Protein AF-0000000072410218 (afdb_homodimer)

Nearest PDB structures (foldseek):
  3kew-assembly1_A  TM=9.290E-01  e=1.669E-27  Clostridium perfringens ATCC 13124
  3kew-assembly2_B  TM=9.226E-01  e=3.684E-27  Clostridium perfringens ATCC 13124
  2zze-assembly2_B  TM=9.227E-01  e=1.250E-24  Pyrococcus horikoshii
  2zzg-assembly1_A  TM=9.077E-01  e=4.590E-24  Pyrococcus horikoshii
  2zzg-assembly2_B  TM=9.071E-01  e=1.715E-22  Pyrococcus horikoshii

Radius of gyration: 38.47 Å; Cα contacts (8 Å, |Δi|>4): 1651; chains: 2; bounding box: 76×103×77 Å

Secondary structure (DSSP, 8-state):
-PPEEHHHH-TT--EEEEEEEEEEEETTEEEEEESEE-PPPPBTTBPPP-EEETTEEEEEEEEETTEEEEEESS---TT-EEEEEE-HHHHHHHHHHHHHHHHHHHHHHHHHT--EEEEEE-SS-EEEEESS---HHHHHHHHHHHHHHHHTTPBPEEE---HHHHHT---EESS---S---EEEETTTEEEE--S---SBGGGG--EEEEEEEEETTEEEEEEEEHHHHHHHHHHHHHHHHHHHHHHT--GGGHHHHHHHHHHHHHHHHHHHHHHHHHHHHHHHHHTTT-EEEEEEESS--TTHHHHHHHHHHHHHEEEEEEEEEETTEEEEEEE-TTS--HHHHHHHHHHHTEEEEEETTEEEEEE---HHHHHHHHHH-/-PPEEHHHH-TT--EEEEEEEEEEEETTEEEEEESEE-PPPPBTTBPPP-EEETTEEEEEEEEETTEEEEEESS---TT-EEEEEE-HHHHHHHHHHHHHHHHHHHHHHHHHT--EEEEEE-SS-EEEEESS---HHHHHHHHHHHHHHHHTTPBPEEE---HHHHHT---B-SS---SS--EEEETTTEEEE--S---SBGGGG--EEEEEEEEETTEEEEEEEEHHHHHHHHHHHHHHHHHHHHHHT--GGGHHHHHHHHHHHHHHHHHHHHHHHHHHHHHHHHHTTT-EEEEEEESS--TTHHHHHHHHHHHHHEEEEEEEEEETTEEEEEEE-TTS--HHHHHHHHHHHTEEEEEETTEEEEEE-S-HHHHHHHHHH-

Structure (mmCIF, N/CA/C/O backbone):
data_AF-0000000072410218-model_v1
#
loop_
_entity.id
_entity.type
_entity.pdbx_description
1 polymer 'Alanyl-tRNA editing protein'
#
loop_
_atom_site.group_PDB
_atom_site.id
_atom_site.type_symbol
_atom_site.label_atom_id
_atom_site.label_alt_id
_atom_site.label_comp_id
_atom_site.label_asym_id
_atom_site.label_entity_id
_atom_site.label_seq_id
_atom_site.pdbx_PDB_ins_code
_atom_site.Cartn_x
_atom_site.Cartn_y
_atom_site.Cartn_z
_atom_site.occupancy
_atom_site.B_iso_or_equiv
_atom_site.auth_seq_id
_atom_site.auth_comp_id
_atom_site.auth_asym_id
_atom_site.auth_atom_id
_atom_site.pdbx_PDB_model_num
ATOM 1 N N . MET A 1 1 ? -36 29.062 23.375 1 70.88 1 MET A N 1
ATOM 2 C CA . MET A 1 1 ? -34.688 29.672 23.547 1 70.88 1 MET A CA 1
ATOM 3 C C . MET A 1 1 ? -33.625 28.953 22.703 1 70.88 1 MET A C 1
ATOM 5 O O . MET A 1 1 ? -33.625 27.734 22.641 1 70.88 1 MET A O 1
ATOM 9 N N . GLU A 1 2 ? -32.906 29.688 21.906 1 89.19 2 GLU A N 1
ATOM 10 C CA . GLU A 1 2 ? -31.891 29.141 21 1 89.19 2 GLU A CA 1
ATOM 11 C C . GLU A 1 2 ? -30.672 28.641 21.781 1 89.19 2 GLU A C 1
ATOM 13 O O . GLU A 1 2 ? -30.281 29.234 22.781 1 89.19 2 GLU A O 1
ATOM 18 N N . THR A 1 3 ? -30.281 27.375 21.547 1 94.69 3 THR A N 1
ATOM 19 C CA . THR A 1 3 ? -29.094 26.812 22.172 1 94.69 3 THR A CA 1
ATOM 20 C C . THR A 1 3 ? -27.828 27.562 21.734 1 94.69 3 THR A C 1
ATOM 22 O O . THR A 1 3 ? -27.656 27.859 20.547 1 94.69 3 THR A O 1
ATOM 25 N N . THR A 1 4 ? -27 28.047 22.719 1 96.88 4 THR A N 1
ATOM 26 C CA . THR A 1 4 ? -25.703 28.641 22.375 1 96.88 4 THR A CA 1
ATOM 27 C C . THR A 1 4 ? -24.781 27.609 21.766 1 96.88 4 THR A C 1
ATOM 29 O O . THR A 1 4 ? -24.5 26.578 22.375 1 96.88 4 THR A O 1
ATOM 32 N N . LYS A 1 5 ? -24.328 27.875 20.594 1 96 5 LYS A N 1
ATOM 33 C CA . LYS A 1 5 ? -23.531 26.938 19.828 1 96 5 LYS A CA 1
ATOM 34 C C . LYS A 1 5 ? -22.031 27.172 20.078 1 96 5 LYS A C 1
ATOM 36 O O . LYS A 1 5 ? -21.391 27.922 19.344 1 96 5 LYS A O 1
ATOM 41 N N . LEU A 1 6 ? -21.422 26.453 21.016 1 97.5 6 LEU A N 1
ATOM 42 C CA . LEU A 1 6 ? -20.031 26.625 21.438 1 97.5 6 LEU A CA 1
ATOM 43 C C . LEU A 1 6 ? -19.078 26.156 20.344 1 97.5 6 LEU A C 1
ATOM 45 O O . LEU A 1 6 ? -17.953 26.641 20.234 1 97.5 6 LEU A O 1
ATOM 49 N N . TYR A 1 7 ? -19.562 25.156 19.484 1 95.62 7 TYR A N 1
ATOM 50 C CA . TYR A 1 7 ? -18.719 24.594 18.438 1 95.62 7 TYR A CA 1
ATOM 51 C C . TYR A 1 7 ? -18.453 25.609 17.344 1 95.62 7 TYR A C 1
ATOM 53 O O . TYR A 1 7 ? -17.547 25.422 16.531 1 95.62 7 TYR A O 1
ATOM 61 N N . TYR A 1 8 ? -19.172 26.688 17.234 1 93.06 8 TYR A N 1
ATOM 62 C CA . TYR A 1 8 ? -18.906 27.75 16.266 1 93.06 8 TYR A CA 1
ATOM 63 C C . TYR A 1 8 ? -17.938 28.766 16.859 1 93.06 8 TYR A C 1
ATOM 65 O O . TYR A 1 8 ? -17.25 29.484 16.109 1 93.06 8 TYR A O 1
ATOM 73 N N . GLU A 1 9 ? -17.906 28.812 18.188 1 93.81 9 GLU A N 1
ATOM 74 C CA . GLU A 1 9 ? -16.938 29.672 18.859 1 93.81 9 GLU A CA 1
ATOM 75 C C . GLU A 1 9 ? -15.547 29.031 18.875 1 93.81 9 GLU A C 1
ATOM 77 O O . GLU A 1 9 ? -14.547 29.719 18.688 1 93.81 9 GLU A O 1
ATOM 82 N N . ASP A 1 10 ? -15.578 27.797 19.141 1 96.38 10 ASP A N 1
ATOM 83 C CA . ASP A 1 10 ? -14.336 27.031 19.188 1 96.38 10 ASP A CA 1
ATOM 84 C C . ASP A 1 10 ? -14.578 25.578 18.781 1 96.38 10 ASP A C 1
ATOM 86 O O . ASP A 1 10 ? -15.055 24.766 19.578 1 96.38 10 ASP A O 1
ATOM 90 N N . ALA A 1 11 ? -14.18 25.25 17.594 1 96.06 11 ALA A N 1
ATOM 91 C CA . ALA A 1 11 ? -14.367 23.891 17.094 1 96.06 11 ALA A CA 1
ATOM 92 C C . ALA A 1 11 ? -13.492 22.906 17.859 1 96.06 11 ALA A C 1
ATOM 94 O O . ALA A 1 11 ? -13.688 21.688 17.75 1 96.06 11 ALA A O 1
ATOM 95 N N . TYR A 1 12 ? -12.523 23.359 18.656 1 97.75 12 TYR A N 1
ATOM 96 C CA . TYR A 1 12 ? -11.578 22.5 19.359 1 97.75 12 TYR A CA 1
ATOM 97 C C . TYR A 1 12 ? -11.992 22.297 20.812 1 97.75 12 TYR A C 1
ATOM 99 O O . TYR A 1 12 ? -11.273 21.672 21.578 1 97.75 12 TYR A O 1
ATOM 107 N N . LEU A 1 13 ? -13.102 22.891 21.203 1 98.06 13 LEU A N 1
ATOM 108 C CA . LEU A 1 13 ? -13.602 22.703 22.562 1 98.06 13 LEU A CA 1
ATOM 109 C C . LEU A 1 13 ? -14.008 21.25 22.781 1 98.06 13 LEU A C 1
ATOM 111 O O . LEU A 1 13 ? -14.969 20.766 22.172 1 98.06 13 LEU A O 1
ATOM 115 N N . ARG A 1 14 ? -13.344 20.578 23.734 1 98 14 ARG A N 1
ATOM 116 C CA . ARG A 1 14 ? -13.547 19.141 23.906 1 98 14 ARG A CA 1
ATOM 117 C C . ARG A 1 14 ? -14.477 18.859 25.078 1 98 14 ARG A C 1
ATOM 119 O O . ARG A 1 14 ? -15.125 17.812 25.141 1 98 14 ARG A O 1
ATOM 126 N N . GLU A 1 15 ? -14.453 19.75 26.047 1 98.62 15 GLU A N 1
ATOM 127 C CA . GLU A 1 15 ? -15.281 19.625 27.25 1 98.62 15 GLU A CA 1
ATOM 128 C C . GLU A 1 15 ? -15.969 20.938 27.594 1 98.62 15 GLU A C 1
ATOM 130 O O . GLU A 1 15 ? -15.469 22.016 27.25 1 98.62 15 GLU A O 1
ATOM 135 N N . PHE A 1 16 ? -17.094 20.844 28.203 1 98.62 16 PHE A N 1
ATOM 136 C CA . PHE A 1 16 ? -17.859 22.031 28.578 1 98.62 16 PHE A CA 1
ATOM 137 C C . PHE A 1 16 ? -18.906 21.703 29.641 1 98.62 16 PHE A C 1
ATOM 139 O O . PHE A 1 16 ? -19.219 20.531 29.859 1 98.62 16 PHE A O 1
ATOM 146 N N . ASP A 1 17 ? -19.359 22.672 30.266 1 98.69 17 ASP A N 1
ATOM 147 C CA . ASP A 1 17 ? -20.484 22.547 31.188 1 98.69 17 ASP A CA 1
ATOM 148 C C . ASP A 1 17 ? -21.719 23.266 30.625 1 98.69 17 ASP A C 1
ATOM 150 O O . ASP A 1 17 ? -21.594 24.266 29.938 1 98.69 17 ASP A O 1
ATOM 154 N N . ALA A 1 18 ? -22.844 22.719 30.906 1 98.56 18 ALA A N 1
ATOM 155 C CA . ALA A 1 18 ? -24.078 23.312 30.406 1 98.56 18 ALA A CA 1
ATOM 156 C C . ALA A 1 18 ? -25.25 22.969 31.328 1 98.56 18 ALA A C 1
ATOM 158 O O . ALA A 1 18 ? -25.203 22.016 32.094 1 98.56 18 ALA A O 1
ATOM 159 N N . ALA A 1 19 ? -26.297 23.75 31.219 1 98.38 19 ALA A N 1
ATOM 160 C CA . ALA A 1 19 ? -27.531 23.5 31.953 1 98.38 19 ALA A CA 1
ATOM 161 C C . ALA A 1 19 ? -28.516 22.703 31.125 1 98.38 19 ALA A C 1
ATOM 163 O O . ALA A 1 19 ? -28.703 22.984 29.938 1 98.38 19 ALA A O 1
ATOM 164 N N . VAL A 1 20 ? -29.156 21.719 31.766 1 98.38 20 VAL A N 1
ATOM 165 C CA . VAL A 1 20 ? -30.188 20.938 31.094 1 98.38 20 VAL A CA 1
ATOM 166 C C . VAL A 1 20 ? -31.5 21.703 31.109 1 98.38 20 VAL A C 1
ATOM 168 O O . VAL A 1 20 ? -32.062 21.984 32.156 1 98.38 20 VAL A O 1
ATOM 171 N N . LEU A 1 21 ? -32 21.953 29.969 1 98.06 21 LEU A N 1
ATOM 172 C CA . LEU A 1 21 ? -33.219 22.719 29.859 1 98.06 21 LEU A CA 1
ATOM 173 C C . LEU A 1 21 ? -34.438 21.797 29.734 1 98.06 21 LEU A C 1
ATOM 175 O O . LEU A 1 21 ? -35.531 22.125 30.203 1 98.06 21 LEU A O 1
ATOM 179 N N . SER A 1 22 ? -34.281 20.688 29.031 1 97.44 22 SER A N 1
ATOM 180 C CA . SER A 1 22 ? -35.344 19.688 28.875 1 97.44 22 SER A CA 1
ATOM 181 C C . SER A 1 22 ? -34.781 18.297 28.641 1 97.44 22 SER A C 1
ATOM 183 O O . SER A 1 22 ? -33.625 18.156 28.219 1 97.44 22 SER A O 1
ATOM 185 N N . CYS A 1 23 ? -35.469 17.344 29.016 1 97.62 23 CYS A N 1
ATOM 186 C CA . CYS A 1 23 ? -35.156 15.938 28.844 1 97.62 23 CYS A CA 1
ATOM 187 C C . CYS A 1 23 ? -36.438 15.125 28.578 1 97.62 23 CYS A C 1
ATOM 189 O O . CYS A 1 23 ? -37.281 14.992 29.469 1 97.62 23 CYS A O 1
ATOM 191 N N . GLN A 1 24 ? -36.562 14.648 27.375 1 97.06 24 GLN A N 1
ATOM 192 C CA . GLN A 1 24 ? -37.75 13.906 27.016 1 97.06 24 GLN A CA 1
ATOM 193 C C . GLN A 1 24 ? -37.406 12.5 26.531 1 97.06 24 GLN A C 1
ATOM 195 O O . GLN A 1 24 ? -36.5 12.32 25.734 1 97.06 24 GLN A O 1
ATOM 200 N N . GLU A 1 25 ? -38.094 11.555 27.031 1 95.69 25 GLU A N 1
ATOM 201 C CA . GLU A 1 25 ? -37.875 10.188 26.562 1 95.69 25 GLU A CA 1
ATOM 202 C C . GLU A 1 25 ? -38.562 9.953 25.219 1 95.69 25 GLU A C 1
ATOM 204 O O . GLU A 1 25 ? -39.688 10.375 25 1 95.69 25 GLU A O 1
ATOM 209 N N . GLU A 1 26 ? -37.844 9.438 24.297 1 92.19 26 GLU A N 1
ATOM 210 C CA . GLU A 1 26 ? -38.344 9.078 22.969 1 92.19 26 GLU A CA 1
ATOM 211 C C . GLU A 1 26 ? -37.781 7.75 22.5 1 92.19 26 GLU A C 1
ATOM 213 O O . GLU A 1 26 ? -36.562 7.652 22.203 1 92.19 26 GLU A O 1
ATOM 218 N N . GLN A 1 27 ? -38.656 6.711 22.281 1 91.12 27 GLN A N 1
ATOM 219 C CA . GLN A 1 27 ? -38.281 5.406 21.734 1 91.12 27 GLN A CA 1
ATOM 220 C C . GLN A 1 27 ? -37.125 4.801 22.5 1 91.12 27 GLN A C 1
ATOM 222 O O . GLN A 1 27 ? -36.125 4.391 21.906 1 91.12 27 GLN A O 1
ATOM 227 N N . GLY A 1 28 ? -37.125 4.863 23.766 1 91.81 28 GLY A N 1
ATOM 228 C CA . GLY A 1 28 ? -36.125 4.223 24.609 1 91.81 28 GLY A CA 1
ATOM 229 C C . GLY A 1 28 ? -34.875 5.055 24.781 1 91.81 28 GLY A C 1
ATOM 230 O O . GLY A 1 28 ? -33.906 4.602 25.406 1 91.81 28 GLY A O 1
ATOM 231 N N . ARG A 1 29 ? -34.75 6.172 24.109 1 95.69 29 ARG A N 1
ATOM 232 C CA . ARG A 1 29 ? -33.688 7.125 24.312 1 95.69 29 ARG A CA 1
ATOM 233 C C . ARG A 1 29 ? -34.188 8.43 24.891 1 95.69 29 ARG A C 1
ATOM 235 O O . ARG A 1 29 ? -35.375 8.547 25.219 1 95.69 29 ARG A O 1
ATOM 242 N N . TYR A 1 30 ? -33.281 9.328 25.219 1 97.81 30 TYR A N 1
ATOM 243 C CA . TYR A 1 30 ? -33.656 10.602 25.812 1 97.81 30 TYR A CA 1
ATOM 244 C C . TYR A 1 30 ? -33.156 11.773 24.984 1 97.81 30 TYR A C 1
ATOM 246 O O . TYR A 1 30 ? -31.969 11.852 24.656 1 97.81 30 TYR A O 1
ATOM 254 N N . LEU A 1 31 ? -34.062 12.555 24.562 1 97.62 31 LEU A N 1
ATOM 255 C CA . LEU A 1 31 ? -33.719 13.797 23.875 1 97.62 31 LEU A CA 1
ATOM 256 C C . LEU A 1 31 ? -33.469 14.922 24.875 1 97.62 31 LEU A C 1
ATOM 258 O O . LEU A 1 31 ? -34.406 15.344 25.578 1 97.62 31 LEU A O 1
ATOM 262 N N . VAL A 1 32 ? -32.25 15.383 24.906 1 97.88 32 VAL A N 1
ATOM 263 C CA . VAL A 1 32 ? -31.844 16.375 25.906 1 97.88 32 VAL A CA 1
ATOM 264 C C . VAL A 1 32 ? -31.531 17.688 25.219 1 97.88 32 VAL A C 1
ATOM 266 O O . VAL A 1 32 ? -30.812 17.719 24.203 1 97.88 32 VAL A O 1
ATOM 269 N N . VAL A 1 33 ? -32.031 18.781 25.703 1 98.12 33 VAL A N 1
ATOM 270 C CA . VAL A 1 33 ? -31.734 20.125 25.234 1 98.12 33 VAL A CA 1
ATOM 271 C C . VAL A 1 33 ? -30.922 20.875 26.281 1 98.12 33 VAL A C 1
ATOM 273 O O . VAL A 1 33 ? -31.281 20.859 27.469 1 98.12 33 VAL A O 1
ATOM 276 N N . LEU A 1 34 ? -29.859 21.438 25.859 1 98.31 34 LEU A N 1
ATOM 277 C CA . LEU A 1 34 ? -28.984 22.219 26.734 1 98.31 34 LEU A CA 1
ATOM 278 C C . LEU A 1 34 ? -29.047 23.703 26.406 1 98.31 34 LEU A C 1
ATOM 280 O O . LEU A 1 34 ? -29.469 24.078 25.312 1 98.31 34 LEU A O 1
ATOM 284 N N . ASP A 1 35 ? -28.609 24.531 27.359 1 98.12 35 ASP A N 1
ATOM 285 C CA . ASP A 1 35 ? -28.547 25.969 27.094 1 98.12 35 ASP A CA 1
ATOM 286 C C . ASP A 1 35 ? -27.406 26.297 26.125 1 98.12 35 ASP A C 1
ATOM 288 O O . ASP A 1 35 ? -27.469 27.281 25.406 1 98.12 35 ASP A O 1
ATOM 292 N N . ARG A 1 36 ? -26.328 25.562 26.156 1 98.25 36 ARG A N 1
ATOM 293 C CA . ARG A 1 36 ? -25.156 25.672 25.297 1 98.25 36 ARG A CA 1
ATOM 294 C C . ARG A 1 36 ? -24.547 24.297 25.031 1 98.25 36 ARG A C 1
ATOM 296 O O . ARG A 1 36 ? -24.703 23.375 25.844 1 98.25 36 ARG A O 1
ATOM 303 N N . THR A 1 37 ? -23.938 24.125 23.984 1 98.38 37 THR A N 1
ATOM 304 C CA . THR A 1 37 ? -23.375 22.797 23.719 1 98.38 37 THR A CA 1
ATOM 305 C C . THR A 1 37 ? -22.188 22.906 22.781 1 98.38 37 THR A C 1
ATOM 307 O O . THR A 1 37 ? -22.156 23.766 21.891 1 98.38 37 THR A O 1
ATOM 310 N N . ALA A 1 38 ? -21.172 22.031 22.969 1 98.5 38 ALA A N 1
ATOM 311 C CA . ALA A 1 38 ? -20.047 21.906 22.047 1 98.5 38 ALA A CA 1
ATOM 312 C C . ALA A 1 38 ? -20.266 20.766 21.062 1 98.5 38 ALA A C 1
ATOM 314 O O . ALA A 1 38 ? -19.484 20.578 20.125 1 98.5 38 ALA A O 1
ATOM 315 N N . PHE A 1 39 ? -21.375 20 21.266 1 98.5 39 PHE A N 1
ATOM 316 C CA . PHE A 1 39 ? -21.703 18.938 20.328 1 98.5 39 PHE A CA 1
ATOM 317 C C . PHE A 1 39 ? -22.203 19.516 19 1 98.5 39 PHE A C 1
ATOM 319 O O . PHE A 1 39 ? -23.156 20.297 18.969 1 98.5 39 PHE A O 1
ATOM 326 N N . TYR A 1 40 ? -21.531 19.25 17.922 1 97.5 40 TYR A N 1
ATOM 327 C CA . TYR A 1 40 ? -21.969 19.672 16.594 1 97.5 40 TYR A CA 1
ATOM 328 C C . TYR A 1 40 ? -23.125 18.797 16.094 1 97.5 40 TYR A C 1
ATOM 330 O O . TYR A 1 40 ? -23.016 17.578 16.078 1 97.5 40 TYR A O 1
ATOM 338 N N . PRO A 1 41 ? -24.094 19.547 15.742 1 95.38 41 PRO A N 1
ATOM 339 C CA . PRO A 1 41 ? -25.156 18.766 15.086 1 95.38 41 PRO A CA 1
ATOM 340 C C . PRO A 1 41 ? -24.812 18.438 13.633 1 95.38 41 PRO A C 1
ATOM 342 O O . PRO A 1 41 ? -23.828 18.922 13.086 1 95.38 41 PRO A O 1
ATOM 345 N N . GLU A 1 42 ? -25.391 17.547 12.969 1 89.44 42 GLU A N 1
ATOM 346 C CA . GLU A 1 42 ? -25.125 17.266 11.562 1 89.44 42 GLU A CA 1
ATOM 347 C C . GLU A 1 42 ? -25.375 18.484 10.688 1 89.44 42 GLU A C 1
ATOM 349 O O . GLU A 1 42 ? -26.062 19.422 11.102 1 89.44 42 GLU A O 1
ATOM 354 N N . GLY A 1 43 ? -24.688 18.609 9.578 1 85.12 43 GLY A N 1
ATOM 355 C CA . GLY A 1 43 ? -24.812 19.734 8.656 1 85.12 43 GLY A CA 1
ATOM 356 C C . GLY A 1 43 ? -23.672 19.797 7.656 1 85.12 43 GLY A C 1
ATOM 357 O O . GLY A 1 43 ? -22.547 19.406 7.965 1 85.12 43 GLY A O 1
ATOM 358 N N . GLY A 1 44 ? -23.984 20.344 6.477 1 78.25 44 GLY A N 1
ATOM 359 C CA . GLY A 1 44 ? -22.969 20.438 5.438 1 78.25 44 GLY A CA 1
ATOM 360 C C . GLY A 1 44 ? -22.422 19.094 5.004 1 78.25 44 GLY A C 1
ATOM 361 O O . GLY A 1 44 ? -21.281 19.016 4.535 1 78.25 44 GLY A O 1
ATOM 362 N N . GLY A 1 45 ? -23.094 18.078 5.316 1 86.12 45 GLY A N 1
ATOM 363 C CA . GLY A 1 45 ? -22.641 16.75 4.965 1 86.12 45 GLY A CA 1
ATOM 364 C C . GLY A 1 45 ? -21.859 16.062 6.078 1 86.12 45 GLY A C 1
ATOM 365 O O . GLY A 1 45 ? -21.578 14.875 6 1 86.12 45 GLY A O 1
ATOM 366 N N . GLN A 1 46 ? -21.547 16.797 7.145 1 93.06 46 GLN A N 1
ATOM 367 C CA . GLN A 1 46 ? -20.781 16.266 8.266 1 93.06 46 GLN A CA 1
ATOM 368 C C . GLN A 1 46 ? -21.703 15.617 9.305 1 93.06 46 GLN A C 1
ATOM 370 O O . GLN A 1 46 ? -22.672 16.219 9.742 1 93.06 46 GLN A O 1
ATOM 375 N N . PRO A 1 47 ? -21.391 14.391 9.664 1 96.25 47 PRO A N 1
ATOM 376 C CA . PRO A 1 47 ? -22.188 13.703 10.68 1 96.25 47 PRO A CA 1
ATOM 377 C C . PRO A 1 47 ? -22.062 14.344 12.062 1 96.25 47 PRO A C 1
ATOM 379 O O . PRO A 1 47 ? -21.125 15.102 12.312 1 96.25 47 PRO A O 1
ATOM 382 N N . ALA A 1 48 ? -22.969 13.977 12.883 1 97.56 48 ALA A N 1
ATOM 383 C CA . ALA A 1 48 ? -23.047 14.547 14.227 1 97.56 48 ALA A CA 1
ATOM 384 C C . ALA A 1 48 ? -21.922 14.031 15.109 1 97.56 48 ALA A C 1
ATOM 386 O O . ALA A 1 48 ? -21.359 12.961 14.852 1 97.56 48 ALA A O 1
ATOM 387 N N . ASP A 1 49 ? -21.656 14.82 16.141 1 98.12 49 ASP A N 1
ATOM 388 C CA . ASP A 1 49 ? -20.719 14.398 17.156 1 98.12 49 ASP A CA 1
ATOM 389 C C . ASP A 1 49 ? -21.328 13.344 18.078 1 98.12 49 ASP A C 1
ATOM 391 O O . ASP A 1 49 ? -22.562 13.242 18.172 1 98.12 49 ASP A O 1
ATOM 395 N N . HIS A 1 50 ? -20.531 12.547 18.609 1 98.62 50 HIS A N 1
ATOM 396 C CA . HIS A 1 50 ? -20.859 11.656 19.719 1 98.62 50 HIS A CA 1
ATOM 397 C C . HIS A 1 50 ? -20.047 12.023 20.969 1 98.62 50 HIS A C 1
ATOM 399 O O . HIS A 1 50 ? -19.172 12.883 20.906 1 98.62 50 HIS A O 1
ATOM 405 N N . GLY A 1 51 ? -20.344 11.43 22.094 1 98.69 51 GLY A N 1
ATOM 406 C CA . GLY A 1 51 ? -19.594 11.672 23.312 1 98.69 51 GLY A CA 1
ATOM 407 C C . GLY A 1 51 ? -20.375 11.289 24.562 1 98.69 51 GLY A C 1
ATOM 408 O O . GLY A 1 51 ? -21.094 10.289 24.578 1 98.69 51 GLY A O 1
ATOM 409 N N . VAL A 1 52 ? -20.062 12.062 25.625 1 98.75 52 VAL A N 1
ATOM 410 C CA . VAL A 1 52 ? -20.688 11.797 26.922 1 98.75 52 VAL A CA 1
ATOM 411 C C . VAL A 1 52 ? -21.219 13.094 27.516 1 98.75 52 VAL A C 1
ATOM 413 O O . VAL A 1 52 ? -20.594 14.148 27.375 1 98.75 52 VAL A O 1
ATOM 416 N N . LEU A 1 53 ? -22.344 13.039 28.109 1 98.19 53 LEU A N 1
ATOM 417 C CA . LEU A 1 53 ? -22.969 14.148 28.797 1 98.19 53 LEU A CA 1
ATOM 418 C C . LEU A 1 53 ? -23.453 13.719 30.188 1 98.19 53 LEU A C 1
ATOM 420 O O . LEU A 1 53 ? -24.359 12.875 30.297 1 98.19 53 LEU A O 1
ATOM 424 N N . GLY A 1 54 ? -22.906 14.281 31.266 1 97 54 GLY A N 1
ATOM 425 C CA . GLY A 1 54 ? -23.266 13.867 32.625 1 97 54 GLY A CA 1
ATOM 426 C C . GLY A 1 54 ? -23.109 12.375 32.844 1 97 54 GLY A C 1
ATOM 427 O O . GLY A 1 54 ? -23.969 11.742 33.469 1 97 54 GLY A O 1
ATOM 428 N N . GLY A 1 55 ? -22.188 11.844 32.188 1 97 55 GLY A N 1
ATOM 429 C CA . GLY A 1 55 ? -21.906 10.43 32.344 1 97 55 GLY A CA 1
ATOM 430 C C . GLY A 1 55 ? -22.719 9.547 31.422 1 97 55 GLY A C 1
ATOM 431 O O . GLY A 1 55 ? -22.531 8.328 31.391 1 97 55 GLY A O 1
ATOM 432 N N . VAL A 1 56 ? -23.578 10.156 30.672 1 97.62 56 VAL A N 1
ATOM 433 C CA . VAL A 1 56 ? -24.453 9.398 29.766 1 97.62 56 VAL A CA 1
ATOM 434 C C . VAL A 1 56 ? -23.938 9.539 28.328 1 97.62 56 VAL A C 1
ATOM 436 O O . VAL A 1 56 ? -23.547 10.633 27.906 1 97.62 56 VAL A O 1
ATOM 439 N N . ALA A 1 57 ? -24.062 8.391 27.562 1 98.5 57 ALA A N 1
ATOM 440 C CA . ALA A 1 57 ? -23.578 8.398 26.188 1 98.5 57 ALA A CA 1
ATOM 441 C C . ALA A 1 57 ? -24.5 9.234 25.297 1 98.5 57 ALA A C 1
ATOM 443 O O . ALA A 1 57 ? -25.719 9.141 25.375 1 98.5 57 ALA A O 1
ATOM 444 N N . VAL A 1 58 ? -23.906 10.109 24.453 1 98.62 58 VAL A N 1
ATOM 445 C CA . VAL A 1 58 ? -24.609 10.844 23.406 1 98.62 58 VAL A CA 1
ATOM 446 C C . VAL A 1 58 ? -24.359 10.172 22.047 1 98.62 58 VAL A C 1
ATOM 448 O O . VAL A 1 58 ? -23.203 10.086 21.594 1 98.62 58 VAL A O 1
ATOM 451 N N . THR A 1 59 ? -25.391 9.742 21.391 1 97.31 59 THR A N 1
ATOM 452 C CA . THR A 1 59 ? -25.203 8.922 20.203 1 97.31 59 THR A CA 1
ATOM 453 C C . THR A 1 59 ? -25.625 9.68 18.953 1 97.31 59 THR A C 1
ATOM 455 O O . THR A 1 59 ? -25.328 9.266 17.828 1 97.31 59 THR A O 1
ATOM 458 N N . ASP A 1 60 ? -26.328 10.727 19.141 1 97.25 60 ASP A N 1
ATOM 459 C CA . ASP A 1 60 ? -26.766 11.555 18.016 1 97.25 60 ASP A CA 1
ATOM 460 C C . ASP A 1 60 ? -27.062 12.977 18.469 1 97.25 60 ASP A C 1
ATOM 462 O O . ASP A 1 60 ? -27.328 13.211 19.656 1 97.25 60 ASP A O 1
ATOM 466 N N . VAL A 1 61 ? -26.891 13.875 17.609 1 98.06 61 VAL A N 1
ATOM 467 C CA . VAL A 1 61 ? -27.188 15.281 17.859 1 98.06 61 VAL A CA 1
ATOM 468 C C . VAL A 1 61 ? -27.875 15.883 16.625 1 98.06 61 VAL A C 1
ATOM 470 O O . VAL A 1 61 ? -27.391 15.734 15.5 1 98.06 61 VAL A O 1
ATOM 473 N N . GLN A 1 62 ? -28.969 16.594 16.844 1 96.38 62 GLN A N 1
ATOM 474 C CA . GLN A 1 62 ? -29.719 17.219 15.758 1 96.38 62 GLN A CA 1
ATOM 475 C C . GLN A 1 62 ? -30.141 18.625 16.125 1 96.38 62 GLN A C 1
ATOM 477 O O . GLN A 1 62 ? -30.281 18.969 17.297 1 96.38 62 GLN A O 1
ATOM 482 N N . GLU A 1 63 ? -30.281 19.375 15.148 1 94 63 GLU A N 1
ATOM 483 C CA . GLU A 1 63 ? -30.766 20.734 15.367 1 94 63 GLU A CA 1
ATOM 484 C C . GLU A 1 63 ? -32.125 20.953 14.719 1 94 63 GLU A C 1
ATOM 486 O O . GLU A 1 63 ? -32.344 20.531 13.586 1 94 63 GLU A O 1
ATOM 491 N N . ARG A 1 64 ? -33 21.453 15.484 1 89.5 64 ARG A N 1
ATOM 492 C CA . ARG A 1 64 ? -34.344 21.844 15 1 89.5 64 ARG A CA 1
ATOM 493 C C . ARG A 1 64 ? -34.688 23.266 15.445 1 89.5 64 ARG A C 1
ATOM 495 O O . ARG A 1 64 ? -34.844 23.516 16.641 1 89.5 64 ARG A O 1
ATOM 502 N N . ASP A 1 65 ? -34.844 24.172 14.445 1 88.88 65 ASP A N 1
ATOM 503 C CA . ASP A 1 65 ? -35.25 25.547 14.695 1 88.88 65 ASP A CA 1
ATOM 504 C C . ASP A 1 65 ? -34.344 26.219 15.727 1 88.88 65 ASP A C 1
ATOM 506 O O . ASP A 1 65 ? -34.844 26.781 16.719 1 88.88 65 ASP A O 1
ATOM 510 N N . GLY A 1 66 ? -33.125 25.969 15.617 1 88.88 66 GLY A N 1
ATOM 511 C CA . GLY A 1 66 ? -32.156 26.641 16.469 1 88.88 66 GLY A CA 1
ATOM 512 C C . GLY A 1 66 ? -31.906 25.906 17.781 1 88.88 66 GLY A C 1
ATOM 513 O O . GLY A 1 66 ? -31.031 26.297 18.547 1 88.88 66 GLY A O 1
ATOM 514 N N . VAL A 1 67 ? -32.656 24.922 18.031 1 95.12 67 VAL A N 1
ATOM 515 C CA . VAL A 1 67 ? -32.5 24.125 19.25 1 95.12 67 VAL A CA 1
ATOM 516 C C . VAL A 1 67 ? -31.734 22.859 18.938 1 95.12 67 VAL A C 1
ATOM 518 O O . VAL A 1 67 ? -32.125 22.078 18.047 1 95.12 67 VAL A O 1
ATOM 521 N N . VAL A 1 68 ? -30.609 22.688 19.625 1 97.19 68 VAL A N 1
ATOM 522 C CA . VAL A 1 68 ? -29.797 21.5 19.422 1 97.19 68 VAL A CA 1
ATOM 523 C C . VAL A 1 68 ? -30.234 20.391 20.391 1 97.19 68 VAL A C 1
ATOM 525 O O . VAL A 1 68 ? -30.203 20.578 21.609 1 97.19 68 VAL A O 1
ATOM 528 N N . CYS A 1 69 ? -30.641 19.328 19.859 1 97.19 69 CYS A N 1
ATOM 529 C CA . CYS A 1 69 ? -31.141 18.188 20.641 1 97.19 69 CYS A CA 1
ATOM 530 C C . CYS A 1 69 ? -30.109 17.062 20.656 1 97.19 69 CYS A C 1
ATOM 532 O O . CYS A 1 69 ? -29.609 16.656 19.609 1 97.19 69 CYS A O 1
ATOM 534 N N . HIS A 1 70 ? -29.812 16.547 21.844 1 98.31 70 HIS A N 1
ATOM 535 C CA . HIS A 1 70 ? -28.859 15.445 22.031 1 98.31 70 HIS A CA 1
ATOM 536 C C . HIS A 1 70 ? -29.594 14.141 22.344 1 98.31 70 HIS A C 1
ATOM 538 O O . HIS A 1 70 ? -30.391 14.078 23.281 1 98.31 70 HIS A O 1
ATOM 544 N N . THR A 1 71 ? -29.406 13.102 21.562 1 98.25 71 THR A N 1
ATOM 545 C CA . THR A 1 71 ? -29.938 11.773 21.859 1 98.25 71 THR A CA 1
ATOM 546 C C . THR A 1 71 ? -29.016 11.039 22.844 1 98.25 71 THR A C 1
ATOM 548 O O . THR A 1 71 ? -27.891 10.68 22.5 1 98.25 71 THR A O 1
ATOM 551 N N . CYS A 1 72 ? -29.547 10.797 24.016 1 98.19 72 CYS A N 1
ATOM 552 C CA . CYS A 1 72 ? -28.75 10.227 25.094 1 98.19 72 CYS A CA 1
ATOM 553 C C . CYS A 1 72 ? -29.266 8.844 25.484 1 98.19 72 CYS A C 1
ATOM 555 O O . CYS A 1 72 ? -30.453 8.547 25.312 1 98.19 72 CYS A O 1
ATOM 557 N N . ALA A 1 73 ? -28.359 8.055 26 1 97.62 73 ALA A N 1
ATOM 558 C CA . ALA A 1 73 ? -28.688 6.691 26.391 1 97.62 73 ALA A CA 1
ATOM 559 C C . ALA A 1 73 ? -29.422 6.664 27.734 1 97.62 73 ALA A C 1
ATOM 561 O O . ALA A 1 73 ? -30.031 5.656 28.094 1 97.62 73 ALA A O 1
ATOM 562 N N . GLY A 1 74 ? -29.391 7.754 28.547 1 97.38 74 GLY A N 1
ATOM 563 C CA . GLY A 1 74 ? -30.062 7.867 29.828 1 97.38 74 GLY A CA 1
ATOM 564 C C . GLY A 1 74 ? -30.578 9.266 30.109 1 97.38 74 GLY A C 1
ATOM 565 O O . GLY A 1 74 ? -30.266 10.211 29.375 1 97.38 74 GLY A O 1
ATOM 566 N N . PRO A 1 75 ? -31.422 9.367 31.125 1 97.19 75 PRO A N 1
ATOM 567 C CA . PRO A 1 75 ? -32 10.672 31.453 1 97.19 75 PRO A CA 1
ATOM 568 C C . PRO A 1 75 ? -31.016 11.594 32.156 1 97.19 75 PRO A C 1
ATOM 570 O O . PRO A 1 75 ? -30.062 11.117 32.781 1 97.19 75 PRO A O 1
ATOM 573 N N . LEU A 1 76 ? -31.203 12.836 32.031 1 97.81 76 LEU A N 1
ATOM 574 C CA . LEU A 1 76 ? -30.5 13.867 32.781 1 97.81 76 LEU A CA 1
ATOM 575 C C . LEU A 1 76 ? -31.484 14.773 33.5 1 97.81 76 LEU A C 1
ATOM 577 O O . LEU A 1 76 ? -32.562 15.086 32.969 1 97.81 76 LEU A O 1
ATOM 581 N N . ALA A 1 77 ? -31.156 15.219 34.625 1 97.12 77 ALA A N 1
ATOM 582 C CA . ALA A 1 77 ? -32.062 16.016 35.469 1 97.12 77 ALA A CA 1
ATOM 583 C C . ALA A 1 77 ? -32.219 17.422 34.906 1 97.12 77 ALA A C 1
ATOM 585 O O . ALA A 1 77 ? -31.234 18.172 34.812 1 97.12 77 ALA A O 1
ATOM 586 N N . VAL A 1 78 ? -33.469 17.797 34.594 1 97.75 78 VAL A N 1
ATOM 587 C CA . VAL A 1 78 ? -33.75 19.141 34.125 1 97.75 78 VAL A CA 1
ATOM 588 C C . VAL A 1 78 ? -33.375 20.172 35.188 1 97.75 78 VAL A C 1
ATOM 590 O O . VAL A 1 78 ? -33.688 19.984 36.344 1 97.75 78 VAL A O 1
ATOM 593 N N . GLY A 1 79 ? -32.688 21.188 34.75 1 97.31 79 GLY A N 1
ATOM 594 C CA . GLY A 1 79 ? -32.25 22.234 35.656 1 97.31 79 GLY A CA 1
ATOM 595 C C . GLY A 1 79 ? -30.859 22.016 36.219 1 97.31 79 GLY A C 1
ATOM 596 O O . GLY A 1 79 ? -30.266 22.938 36.781 1 97.31 79 GLY A O 1
ATOM 597 N N . SER A 1 80 ? -30.312 20.875 36.062 1 97.38 80 SER A N 1
ATOM 598 C CA . SER A 1 80 ? -28.969 20.562 36.562 1 97.38 80 SER A CA 1
ATOM 599 C C . SER A 1 80 ? -27.891 21.047 35.594 1 97.38 80 SER A C 1
ATOM 601 O O . SER A 1 80 ? -28.172 21.297 34.406 1 97.38 80 SER A O 1
ATOM 603 N N . THR A 1 81 ? -26.719 21.266 36.188 1 98.25 81 THR A N 1
ATOM 604 C CA . THR A 1 81 ? -25.531 21.5 35.375 1 98.25 81 THR A CA 1
ATOM 605 C C . THR A 1 81 ? -24.797 20.203 35.094 1 98.25 81 THR A C 1
ATOM 607 O O . THR A 1 81 ? -24.5 19.438 36 1 98.25 81 THR A O 1
ATOM 610 N N . VAL A 1 82 ? -24.562 19.891 33.875 1 98.31 82 VAL A N 1
ATOM 611 C CA . VAL A 1 82 ? -23.891 18.641 33.5 1 98.31 82 VAL A CA 1
ATOM 612 C C . VAL A 1 82 ? -22.594 18.953 32.75 1 98.31 82 VAL A C 1
ATOM 614 O O . VAL A 1 82 ? -22.469 20 32.125 1 98.31 82 VAL A O 1
ATOM 617 N N . HIS A 1 83 ? -21.656 18.031 32.906 1 98.62 83 HIS A N 1
ATOM 618 C CA . HIS A 1 83 ? -20.375 18.109 32.188 1 98.62 83 HIS A CA 1
ATOM 619 C C . HIS A 1 83 ? -20.438 17.312 30.891 1 98.62 83 HIS A C 1
ATOM 621 O O . HIS A 1 83 ? -20.875 16.156 30.891 1 98.62 83 HIS A O 1
ATOM 627 N N . GLY A 1 84 ? -20.078 17.906 29.781 1 98.62 84 GLY A N 1
ATOM 628 C CA . GLY A 1 84 ? -20.031 17.25 28.484 1 98.62 84 GLY A CA 1
ATOM 629 C C . GLY A 1 84 ? -18.609 17.031 27.984 1 98.62 84 GLY A C 1
ATOM 630 O O . GLY A 1 84 ? -17.734 17.859 28.203 1 98.62 84 GLY A O 1
ATOM 631 N N . ALA A 1 85 ? -18.391 15.867 27.344 1 98.69 85 ALA A N 1
ATOM 632 C CA . ALA A 1 85 ? -17.125 15.531 26.703 1 98.69 85 ALA A CA 1
ATOM 633 C C . ALA A 1 85 ? -17.344 14.984 25.297 1 98.69 85 ALA A C 1
ATOM 635 O O . ALA A 1 85 ? -18.047 13.984 25.109 1 98.69 85 ALA A O 1
ATOM 636 N N . ILE A 1 86 ? -16.719 15.609 24.328 1 98.56 86 ILE A N 1
ATOM 637 C CA . ILE A 1 86 ? -16.844 15.227 22.922 1 98.56 86 ILE A CA 1
ATOM 638 C C . ILE A 1 86 ? -15.953 14.023 22.641 1 98.56 86 ILE A C 1
ATOM 640 O O . ILE A 1 86 ? -14.82 13.953 23.125 1 98.56 86 ILE A O 1
ATOM 644 N N . ASP A 1 87 ? -16.516 13.023 21.891 1 98.38 87 ASP A N 1
ATOM 645 C CA . ASP A 1 87 ? -15.602 12.062 21.266 1 98.38 87 ASP A CA 1
ATOM 646 C C . ASP A 1 87 ? -14.648 12.758 20.297 1 98.38 87 ASP A C 1
ATOM 648 O O . ASP A 1 87 ? -14.945 12.875 19.109 1 98.38 87 ASP A O 1
ATOM 652 N N . TRP A 1 88 ? -13.539 13.148 20.828 1 97.94 88 TRP A N 1
ATOM 653 C CA . TRP A 1 88 ? -12.625 14.016 20.094 1 97.94 88 TRP A CA 1
ATOM 654 C C . TRP A 1 88 ? -12.078 13.32 18.859 1 97.94 88 TRP A C 1
ATOM 656 O O . TRP A 1 88 ? -11.867 13.953 17.812 1 97.94 88 TRP A O 1
ATOM 666 N N . GLN A 1 89 ? -11.789 12.078 18.984 1 96.81 89 GLN A N 1
ATOM 667 C CA . GLN A 1 89 ? -11.289 11.344 17.828 1 96.81 89 GLN A CA 1
ATOM 668 C C . GLN A 1 89 ? -12.258 11.438 16.656 1 96.81 89 GLN A C 1
ATOM 670 O O . GLN A 1 89 ? -11.852 11.68 15.516 1 96.81 89 GLN A O 1
ATOM 675 N N . ARG A 1 90 ? -13.539 11.266 16.938 1 97.06 90 ARG A N 1
ATOM 676 C CA . ARG A 1 90 ? -14.57 11.352 15.914 1 97.06 90 ARG A CA 1
ATOM 677 C C . ARG A 1 90 ? -14.656 12.773 15.359 1 97.06 90 ARG A C 1
ATOM 679 O O . ARG A 1 90 ? -14.672 12.961 14.141 1 97.06 90 ARG A O 1
ATOM 686 N N . ARG A 1 91 ? -14.742 13.789 16.234 1 97.69 91 ARG A N 1
ATOM 687 C CA . ARG A 1 91 ? -14.836 15.18 15.812 1 97.69 91 ARG A CA 1
ATOM 688 C C . ARG A 1 91 ? -13.648 15.562 14.93 1 97.69 91 ARG A C 1
ATOM 690 O O . ARG A 1 91 ? -13.828 16.125 13.852 1 97.69 91 ARG A O 1
ATOM 697 N N . PHE A 1 92 ? -12.492 15.234 15.383 1 98 92 PHE A N 1
ATOM 698 C CA . PHE A 1 92 ? -11.289 15.633 14.656 1 98 92 PHE A CA 1
ATOM 699 C C . PHE A 1 92 ? -11.211 14.914 13.312 1 98 92 PHE A C 1
ATOM 701 O O . PHE A 1 92 ? -10.797 15.508 12.312 1 98 92 PHE A O 1
ATOM 708 N N . ASP A 1 93 ? -11.578 13.672 13.312 1 97.62 93 ASP A N 1
ATOM 709 C CA . ASP A 1 93 ? -11.664 12.914 12.07 1 97.62 93 ASP A CA 1
ATOM 710 C C . ASP A 1 93 ? -12.578 13.617 11.062 1 97.62 93 ASP A C 1
ATOM 712 O O . ASP A 1 93 ? -12.211 13.781 9.891 1 97.62 93 ASP A O 1
ATOM 716 N N . HIS A 1 94 ? -13.68 14 11.5 1 98 94 HIS A N 1
ATOM 717 C CA . HIS A 1 94 ? -14.633 14.688 10.641 1 98 94 HIS A CA 1
ATOM 718 C C . HIS A 1 94 ? -14.094 16.031 10.18 1 98 94 HIS A C 1
ATOM 720 O O . HIS A 1 94 ? -14.328 16.438 9.039 1 98 94 HIS A O 1
ATOM 726 N N . MET A 1 95 ? -13.414 16.719 11.086 1 98.19 95 MET A N 1
ATOM 727 C CA . MET A 1 95 ? -12.812 18 10.727 1 98.19 95 MET A CA 1
ATOM 728 C C . MET A 1 95 ? -11.758 17.812 9.641 1 98.19 95 MET A C 1
ATOM 730 O O . MET A 1 95 ? -11.672 18.625 8.719 1 98.19 95 MET A O 1
ATOM 734 N N . GLN A 1 96 ? -10.93 16.766 9.758 1 98.5 96 GLN A N 1
ATOM 735 C CA . GLN A 1 96 ? -9.93 16.484 8.734 1 98.5 96 GLN A CA 1
ATOM 736 C C . GLN A 1 96 ? -10.586 16.219 7.379 1 98.5 96 GLN A C 1
ATOM 738 O O . GLN A 1 96 ? -10.188 16.797 6.367 1 98.5 96 GLN A O 1
ATOM 743 N N . LEU A 1 97 ? -11.617 15.359 7.395 1 98.38 97 LEU A N 1
ATOM 744 C CA . LEU A 1 97 ? -12.297 14.977 6.16 1 98.38 97 LEU A CA 1
ATOM 745 C C . LEU A 1 97 ? -12.969 16.188 5.516 1 98.38 97 LEU A C 1
ATOM 747 O O . LEU A 1 97 ? -12.828 16.422 4.316 1 98.38 97 LEU A O 1
ATOM 751 N N . HIS A 1 98 ? -13.688 16.922 6.332 1 97.75 98 HIS A N 1
ATOM 752 C CA . HIS A 1 98 ? -14.453 18.047 5.832 1 97.75 98 HIS A CA 1
ATOM 753 C C . HIS A 1 98 ? -13.539 19.125 5.266 1 97.75 98 HIS A C 1
ATOM 755 O O . HIS A 1 98 ? -13.781 19.641 4.172 1 97.75 98 HIS A O 1
ATOM 761 N N . SER A 1 99 ? -12.516 19.453 6.012 1 98.44 99 SER A N 1
ATOM 762 C CA . SER A 1 99 ? -11.57 20.469 5.562 1 98.44 99 SER A CA 1
ATOM 763 C C . SER A 1 99 ? -10.82 20 4.316 1 98.44 99 SER A C 1
ATOM 765 O O . SER A 1 99 ? -10.609 20.781 3.387 1 98.44 99 SER A O 1
ATOM 767 N N . GLY A 1 100 ? -10.367 18.703 4.34 1 98.5 100 GLY A N 1
ATOM 768 C CA . GLY A 1 100 ? -9.75 18.156 3.145 1 98.5 100 GLY A CA 1
ATOM 769 C C . GLY A 1 100 ? -10.633 18.234 1.917 1 98.5 100 GLY A C 1
ATOM 770 O O . GLY A 1 100 ? -10.164 18.578 0.83 1 98.5 100 GLY A O 1
ATOM 771 N N . GLU A 1 101 ? -11.883 17.906 2.098 1 97.81 101 GLU A N 1
ATOM 772 C CA . GLU A 1 101 ? -12.852 17.984 1.01 1 97.81 101 GLU A CA 1
ATOM 773 C C . GLU A 1 101 ? -12.953 19.422 0.477 1 97.81 101 GLU A C 1
ATOM 775 O O . GLU A 1 101 ? -12.992 19.625 -0.736 1 97.81 101 GLU A O 1
ATOM 780 N N . HIS A 1 102 ? -13.023 20.438 1.377 1 97.62 102 HIS A N 1
ATOM 781 C CA . HIS A 1 102 ? -13.055 21.828 0.954 1 97.62 102 HIS A CA 1
ATOM 782 C C . HIS A 1 102 ? -11.852 22.156 0.079 1 97.62 102 HIS A C 1
ATOM 784 O O . HIS A 1 102 ? -12 22.75 -0.991 1 97.62 102 HIS A O 1
ATOM 790 N N . ILE A 1 103 ? -10.719 21.797 0.487 1 98.62 103 ILE A N 1
ATOM 791 C CA . ILE A 1 103 ? -9.477 22.141 -0.209 1 98.62 103 ILE A CA 1
ATOM 792 C C . ILE A 1 103 ? -9.492 21.531 -1.608 1 98.62 103 ILE A C 1
ATOM 794 O O . ILE A 1 103 ? -9.289 22.234 -2.602 1 98.62 103 ILE A O 1
ATOM 798 N N . VAL A 1 104 ? -9.812 20.234 -1.728 1 98.56 104 VAL A N 1
ATOM 799 C CA . VAL A 1 104 ? -9.734 19.562 -3.021 1 98.56 104 VAL A CA 1
ATOM 800 C C . VAL A 1 104 ? -10.883 20.031 -3.914 1 98.56 104 VAL A C 1
ATOM 802 O O . VAL A 1 104 ? -10.727 20.156 -5.129 1 98.56 104 VAL A O 1
ATOM 805 N N . SER A 1 105 ? -12.062 20.219 -3.316 1 97.69 105 SER A N 1
ATOM 806 C CA . SER A 1 105 ? -13.195 20.672 -4.113 1 97.69 105 SER A CA 1
ATOM 807 C C . SER A 1 105 ? -12.953 22.062 -4.695 1 97.69 105 SER A C 1
ATOM 809 O O . SER A 1 105 ? -13.281 22.312 -5.855 1 97.69 105 SER A O 1
ATOM 811 N N . GLY A 1 106 ? -12.461 22.969 -3.828 1 97.94 106 GLY A N 1
ATOM 812 C CA . GLY A 1 106 ? -12.102 24.266 -4.367 1 97.94 106 GLY A CA 1
ATOM 813 C C . GLY A 1 106 ? -11.148 24.188 -5.547 1 97.94 106 GLY A C 1
ATOM 814 O O . GLY A 1 106 ? -11.352 24.859 -6.559 1 97.94 106 GLY A O 1
ATOM 815 N N . MET A 1 107 ? -10.141 23.359 -5.469 1 98.25 107 MET A N 1
ATOM 816 C CA . MET A 1 107 ? -9.133 23.203 -6.516 1 98.25 107 MET A CA 1
ATOM 817 C C . MET A 1 107 ? -9.742 22.578 -7.766 1 98.25 107 MET A C 1
ATOM 819 O O . MET A 1 107 ? -9.477 23.031 -8.883 1 98.25 107 MET A O 1
ATOM 823 N N . LEU A 1 108 ? -10.531 21.531 -7.59 1 98.19 108 LEU A N 1
ATOM 824 C CA . LEU A 1 108 ? -11.148 20.859 -8.719 1 98.19 108 LEU A CA 1
ATOM 825 C C . LEU A 1 108 ? -12.125 21.781 -9.445 1 98.19 108 LEU A C 1
ATOM 827 O O . LEU A 1 108 ? -12.125 21.844 -10.68 1 98.19 108 LEU A O 1
ATOM 831 N N . CYS A 1 109 ? -12.961 22.484 -8.672 1 97.31 109 CYS A N 1
ATOM 832 C CA . CYS A 1 109 ? -13.945 23.375 -9.273 1 97.31 109 CYS A CA 1
ATOM 833 C C . CYS A 1 109 ? -13.258 24.516 -10.016 1 97.31 109 CYS A C 1
ATOM 835 O O . CYS A 1 109 ? -13.727 24.938 -11.078 1 97.31 109 CYS A O 1
ATOM 837 N N . ALA A 1 110 ? -12.234 25.016 -9.453 1 96.62 110 ALA A N 1
ATOM 838 C CA . ALA A 1 110 ? -11.477 26.062 -10.125 1 96.62 110 ALA A CA 1
ATOM 839 C C . ALA A 1 110 ? -10.836 25.547 -11.414 1 96.62 110 ALA A C 1
ATOM 841 O O . ALA A 1 110 ? -10.875 26.219 -12.445 1 96.62 110 ALA A O 1
ATOM 842 N N . ALA A 1 111 ? -10.242 24.391 -11.406 1 97.44 111 ALA A N 1
ATOM 843 C CA . ALA A 1 111 ? -9.484 23.828 -12.523 1 97.44 111 ALA A CA 1
ATOM 844 C C . ALA A 1 111 ? -10.406 23.406 -13.656 1 97.44 111 ALA A C 1
ATOM 846 O O . ALA A 1 111 ? -10.047 23.531 -14.836 1 97.44 111 ALA A O 1
ATOM 847 N N . PHE A 1 112 ? -11.609 22.938 -13.289 1 97.12 112 PHE A N 1
ATOM 848 C CA . PHE A 1 112 ? -12.43 22.312 -14.312 1 97.12 112 PHE A CA 1
ATOM 849 C C . PHE A 1 112 ? -13.734 23.062 -14.5 1 97.12 112 PHE A C 1
ATOM 851 O O . PHE A 1 112 ? -14.609 22.625 -15.25 1 97.12 112 PHE A O 1
ATOM 858 N N . HIS A 1 113 ? -13.867 24.172 -13.805 1 95.56 113 HIS A N 1
ATOM 859 C CA . HIS A 1 113 ? -15.055 25.016 -13.906 1 95.56 113 HIS A CA 1
ATOM 860 C C . HIS A 1 113 ? -16.328 24.203 -13.711 1 95.56 113 HIS A C 1
ATOM 862 O O . HIS A 1 113 ? -17.234 24.25 -14.539 1 95.56 113 HIS A O 1
ATOM 868 N N . CYS A 1 114 ? -16.312 23.438 -12.633 1 95.25 114 CYS A N 1
ATOM 869 C CA . CYS A 1 114 ? -17.438 22.547 -12.336 1 95.25 114 CYS A CA 1
ATOM 870 C C . CYS A 1 114 ? -17.984 22.812 -10.945 1 95.25 114 CYS A C 1
ATOM 872 O O . CYS A 1 114 ? -17.516 23.703 -10.234 1 95.25 114 CYS A O 1
ATOM 874 N N . ASP A 1 115 ? -19.031 22.078 -10.617 1 94.12 115 ASP A N 1
ATOM 875 C CA . ASP A 1 115 ? -19.656 22.188 -9.297 1 94.12 115 ASP A CA 1
ATOM 876 C C . ASP A 1 115 ? -19.625 20.828 -8.578 1 94.12 115 ASP A C 1
ATOM 878 O O . ASP A 1 115 ? -19.688 19.781 -9.227 1 94.12 115 ASP A O 1
ATOM 882 N N . ASN A 1 116 ? -19.422 20.969 -7.312 1 92.25 116 ASN A N 1
ATOM 883 C CA . ASN A 1 116 ? -19.719 19.828 -6.461 1 92.25 116 ASN A CA 1
ATOM 884 C C . ASN A 1 116 ? -21.219 19.625 -6.289 1 92.25 116 ASN A C 1
ATOM 886 O O . ASN A 1 116 ? -21.891 20.422 -5.613 1 92.25 116 ASN A O 1
ATOM 890 N N . VAL A 1 117 ? -21.781 18.547 -6.82 1 92.69 117 VAL A N 1
ATOM 891 C CA . VAL A 1 117 ? -23.234 18.375 -6.852 1 92.69 117 VAL A CA 1
ATOM 892 C C . VAL A 1 117 ? -23.641 17.297 -5.855 1 92.69 117 VAL A C 1
ATOM 894 O O . VAL A 1 117 ? -24.828 16.969 -5.738 1 92.69 117 VAL A O 1
ATOM 897 N N . GLY A 1 118 ? -22.75 16.719 -5.246 1 92.12 118 GLY A N 1
ATOM 898 C CA . GLY A 1 118 ? -22.984 15.719 -4.215 1 92.12 118 GLY A CA 1
ATOM 899 C C . GLY A 1 118 ? -21.812 15.57 -3.252 1 92.12 118 GLY A C 1
ATOM 900 O O . GLY A 1 118 ? -20.656 15.633 -3.656 1 92.12 118 GLY A O 1
ATOM 901 N N . PHE A 1 119 ? -22.125 15.445 -2.025 1 92.62 119 PHE A N 1
ATOM 902 C CA . PHE A 1 119 ? -21.125 15.281 -0.974 1 92.62 119 PHE A CA 1
ATOM 903 C C . PHE A 1 119 ? -21.672 14.406 0.15 1 92.62 119 PHE A C 1
ATOM 905 O O . PHE A 1 119 ? -22.75 14.664 0.688 1 92.62 119 PHE A O 1
ATOM 912 N N . HIS A 1 120 ? -20.953 13.336 0.441 1 94.12 120 HIS A N 1
ATOM 913 C CA . HIS A 1 120 ? -21.344 12.43 1.506 1 94.12 120 HIS A CA 1
ATOM 914 C C . HIS A 1 120 ? -20.141 11.922 2.285 1 94.12 120 HIS A C 1
ATOM 916 O O . HIS A 1 120 ? -19.234 11.32 1.709 1 94.12 120 HIS A O 1
ATOM 922 N N . MET A 1 121 ? -20.141 12.227 3.607 1 95.62 121 MET A N 1
ATOM 923 C CA . MET A 1 121 ? -19.094 11.68 4.469 1 95.62 121 MET A CA 1
ATOM 924 C C . MET A 1 121 ? -19.516 10.336 5.062 1 95.62 121 MET A C 1
ATOM 926 O O . MET A 1 121 ? -20.125 10.297 6.133 1 95.62 121 MET A O 1
ATOM 930 N N . GLY A 1 122 ? -19.125 9.281 4.402 1 92.44 122 GLY A N 1
ATOM 931 C CA . GLY A 1 122 ? -19.5 7.949 4.855 1 92.44 122 GLY A CA 1
ATOM 932 C C . GLY A 1 122 ? -18.594 7.43 5.965 1 92.44 122 GLY A C 1
ATOM 933 O O . GLY A 1 122 ? -17.672 8.117 6.398 1 92.44 122 GLY A O 1
ATOM 934 N N . THR A 1 123 ? -18.891 6.238 6.477 1 91.5 123 THR A N 1
ATOM 935 C CA . THR A 1 123 ? -18.172 5.602 7.57 1 91.5 123 THR A CA 1
ATOM 936 C C . THR A 1 123 ? -16.734 5.277 7.156 1 91.5 123 THR A C 1
ATOM 938 O O . THR A 1 123 ? -15.805 5.406 7.957 1 91.5 123 THR A O 1
ATOM 941 N N . ASP A 1 124 ? -16.625 4.965 5.891 1 92.5 124 ASP A N 1
ATOM 942 C CA . ASP A 1 124 ? -15.297 4.52 5.465 1 92.5 124 ASP A CA 1
ATOM 943 C C . ASP A 1 124 ? -14.625 5.559 4.57 1 92.5 124 ASP A C 1
ATOM 945 O O . ASP A 1 124 ? -13.438 5.84 4.715 1 92.5 124 ASP A O 1
ATOM 949 N N . VAL A 1 125 ? -15.461 6.102 3.615 1 96.25 125 VAL A N 1
ATOM 950 C CA . VAL A 1 125 ? -14.891 7.043 2.654 1 96.25 125 VAL A CA 1
ATOM 951 C C . VAL A 1 125 ? -15.836 8.234 2.48 1 96.25 125 VAL A C 1
ATOM 953 O O . VAL A 1 125 ? -17.016 8.164 2.846 1 96.25 125 VAL A O 1
ATOM 956 N N . VAL A 1 126 ? -15.305 9.312 1.989 1 97.62 126 VAL A N 1
ATOM 957 C CA . VAL A 1 126 ? -16.078 10.469 1.54 1 97.62 126 VAL A CA 1
ATOM 958 C C . VAL A 1 126 ? -16.328 10.367 0.039 1 97.62 126 VAL A C 1
ATOM 960 O O . VAL A 1 126 ? -15.438 10 -0.727 1 97.62 126 VAL A O 1
ATOM 963 N N . THR A 1 127 ? -17.547 10.586 -0.385 1 97.31 127 THR A N 1
ATOM 964 C CA . THR A 1 127 ? -17.859 10.617 -1.809 1 97.31 127 THR A CA 1
ATOM 965 C C . THR A 1 127 ? -18.25 12.031 -2.238 1 97.31 127 THR A C 1
ATOM 967 O O . THR A 1 127 ? -18.938 12.742 -1.501 1 97.31 127 THR A O 1
ATOM 970 N N . ILE A 1 128 ? -17.766 12.406 -3.322 1 97.38 128 ILE A N 1
ATOM 971 C CA . ILE A 1 128 ? -18.062 13.711 -3.896 1 97.38 128 ILE A CA 1
ATOM 972 C C . ILE A 1 128 ? -18.438 13.562 -5.367 1 97.38 128 ILE A C 1
ATOM 974 O O . ILE A 1 128 ? -17.719 12.914 -6.137 1 97.38 128 ILE A O 1
ATOM 978 N N . ASP A 1 129 ? -19.484 14.125 -5.789 1 97.19 129 ASP A N 1
ATOM 979 C CA . ASP A 1 129 ? -19.922 14.117 -7.184 1 97.19 129 ASP A CA 1
ATOM 980 C C . ASP A 1 129 ? -19.672 15.469 -7.844 1 97.19 129 ASP A C 1
ATOM 982 O O . ASP A 1 129 ? -20.031 16.516 -7.293 1 97.19 129 ASP A O 1
ATOM 986 N N . TYR A 1 130 ? -19.016 15.422 -8.953 1 97.5 130 TYR A N 1
ATOM 987 C CA . TYR A 1 130 ? -18.781 16.625 -9.75 1 97.5 130 TYR A CA 1
ATOM 988 C C . TYR A 1 130 ? -19.5 16.516 -11.094 1 97.5 130 TYR A C 1
ATOM 990 O O . TYR A 1 130 ? -19.609 15.438 -11.664 1 97.5 130 TYR A O 1
ATOM 998 N N . ASN A 1 131 ? -19.984 17.688 -11.664 1 96.88 131 ASN A N 1
ATOM 999 C CA . ASN A 1 131 ? -20.703 17.703 -12.93 1 96.88 131 ASN A CA 1
ATOM 1000 C C . ASN A 1 131 ? -19.781 18.016 -14.102 1 96.88 131 ASN A C 1
ATOM 1002 O O . ASN A 1 131 ? -20.109 18.844 -14.953 1 96.88 131 ASN A O 1
ATOM 1006 N N . ALA A 1 132 ? -18.625 17.438 -14.07 1 96.88 132 ALA A N 1
ATOM 1007 C CA . ALA A 1 132 ? -17.641 17.562 -15.141 1 96.88 132 ALA A CA 1
ATOM 1008 C C . ALA A 1 132 ? -16.922 16.234 -15.359 1 96.88 132 ALA A C 1
ATOM 1010 O O . ALA A 1 132 ? -16.75 15.445 -14.43 1 96.88 132 ALA A O 1
ATOM 1011 N N . ASP A 1 133 ? -16.562 16.078 -16.594 1 95.88 133 ASP A N 1
ATOM 1012 C CA . ASP A 1 133 ? -15.719 14.93 -16.906 1 95.88 133 ASP A CA 1
ATOM 1013 C C . ASP A 1 133 ? -14.273 15.172 -16.469 1 95.88 133 ASP A C 1
ATOM 1015 O O . ASP A 1 133 ? -13.602 16.062 -17 1 95.88 133 ASP A O 1
ATOM 1019 N N . ILE A 1 134 ? -13.867 14.492 -15.5 1 97.75 134 ILE A N 1
ATOM 1020 C CA . ILE A 1 134 ? -12.508 14.602 -14.969 1 97.75 134 ILE A CA 1
ATOM 1021 C C . ILE A 1 134 ? -11.828 13.234 -15.023 1 97.75 134 ILE A C 1
ATOM 1023 O O . ILE A 1 134 ? -12.359 12.242 -14.516 1 97.75 134 ILE A O 1
ATOM 1027 N N . ARG A 1 135 ? -10.711 13.117 -15.617 1 97.31 135 ARG A N 1
ATOM 1028 C CA . ARG A 1 135 ? -9.969 11.867 -15.742 1 97.31 135 ARG A CA 1
ATOM 1029 C C . ARG A 1 135 ? -9.172 11.586 -14.469 1 97.31 135 ARG A C 1
ATOM 1031 O O . ARG A 1 135 ? -8.789 12.508 -13.75 1 97.31 135 ARG A O 1
ATOM 1038 N N . TRP A 1 136 ? -8.875 10.383 -14.172 1 97.69 136 TRP A N 1
ATOM 1039 C CA . TRP A 1 136 ? -8.172 9.93 -12.977 1 97.69 136 TRP A CA 1
ATOM 1040 C C . TRP A 1 136 ? -6.82 10.625 -12.844 1 97.69 136 TRP A C 1
ATOM 1042 O O . TRP A 1 136 ? -6.441 11.055 -11.75 1 97.69 136 TRP A O 1
ATOM 1052 N N . GLU A 1 137 ? -6.086 10.75 -13.906 1 97.44 137 GLU A N 1
ATOM 1053 C CA . GLU A 1 137 ? -4.77 11.375 -13.875 1 97.44 137 GLU A CA 1
ATOM 1054 C C . GLU A 1 137 ? -4.859 12.836 -13.438 1 97.44 137 GLU A C 1
ATOM 1056 O O . GLU A 1 137 ? -3.969 13.344 -12.758 1 97.44 137 GLU A O 1
ATOM 1061 N N . GLN A 1 138 ? -5.902 13.531 -13.836 1 98.25 138 GLN A N 1
ATOM 1062 C CA . GLN A 1 138 ? -6.141 14.914 -13.438 1 98.25 138 GLN A CA 1
ATOM 1063 C C . GLN A 1 138 ? -6.457 15.016 -11.945 1 98.25 138 GLN A C 1
ATOM 1065 O O . GLN A 1 138 ? -6.004 15.938 -11.266 1 98.25 138 GLN A O 1
ATOM 1070 N N . VAL A 1 139 ? -7.242 14.055 -11.477 1 98.38 139 VAL A N 1
ATOM 1071 C CA . VAL A 1 139 ? -7.566 13.984 -10.055 1 98.38 139 VAL A CA 1
ATOM 1072 C C . VAL A 1 139 ? -6.285 13.82 -9.242 1 98.38 139 VAL A C 1
ATOM 1074 O O . VAL A 1 139 ? -6.113 14.469 -8.203 1 98.38 139 VAL A O 1
ATOM 1077 N N . LEU A 1 140 ? -5.375 13.008 -9.734 1 97.88 140 LEU A N 1
ATOM 1078 C CA . LEU A 1 140 ? -4.125 12.758 -9.031 1 97.88 140 LEU A CA 1
ATOM 1079 C C . LEU A 1 140 ? -3.256 14.008 -9 1 97.88 140 LEU A C 1
ATOM 1081 O O . LEU A 1 140 ? -2.531 14.242 -8.031 1 97.88 140 LEU A O 1
ATOM 1085 N N . GLU A 1 141 ? -3.32 14.734 -10.07 1 98.06 141 GLU A N 1
ATOM 1086 C CA . GLU A 1 141 ? -2.602 16 -10.078 1 98.06 141 GLU A CA 1
ATOM 1087 C C . GLU A 1 141 ? -3.129 16.953 -9 1 98.06 141 GLU A C 1
ATOM 1089 O O . GLU A 1 141 ? -2.35 17.609 -8.312 1 98.06 141 GLU A O 1
ATOM 1094 N N . VAL A 1 142 ? -4.41 17 -8.852 1 98.5 142 VAL A N 1
ATOM 1095 C CA . VAL A 1 142 ? -5.027 17.828 -7.82 1 98.5 142 VAL A CA 1
ATOM 1096 C C . VAL A 1 142 ? -4.656 17.297 -6.438 1 98.5 142 VAL A C 1
ATOM 1098 O O . VAL A 1 142 ? -4.445 18.062 -5.504 1 98.5 142 VAL A O 1
ATOM 1101 N N . GLU A 1 143 ? -4.637 15.984 -6.34 1 98.69 143 GLU A N 1
ATOM 1102 C CA . GLU A 1 143 ? -4.211 15.367 -5.086 1 98.69 143 GLU A CA 1
ATOM 1103 C C . GLU A 1 143 ? -2.832 15.875 -4.668 1 98.69 143 GLU A C 1
ATOM 1105 O O . GLU A 1 143 ? -2.621 16.234 -3.508 1 98.69 143 GLU A O 1
ATOM 1110 N N . ARG A 1 144 ? -1.902 15.883 -5.633 1 98 144 ARG A N 1
ATOM 1111 C CA . ARG A 1 144 ? -0.545 16.344 -5.363 1 98 144 ARG A CA 1
ATOM 1112 C C . ARG A 1 144 ? -0.542 17.812 -4.922 1 98 144 ARG A C 1
ATOM 1114 O O . ARG A 1 144 ? 0.133 18.172 -3.957 1 98 144 ARG A O 1
ATOM 1121 N N . GLN A 1 145 ? -1.27 18.625 -5.562 1 98.44 145 GLN A N 1
ATOM 1122 C CA . GLN A 1 145 ? -1.357 20.031 -5.234 1 98.44 145 GLN A CA 1
ATOM 1123 C C . GLN A 1 145 ? -1.979 20.25 -3.859 1 98.44 145 GLN A C 1
ATOM 1125 O O . GLN A 1 145 ? -1.516 21.094 -3.084 1 98.44 145 GLN A O 1
ATOM 1130 N N . ALA A 1 146 ? -3.006 19.531 -3.631 1 98.81 146 ALA A N 1
ATOM 1131 C CA . ALA A 1 146 ? -3.711 19.656 -2.357 1 98.81 146 ALA A CA 1
ATOM 1132 C C . ALA A 1 146 ? -2.803 19.266 -1.19 1 98.81 146 ALA A C 1
ATOM 1134 O O . ALA A 1 146 ? -2.797 19.938 -0.158 1 98.81 146 ALA A O 1
ATOM 1135 N N . ASN A 1 147 ? -2.07 18.219 -1.351 1 98.81 147 ASN A N 1
ATOM 1136 C CA . ASN A 1 147 ? -1.177 17.812 -0.272 1 98.81 147 ASN A CA 1
ATOM 1137 C C . ASN A 1 147 ? -0.065 18.828 -0.046 1 98.81 147 ASN A C 1
ATOM 1139 O O . ASN A 1 147 ? 0.303 19.109 1.096 1 98.81 147 ASN A O 1
ATOM 1143 N N . ARG A 1 148 ? 0.446 19.391 -1.127 1 98 148 ARG A N 1
ATOM 1144 C CA . ARG A 1 148 ? 1.411 20.469 -0.962 1 98 148 ARG A CA 1
ATOM 1145 C C . ARG A 1 148 ? 0.802 21.641 -0.185 1 98 148 ARG A C 1
ATOM 1147 O O . ARG A 1 148 ? 1.422 22.156 0.741 1 98 148 ARG A O 1
ATOM 1154 N N . TYR A 1 149 ? -0.385 22 -0.544 1 98.62 149 TYR A N 1
ATOM 1155 C CA . TYR A 1 149 ? -1.112 23.062 0.135 1 98.62 149 TYR A CA 1
ATOM 1156 C C . TYR A 1 149 ? -1.304 22.75 1.611 1 98.62 149 TYR A C 1
ATOM 1158 O O . TYR A 1 149 ? -1.116 23.609 2.473 1 98.62 149 TYR A O 1
ATOM 1166 N N . ILE A 1 150 ? -1.663 21.562 1.887 1 98.81 150 ILE A N 1
ATOM 1167 C CA . ILE A 1 150 ? -1.92 21.094 3.244 1 98.81 150 ILE A CA 1
ATOM 1168 C C . ILE A 1 150 ? -0.649 21.219 4.082 1 98.81 150 ILE A C 1
ATOM 1170 O O . ILE A 1 150 ? -0.683 21.75 5.195 1 98.81 150 ILE A O 1
ATOM 1174 N N . TRP A 1 151 ? 0.492 20.875 3.518 1 98.31 151 TRP A N 1
ATOM 1175 C CA . TRP A 1 151 ? 1.739 20.844 4.273 1 98.31 151 TRP A CA 1
ATOM 1176 C C . TRP A 1 151 ? 2.309 22.25 4.426 1 98.31 151 TRP A C 1
ATOM 1178 O O . TRP A 1 151 ? 3.197 22.484 5.25 1 98.31 151 TRP A O 1
ATOM 1188 N N . GLU A 1 152 ? 1.791 23.156 3.648 1 98 152 GLU A N 1
ATOM 1189 C CA . GLU A 1 152 ? 2.174 24.562 3.82 1 98 152 GLU A CA 1
ATOM 1190 C C . GLU A 1 152 ? 1.453 25.188 5.012 1 98 152 GLU A C 1
ATOM 1192 O O . GLU A 1 152 ? 1.81 26.281 5.453 1 98 152 GLU A O 1
ATOM 1197 N N . ASP A 1 153 ? 0.397 24.547 5.504 1 98.38 153 ASP A N 1
ATOM 1198 C CA . ASP A 1 153 ? -0.309 24.891 6.734 1 98.38 153 ASP A CA 1
ATOM 1199 C C . ASP A 1 153 ? -0.936 26.281 6.648 1 98.38 153 ASP A C 1
ATOM 1201 O O . ASP A 1 153 ? -0.699 27.125 7.512 1 98.38 153 ASP A O 1
ATOM 1205 N N . HIS A 1 154 ? -1.721 26.469 5.625 1 98.5 154 HIS A N 1
ATOM 1206 C CA . HIS A 1 154 ? -2.479 27.703 5.469 1 98.5 154 HIS A CA 1
ATOM 1207 C C . HIS A 1 154 ? -3.596 27.797 6.504 1 98.5 154 HIS A C 1
ATOM 1209 O O . HIS A 1 154 ? -4.211 26.781 6.852 1 98.5 154 HIS A O 1
ATOM 1215 N N . PRO A 1 155 ? -3.896 28.984 6.969 1 98.19 155 PRO A N 1
ATOM 1216 C CA . PRO A 1 155 ? -4.953 29.125 7.973 1 98.19 155 PRO A CA 1
ATOM 1217 C C . PRO A 1 155 ? -6.348 28.891 7.398 1 98.19 155 PRO A C 1
ATOM 1219 O O . PRO A 1 155 ? -6.574 29.109 6.203 1 98.19 155 PRO A O 1
ATOM 1222 N N . CYS A 1 156 ? -7.211 28.406 8.219 1 98.12 156 CYS A N 1
ATOM 1223 C CA . CYS A 1 156 ? -8.641 28.406 7.922 1 98.12 156 CYS A CA 1
ATOM 1224 C C . CYS A 1 156 ? -9.297 29.688 8.453 1 98.12 156 CYS A C 1
ATOM 1226 O O . CYS A 1 156 ? -9.141 30.016 9.625 1 98.12 156 CYS A O 1
ATOM 1228 N N . ARG A 1 157 ? -10.008 30.391 7.594 1 97.19 157 ARG A N 1
ATOM 1229 C CA . ARG A 1 157 ? -10.688 31.625 7.996 1 97.19 157 ARG A CA 1
ATOM 1230 C C . ARG A 1 157 ? -12.195 31.469 7.891 1 97.19 157 ARG A C 1
ATOM 1232 O O . ARG A 1 157 ? -12.703 30.906 6.914 1 97.19 157 ARG A O 1
ATOM 1239 N N . VAL A 1 158 ? -12.82 31.844 8.914 1 95.31 158 VAL A N 1
ATOM 1240 C CA . VAL A 1 158 ? -14.281 31.828 8.93 1 95.31 158 VAL A CA 1
ATOM 1241 C C . VAL A 1 158 ? -14.805 33.25 9.062 1 95.31 158 VAL A C 1
ATOM 1243 O O . VAL A 1 158 ? -14.367 34 9.93 1 95.31 158 VAL A O 1
ATOM 1246 N N . THR A 1 159 ? -15.695 33.625 8.195 1 93.38 159 THR A N 1
ATOM 1247 C CA . THR A 1 159 ? -16.266 34.969 8.219 1 93.38 159 THR A CA 1
ATOM 1248 C C . THR A 1 159 ? -17.781 34.906 8.062 1 93.38 159 THR A C 1
ATOM 1250 O O . THR A 1 159 ? -18.344 33.875 7.645 1 93.38 159 THR A O 1
ATOM 1253 N N . PHE A 1 160 ? -18.406 35.938 8.492 1 92.38 160 PHE A N 1
ATOM 1254 C CA . PHE A 1 160 ? -19.844 36.156 8.344 1 92.38 160 PHE A CA 1
ATOM 1255 C C . PHE A 1 160 ? -20.125 37.438 7.598 1 92.38 160 PHE A C 1
ATOM 1257 O O . PHE A 1 160 ? -20.531 38.438 8.203 1 92.38 160 PHE A O 1
ATOM 1264 N N . PRO A 1 161 ? -19.984 37.406 6.309 1 90.75 161 PRO A N 1
ATOM 1265 C CA . PRO A 1 161 ? -20.172 38.656 5.547 1 90.75 161 PRO A CA 1
ATOM 1266 C C . PRO A 1 161 ? -21.625 39.094 5.504 1 90.75 161 PRO A C 1
ATOM 1268 O O . PRO A 1 161 ? -22.531 38.281 5.559 1 90.75 161 PRO A O 1
ATOM 1271 N N . SER A 1 162 ? -21.766 40.438 5.316 1 89 162 SER A N 1
ATOM 1272 C CA . SER A 1 162 ? -23.094 40.969 5.082 1 89 162 SER A CA 1
ATOM 1273 C C . SER A 1 162 ? -23.609 40.625 3.689 1 89 162 SER A C 1
ATOM 1275 O O . SER A 1 162 ? -22.828 40.188 2.834 1 89 162 SER A O 1
ATOM 1277 N N . PRO A 1 163 ? -24.953 40.781 3.566 1 86.44 163 PRO A N 1
ATOM 1278 C CA . PRO A 1 163 ? -25.484 40.531 2.229 1 86.44 163 PRO A CA 1
ATOM 1279 C C . PRO A 1 163 ? -24.797 41.344 1.15 1 86.44 163 PRO A C 1
ATOM 1281 O O . PRO A 1 163 ? -24.531 40.844 0.054 1 86.44 163 PRO A O 1
ATOM 1284 N N . ALA A 1 164 ? -24.453 42.562 1.402 1 87.25 164 ALA A N 1
ATOM 1285 C CA . ALA A 1 164 ? -23.781 43.438 0.444 1 87.25 164 ALA A CA 1
ATOM 1286 C C . ALA A 1 164 ? -22.391 42.938 0.123 1 87.25 164 ALA A C 1
ATOM 1288 O O . ALA A 1 164 ? -21.969 42.938 -1.036 1 87.25 164 ALA A O 1
ATOM 1289 N N . GLU A 1 165 ? -21.672 42.438 1.104 1 88.06 165 GLU A N 1
ATOM 1290 C CA . GLU A 1 165 ? -20.328 41.906 0.926 1 88.06 165 GLU A CA 1
ATOM 1291 C C . GLU A 1 165 ? -20.344 40.594 0.111 1 88.06 165 GLU A C 1
ATOM 1293 O O . GLU A 1 165 ? -19.422 40.344 -0.683 1 88.06 165 GLU A O 1
ATOM 1298 N N . ARG A 1 166 ? -21.344 39.844 0.324 1 86.31 166 ARG A N 1
ATOM 1299 C CA . ARG A 1 166 ? -21.453 38.531 -0.32 1 86.31 166 ARG A CA 1
ATOM 1300 C C . ARG A 1 166 ? -21.578 38.688 -1.834 1 86.31 166 ARG A C 1
ATOM 1302 O O . ARG A 1 166 ? -21.141 37.812 -2.582 1 86.31 166 ARG A O 1
ATOM 1309 N N . GLU A 1 167 ? -22.203 39.719 -2.178 1 84.5 167 GLU A N 1
ATOM 1310 C CA . GLU A 1 167 ? -22.406 39.938 -3.605 1 84.5 167 GLU A CA 1
ATOM 1311 C C . GLU A 1 167 ? -21.078 40.094 -4.336 1 84.5 167 GLU A C 1
ATOM 1313 O O . GLU A 1 167 ? -20.969 39.75 -5.512 1 84.5 167 GLU A O 1
ATOM 1318 N N . ALA A 1 168 ? -20.062 40.5 -3.643 1 86.56 168 ALA A N 1
ATOM 1319 C CA . ALA A 1 168 ? -18.766 40.781 -4.262 1 86.56 168 ALA A CA 1
ATOM 1320 C C . ALA A 1 168 ? -17.828 39.594 -4.109 1 86.56 168 ALA A C 1
ATOM 1322 O O . ALA A 1 168 ? -16.734 39.594 -4.68 1 86.56 168 ALA A O 1
ATOM 1323 N N . LEU A 1 169 ? -18.312 38.562 -3.387 1 86.62 169 LEU A N 1
ATOM 1324 C CA . LEU A 1 169 ? -17.406 37.438 -3.084 1 86.62 169 LEU A CA 1
ATOM 1325 C C . LEU A 1 169 ? -17.734 36.25 -3.961 1 86.62 169 LEU A C 1
ATOM 1327 O O . LEU A 1 169 ? -18.891 35.812 -4.055 1 86.62 169 LEU A O 1
ATOM 1331 N N . PRO A 1 170 ? -16.734 35.75 -4.641 1 87.31 170 PRO A N 1
ATOM 1332 C CA . PRO A 1 170 ? -16.922 34.562 -5.469 1 87.31 170 PRO A CA 1
ATOM 1333 C C . PRO A 1 170 ? -16.891 33.25 -4.664 1 87.31 170 PRO A C 1
ATOM 1335 O O . PRO A 1 170 ? -16.047 32.375 -4.926 1 87.31 170 PRO A O 1
ATOM 1338 N N . TYR A 1 171 ? -17.797 33.094 -3.727 1 89.38 171 TYR A N 1
ATOM 1339 C CA . TYR A 1 171 ? -17.781 31.906 -2.891 1 89.38 171 TYR A CA 1
ATOM 1340 C C . TYR A 1 171 ? -18.672 30.812 -3.477 1 89.38 171 TYR A C 1
ATOM 1342 O O . TYR A 1 171 ? -19.641 31.109 -4.176 1 89.38 171 TYR A O 1
ATOM 1350 N N . ARG A 1 172 ? -18.219 29.594 -3.229 1 89.38 172 ARG A N 1
ATOM 1351 C CA . ARG A 1 172 ? -19 28.438 -3.621 1 89.38 172 ARG A CA 1
ATOM 1352 C C . ARG A 1 172 ? -20.094 28.141 -2.596 1 89.38 172 ARG A C 1
ATOM 1354 O O . ARG A 1 172 ? -19.969 28.516 -1.429 1 89.38 172 ARG A O 1
ATOM 1361 N N . SER A 1 173 ? -21.172 27.578 -3.062 1 85.06 173 SER A N 1
ATOM 1362 C CA . SER A 1 173 ? -22.25 27.109 -2.188 1 85.06 173 SER A CA 1
ATOM 1363 C C . SER A 1 173 ? -22.828 25.797 -2.676 1 85.06 173 SER A C 1
ATOM 1365 O O . SER A 1 173 ? -23.031 25.594 -3.877 1 85.06 173 SER A O 1
ATOM 1367 N N . LYS A 1 174 ? -23.031 24.938 -1.699 1 72.06 174 LYS A N 1
ATOM 1368 C CA . LYS A 1 174 ? -23.625 23.641 -2.059 1 72.06 174 LYS A CA 1
ATOM 1369 C C . LYS A 1 174 ? -25.141 23.719 -2.072 1 72.06 174 LYS A C 1
ATOM 1371 O O . LYS A 1 174 ? -25.812 22.844 -2.646 1 72.06 174 LYS A O 1
ATOM 1376 N N . LYS A 1 175 ? -25.703 24.781 -1.419 1 71.75 175 LYS A N 1
ATOM 1377 C CA . LYS A 1 175 ? -27.156 25 -1.351 1 71.75 175 LYS A CA 1
ATOM 1378 C C . LYS A 1 175 ? -27.484 26.484 -1.396 1 71.75 175 LYS A C 1
ATOM 1380 O O . LYS A 1 175 ? -26.609 27.328 -1.18 1 71.75 175 LYS A O 1
ATOM 1385 N N . THR A 1 176 ? -28.656 26.766 -1.888 1 66.75 176 THR A N 1
ATOM 1386 C CA . THR A 1 176 ? -29.141 28.125 -1.815 1 66.75 176 THR A CA 1
ATOM 1387 C C . THR A 1 176 ? -29.281 28.578 -0.363 1 66.75 176 THR A C 1
ATOM 1389 O O . THR A 1 176 ? -29.875 27.859 0.452 1 66.75 176 THR A O 1
ATOM 1392 N N . LEU A 1 177 ? -28.625 29.672 -0.055 1 70 177 LEU A N 1
ATOM 1393 C CA . LEU A 1 177 ? -28.609 30.031 1.357 1 70 177 LEU A CA 1
ATOM 1394 C C . LEU A 1 177 ? -29.406 31.312 1.596 1 70 177 LEU A C 1
ATOM 1396 O O . LEU A 1 177 ? -29.344 32.25 0.791 1 70 177 LEU A O 1
ATOM 1400 N N . THR A 1 178 ? -30.344 31.125 2.477 1 67.81 178 THR A N 1
ATOM 1401 C CA . THR A 1 178 ? -31.094 32.281 2.979 1 67.81 178 THR A CA 1
ATOM 1402 C C . THR A 1 178 ? -30.609 32.656 4.379 1 67.81 178 THR A C 1
ATOM 1404 O O . THR A 1 178 ? -30.172 31.797 5.145 1 67.81 178 THR A O 1
ATOM 1407 N N . GLY A 1 179 ? -30.438 33.969 4.656 1 74.5 179 GLY A N 1
ATOM 1408 C CA . GLY A 1 179 ? -30.062 34.438 5.984 1 74.5 179 GLY A CA 1
ATOM 1409 C C . GLY A 1 179 ? -28.578 34.594 6.172 1 74.5 179 GLY A C 1
ATOM 1410 O O . GLY A 1 179 ? -27.875 35 5.25 1 74.5 179 GLY A O 1
ATOM 1411 N N . THR A 1 180 ? -28.109 34.281 7.477 1 82 180 THR A N 1
ATOM 1412 C CA . THR A 1 180 ? -26.688 34.438 7.793 1 82 180 THR A CA 1
ATOM 1413 C C . THR A 1 180 ? -25.875 33.312 7.168 1 82 180 THR A C 1
ATOM 1415 O O . THR A 1 180 ? -26.188 32.125 7.363 1 82 180 THR A O 1
ATOM 1418 N N . VAL A 1 181 ? -24.938 33.781 6.348 1 87.56 181 VAL A N 1
ATOM 1419 C CA . VAL A 1 181 ? -24.125 32.812 5.625 1 87.56 181 VAL A CA 1
ATOM 1420 C C . VAL A 1 181 ? -22.719 32.75 6.246 1 87.56 181 VAL A C 1
ATOM 1422 O O . VAL A 1 181 ? -22.078 33.781 6.43 1 87.56 181 VAL A O 1
ATOM 1425 N N . ARG A 1 182 ? -22.391 31.609 6.699 1 91.44 182 ARG A N 1
ATOM 1426 C CA . ARG A 1 182 ? -21.047 31.344 7.191 1 91.44 182 ARG A CA 1
ATOM 1427 C C . ARG A 1 182 ? -20.125 30.922 6.055 1 91.44 182 ARG A C 1
ATOM 1429 O O . ARG A 1 182 ? -20.391 29.953 5.359 1 91.44 182 ARG A O 1
ATOM 1436 N N . LEU A 1 183 ? -19.031 31.734 5.879 1 94.62 183 LEU A N 1
ATOM 1437 C CA . LEU A 1 183 ? -18.078 31.391 4.836 1 94.62 183 LEU A CA 1
ATOM 1438 C C . LEU A 1 183 ? -16.812 30.797 5.434 1 94.62 183 LEU A C 1
ATOM 1440 O O . LEU A 1 183 ? -16.25 31.328 6.395 1 94.62 183 LEU A O 1
ATOM 1444 N N . THR A 1 184 ? -16.422 29.688 4.969 1 95.44 184 THR A N 1
ATOM 1445 C CA . THR A 1 184 ? -15.156 29.047 5.305 1 95.44 184 THR A CA 1
ATOM 1446 C C . THR A 1 184 ? -14.156 29.203 4.16 1 95.44 184 THR A C 1
ATOM 1448 O O . THR A 1 184 ? -14.461 28.875 3.014 1 95.44 184 THR A O 1
ATOM 1451 N N . GLU A 1 185 ? -13.008 29.703 4.547 1 97.5 185 GLU A N 1
ATOM 1452 C CA . GLU A 1 185 ? -12.008 29.969 3.516 1 97.5 185 GLU A CA 1
ATOM 1453 C C . GLU A 1 185 ? -10.688 29.266 3.82 1 97.5 185 GLU A C 1
ATOM 1455 O O . GLU A 1 185 ? -10.188 29.328 4.945 1 97.5 185 GLU A O 1
ATOM 1460 N N . PHE A 1 186 ? -10.219 28.547 2.92 1 98.38 186 PHE A N 1
ATOM 1461 C CA . PHE A 1 186 ? -8.812 28.172 2.771 1 98.38 186 PHE A CA 1
ATOM 1462 C C . PHE A 1 186 ? -8.156 29 1.669 1 98.38 186 PHE A C 1
ATOM 1464 O O . PHE A 1 186 ? -8.289 28.672 0.486 1 98.38 186 PHE A O 1
ATOM 1471 N N . PRO A 1 187 ? -7.41 30.016 2.092 1 98.19 187 PRO A N 1
ATOM 1472 C CA . PRO A 1 187 ? -6.926 30.984 1.113 1 98.19 187 PRO A CA 1
ATOM 1473 C C . PRO A 1 187 ? -6.199 30.344 -0.062 1 98.19 187 PRO A C 1
ATOM 1475 O O . PRO A 1 187 ? -5.289 29.531 0.14 1 98.19 187 PRO A O 1
ATOM 1478 N N . GLY A 1 188 ? -6.645 30.688 -1.254 1 97.38 188 GLY A N 1
ATOM 1479 C CA . GLY A 1 188 ? -6.016 30.203 -2.469 1 97.38 188 GLY A CA 1
ATOM 1480 C C . GLY A 1 188 ? -6.539 28.844 -2.902 1 97.38 188 GLY A C 1
ATOM 1481 O O . GLY A 1 188 ? -6.293 28.406 -4.027 1 97.38 188 GLY A O 1
ATOM 1482 N N . ALA A 1 189 ? -7.293 28.203 -2.012 1 98 189 ALA A N 1
ATOM 1483 C CA . ALA A 1 189 ? -7.762 26.859 -2.34 1 98 189 ALA A CA 1
ATOM 1484 C C . ALA A 1 189 ? -9.281 26.812 -2.428 1 98 189 ALA A C 1
ATOM 1486 O O . ALA A 1 189 ? -9.844 26.203 -3.346 1 98 189 ALA A O 1
ATOM 1487 N N . ASP A 1 190 ? -9.953 27.453 -1.481 1 97.5 190 ASP A N 1
ATOM 1488 C CA . ASP A 1 190 ? -11.406 27.359 -1.464 1 97.5 190 ASP A CA 1
ATOM 1489 C C . ASP A 1 190 ? -12.023 28.5 -0.648 1 97.5 190 ASP A C 1
ATOM 1491 O O . ASP A 1 190 ? -11.445 28.938 0.348 1 97.5 190 ASP A O 1
ATOM 1495 N N . LEU A 1 191 ? -13.086 29.031 -1.068 1 96.81 191 LEU A N 1
ATOM 1496 C CA . LEU A 1 191 ? -14.023 29.891 -0.351 1 96.81 191 LEU A CA 1
ATOM 1497 C C . LEU A 1 191 ? -15.453 29.391 -0.521 1 96.81 191 LEU A C 1
ATOM 1499 O O . LEU A 1 191 ? -16 29.422 -1.628 1 96.81 191 LEU A O 1
ATOM 1503 N N . CYS A 1 192 ? -16.047 28.922 0.553 1 95.31 192 CYS A N 1
ATOM 1504 C CA . CYS A 1 192 ? -17.312 28.203 0.425 1 95.31 192 CYS A CA 1
ATOM 1505 C C . CYS A 1 192 ? -18.203 28.469 1.629 1 95.31 192 CYS A C 1
ATOM 1507 O O . CYS A 1 192 ? -17.719 28.609 2.75 1 95.31 192 CYS A O 1
ATOM 1509 N N . ALA A 1 193 ? -19.516 28.562 1.37 1 93.31 193 ALA A N 1
ATOM 1510 C CA . ALA A 1 193 ? -20.484 28.594 2.467 1 93.31 193 ALA A CA 1
ATOM 1511 C C . ALA A 1 193 ? -20.594 27.219 3.137 1 93.31 193 ALA A C 1
ATOM 1513 O O . ALA A 1 193 ? -20.953 26.234 2.488 1 93.31 193 ALA A O 1
ATOM 1514 N N . CYS A 1 194 ? -20.25 27.172 4.41 1 92.38 194 CYS A N 1
ATOM 1515 C CA . CYS A 1 194 ? -20.266 25.891 5.086 1 92.38 194 CYS A CA 1
ATOM 1516 C C . CYS A 1 194 ? -20.516 26.062 6.582 1 92.38 194 CYS A C 1
ATOM 1518 O O . CYS A 1 194 ? -19.906 26.922 7.219 1 92.38 194 CYS A O 1
ATOM 1520 N N . CYS A 1 195 ? -21.344 25.203 7.09 1 90.25 195 CYS A N 1
ATOM 1521 C CA . CYS A 1 195 ? -21.688 25.297 8.508 1 90.25 195 CYS A CA 1
ATOM 1522 C C . CYS A 1 195 ? -20.938 24.234 9.32 1 90.25 195 CYS A C 1
ATOM 1524 O O . CYS A 1 195 ? -21.094 24.172 10.539 1 90.25 195 CYS A O 1
ATOM 1526 N N . GLY A 1 196 ? -20.156 23.422 8.695 1 92.75 196 GLY A N 1
ATOM 1527 C CA . GLY A 1 196 ? -19.469 22.344 9.406 1 92.75 196 GLY A CA 1
ATOM 1528 C C . GLY A 1 196 ? -18.297 22.828 10.234 1 92.75 196 GLY A C 1
ATOM 1529 O O . GLY A 1 196 ? -17.984 24.016 10.227 1 92.75 196 GLY A O 1
ATOM 1530 N N . THR A 1 197 ? -17.688 21.906 11.016 1 96.19 197 THR A N 1
ATOM 1531 C CA . THR A 1 197 ? -16.484 22.188 11.766 1 96.19 197 THR A CA 1
ATOM 1532 C C . THR A 1 197 ? -15.242 21.891 10.93 1 96.19 197 THR A C 1
ATOM 1534 O O . THR A 1 197 ? -15.219 20.922 10.164 1 96.19 197 THR A O 1
ATOM 1537 N N . HIS A 1 198 ? -14.25 22.797 11.055 1 97.75 198 HIS A N 1
ATOM 1538 C CA . HIS A 1 198 ? -13.047 22.688 10.242 1 97.75 198 HIS A CA 1
ATOM 1539 C C . HIS A 1 198 ? -11.789 22.828 11.094 1 97.75 198 HIS A C 1
ATOM 1541 O O . HIS A 1 198 ? -11.844 23.359 12.203 1 97.75 198 HIS A O 1
ATOM 1547 N N . VAL A 1 199 ? -10.758 22.344 10.578 1 98.44 199 VAL A N 1
ATOM 1548 C CA . VAL A 1 199 ? -9.461 22.531 11.211 1 98.44 199 VAL A CA 1
ATOM 1549 C C . VAL A 1 199 ? -9.055 24 11.141 1 98.44 199 VAL A C 1
ATOM 1551 O O . VAL A 1 199 ? -9.539 24.75 10.281 1 98.44 199 VAL A O 1
ATOM 1554 N N . SER A 1 200 ? -8.125 24.406 11.992 1 97.88 200 SER A N 1
ATOM 1555 C CA . SER A 1 200 ? -7.703 25.797 12.039 1 97.88 200 SER A CA 1
ATOM 1556 C C . SER A 1 200 ? -6.633 26.078 10.992 1 97.88 200 SER A C 1
ATOM 1558 O O . SER A 1 200 ? -6.492 27.219 10.531 1 97.88 200 SER A O 1
ATOM 1560 N N . GLY A 1 201 ? -5.832 25.094 10.672 1 98.31 201 GLY A N 1
ATOM 1561 C CA . GLY A 1 201 ? -4.809 25.156 9.633 1 98.31 201 GLY A CA 1
ATOM 1562 C C . GLY A 1 201 ? -4.789 23.922 8.75 1 98.31 201 GLY A C 1
ATOM 1563 O O . GLY A 1 201 ? -5.031 22.797 9.227 1 98.31 201 GLY A O 1
ATOM 1564 N N . SER A 1 202 ? -4.461 24.172 7.504 1 98.81 202 SER A N 1
ATOM 1565 C CA . SER A 1 202 ? -4.539 23.078 6.539 1 98.81 202 SER A CA 1
ATOM 1566 C C . SER A 1 202 ? -3.625 21.922 6.934 1 98.81 202 SER A C 1
ATOM 1568 O O . SER A 1 202 ? -3.908 20.766 6.621 1 98.81 202 SER A O 1
ATOM 1570 N N . GLY A 1 203 ? -2.488 22.219 7.672 1 98.69 203 GLY A N 1
ATOM 1571 C CA . GLY A 1 203 ? -1.567 21.188 8.094 1 98.69 203 GLY A CA 1
ATOM 1572 C C . GLY A 1 203 ? -2.223 20.125 8.961 1 98.69 203 GLY A C 1
ATOM 1573 O O . GLY A 1 203 ? -1.775 18.969 8.992 1 98.69 203 GLY A O 1
ATOM 1574 N N . GLN A 1 204 ? -3.277 20.516 9.641 1 98.81 204 GLN A N 1
ATOM 1575 C CA . GLN A 1 204 ? -3.955 19.594 10.547 1 98.81 204 GLN A CA 1
ATOM 1576 C C . GLN A 1 204 ? -4.75 18.547 9.781 1 98.81 204 GLN A C 1
ATOM 1578 O O . GLN A 1 204 ? -5.18 17.531 10.352 1 98.81 204 GLN A O 1
ATOM 1583 N N . VAL A 1 205 ? -4.945 18.75 8.477 1 98.81 205 VAL A N 1
ATOM 1584 C CA . VAL A 1 205 ? -5.613 17.75 7.656 1 98.81 205 VAL A CA 1
ATOM 1585 C C . VAL A 1 205 ? -4.734 16.516 7.531 1 98.81 205 VAL A C 1
ATOM 1587 O O . VAL A 1 205 ? -5.238 15.391 7.457 1 98.81 205 VAL A O 1
ATOM 1590 N N . GLY A 1 206 ? -3.377 16.734 7.527 1 98.44 206 GLY A N 1
ATOM 1591 C CA . GLY A 1 206 ? -2.441 15.633 7.367 1 98.44 206 GLY A CA 1
ATOM 1592 C C . GLY A 1 206 ? -2.162 15.289 5.918 1 98.44 206 GLY A C 1
ATOM 1593 O O . GLY A 1 206 ? -1.182 15.766 5.34 1 98.44 206 GLY A O 1
ATOM 1594 N N . LEU A 1 207 ? -3.139 14.68 5.316 1 98.62 207 LEU A N 1
ATOM 1595 C CA . LEU A 1 207 ? -3.039 14.32 3.906 1 98.62 207 LEU A CA 1
ATOM 1596 C C . LEU A 1 207 ? -4.418 14.062 3.314 1 98.62 207 LEU A C 1
ATOM 1598 O O . LEU A 1 207 ? -5.387 13.852 4.051 1 98.62 207 LEU A O 1
ATOM 1602 N N . VAL A 1 208 ? -4.488 14.125 2.027 1 98.75 208 VAL A N 1
ATOM 1603 C CA . VAL A 1 208 ? -5.672 13.695 1.293 1 98.75 208 VAL A CA 1
ATOM 1604 C C . VAL A 1 208 ? -5.293 12.609 0.288 1 98.75 208 VAL A C 1
ATOM 1606 O O . VAL A 1 208 ? -4.195 12.633 -0.269 1 98.75 208 VAL A O 1
ATOM 1609 N N . LYS A 1 209 ? -6.133 11.641 0.088 1 98.81 209 LYS A N 1
ATOM 1610 C CA . LYS A 1 209 ? -5.938 10.562 -0.876 1 98.81 209 LYS A CA 1
ATOM 1611 C C . LYS A 1 209 ? -7.242 10.227 -1.598 1 98.81 209 LYS A C 1
ATOM 1613 O O . LYS A 1 209 ? -8.242 9.883 -0.961 1 98.81 209 LYS A O 1
ATOM 1618 N N . PHE A 1 210 ? -7.203 10.406 -2.912 1 98.75 210 PHE A N 1
ATOM 1619 C CA . PHE A 1 210 ? -8.32 9.922 -3.717 1 98.75 210 PHE A CA 1
ATOM 1620 C C . PHE A 1 210 ? -8.203 8.422 -3.959 1 98.75 210 PHE A C 1
ATOM 1622 O O . PHE A 1 210 ? -7.113 7.918 -4.242 1 98.75 210 PHE A O 1
ATOM 1629 N N . LEU A 1 211 ? -9.312 7.727 -3.889 1 97.88 211 LEU A N 1
ATOM 1630 C CA . LEU A 1 211 ? -9.289 6.273 -3.986 1 97.88 211 LEU A CA 1
ATOM 1631 C C . LEU A 1 211 ? -9.891 5.805 -5.309 1 97.88 211 LEU A C 1
ATOM 1633 O O . LEU A 1 211 ? -9.57 4.719 -5.793 1 97.88 211 LEU A O 1
ATOM 1637 N N . SER A 1 212 ? -10.812 6.59 -5.867 1 96.88 212 SER A N 1
ATOM 1638 C CA . SER A 1 212 ? -11.461 6.188 -7.113 1 96.88 212 SER A CA 1
ATOM 1639 C C . SER A 1 212 ? -12.07 7.387 -7.836 1 96.88 212 SER A C 1
ATOM 1641 O O . SER A 1 212 ? -12.273 8.438 -7.23 1 96.88 212 SER A O 1
ATOM 1643 N N . CYS A 1 213 ? -12.25 7.273 -9.062 1 98 213 CYS A N 1
ATOM 1644 C CA . CYS A 1 213 ? -12.922 8.188 -9.977 1 98 213 CYS A CA 1
ATOM 1645 C C . CYS A 1 213 ? -13.867 7.441 -10.906 1 98 213 CYS A C 1
ATOM 1647 O O . CYS A 1 213 ? -13.422 6.828 -11.883 1 98 213 CYS A O 1
ATOM 1649 N N . GLN A 1 214 ? -15.125 7.473 -10.547 1 97.44 214 GLN A N 1
ATOM 1650 C CA . GLN A 1 214 ? -16.109 6.723 -11.312 1 97.44 214 GLN A CA 1
ATOM 1651 C C . GLN A 1 214 ? -16.922 7.645 -12.211 1 97.44 214 GLN A C 1
ATOM 1653 O O . GLN A 1 214 ? -17.344 8.727 -11.797 1 97.44 214 GLN A O 1
ATOM 1658 N N . LYS A 1 215 ? -17.172 7.199 -13.391 1 96.75 215 LYS A N 1
ATOM 1659 C CA . LYS A 1 215 ? -18 7.977 -14.312 1 96.75 215 LYS A CA 1
ATOM 1660 C C . LYS A 1 215 ? -19.469 7.922 -13.914 1 96.75 215 LYS A C 1
ATOM 1662 O O . LYS A 1 215 ? -19.984 6.855 -13.562 1 96.75 215 LYS A O 1
ATOM 1667 N N . LEU A 1 216 ? -20.047 9.047 -13.867 1 94.56 216 LEU A N 1
ATOM 1668 C CA . LEU A 1 216 ? -21.5 9.172 -13.711 1 94.56 216 LEU A CA 1
ATOM 1669 C C . LEU A 1 216 ? -22.141 9.68 -15 1 94.56 216 LEU A C 1
ATOM 1671 O O . LEU A 1 216 ? -21.438 10.031 -15.953 1 94.56 216 LEU A O 1
ATOM 1675 N N . ARG A 1 217 ? -23.562 9.617 -15.086 1 89.5 217 ARG A N 1
ATOM 1676 C CA . ARG A 1 217 ? -24.266 10.117 -16.25 1 89.5 217 ARG A CA 1
ATOM 1677 C C . ARG A 1 217 ? -23.828 11.531 -16.609 1 89.5 217 ARG A C 1
ATOM 1679 O O . ARG A 1 217 ? -23.547 11.828 -17.781 1 89.5 217 ARG A O 1
ATOM 1686 N N . GLU A 1 218 ? -23.781 12.414 -15.523 1 90.38 218 GLU A N 1
ATOM 1687 C CA . GLU A 1 218 ? -23.297 13.781 -15.695 1 90.38 218 GLU A CA 1
ATOM 1688 C C . GLU A 1 218 ? -22.047 14.039 -14.836 1 90.38 218 GLU A C 1
ATOM 1690 O O . GLU A 1 218 ? -22.156 14.484 -13.695 1 90.38 218 GLU A O 1
ATOM 1695 N N . GLY A 1 219 ? -20.875 13.547 -15.266 1 96.81 219 GLY A N 1
ATOM 1696 C CA . GLY A 1 219 ? -19.625 13.867 -14.586 1 96.81 219 GLY A CA 1
ATOM 1697 C C . GLY A 1 219 ? -18.984 12.656 -13.93 1 96.81 219 GLY A C 1
ATOM 1698 O O . GLY A 1 219 ? -18.922 11.578 -14.531 1 96.81 219 GLY A O 1
ATOM 1699 N N . VAL A 1 220 ? -18.422 12.898 -12.664 1 98.44 220 VAL A N 1
ATOM 1700 C CA . VAL A 1 220 ? -17.703 11.812 -12.023 1 98.44 220 VAL A CA 1
ATOM 1701 C C . VAL A 1 220 ? -18.016 11.781 -10.523 1 98.44 220 VAL A C 1
ATOM 1703 O O . VAL A 1 220 ? -18.438 12.797 -9.953 1 98.44 220 VAL A O 1
ATOM 1706 N N . ARG A 1 221 ? -17.969 10.656 -9.93 1 98.44 221 ARG A N 1
ATOM 1707 C CA . ARG A 1 221 ? -17.953 10.461 -8.484 1 98.44 221 ARG A CA 1
ATOM 1708 C C . ARG A 1 221 ? -16.547 10.102 -7.996 1 98.44 221 ARG A C 1
ATOM 1710 O O . ARG A 1 221 ? -15.953 9.125 -8.477 1 98.44 221 ARG A O 1
ATOM 1717 N N . LEU A 1 222 ? -16.031 10.891 -7.039 1 98.5 222 LEU A N 1
ATOM 1718 C CA . LEU A 1 222 ? -14.727 10.641 -6.445 1 98.5 222 LEU A CA 1
ATOM 1719 C C . LEU A 1 222 ? -14.867 10.102 -5.027 1 98.5 222 LEU A C 1
ATOM 1721 O O . LEU A 1 222 ? -15.766 10.516 -4.289 1 98.5 222 LEU A O 1
ATOM 1725 N N . GLU A 1 223 ? -14.07 9.172 -4.672 1 98.56 223 GLU A N 1
ATOM 1726 C CA . GLU A 1 223 ? -13.906 8.734 -3.289 1 98.56 223 GLU A CA 1
ATOM 1727 C C . GLU A 1 223 ? -12.641 9.312 -2.672 1 98.56 223 GLU A C 1
ATOM 1729 O O . GLU A 1 223 ? -11.57 9.281 -3.287 1 98.56 223 GLU A O 1
ATOM 1734 N N . LEU A 1 224 ? -12.82 9.805 -1.446 1 98.25 224 LEU A N 1
ATOM 1735 C CA . LEU A 1 224 ? -11.75 10.555 -0.794 1 98.25 224 LEU A CA 1
ATOM 1736 C C . LEU A 1 224 ? -11.609 10.133 0.665 1 98.25 224 LEU A C 1
ATOM 1738 O O . LEU A 1 224 ? -12.602 9.875 1.342 1 98.25 224 LEU A O 1
ATOM 1742 N N . VAL A 1 225 ? -10.383 10.039 1.109 1 98.62 225 VAL A N 1
ATOM 1743 C CA . VAL A 1 225 ? -10.086 9.945 2.535 1 98.62 225 VAL A CA 1
ATOM 1744 C C . VAL A 1 225 ? -9.023 10.977 2.91 1 98.62 225 VAL A C 1
ATOM 1746 O O . VAL A 1 225 ? -8.211 11.367 2.072 1 98.62 225 VAL A O 1
ATOM 1749 N N . CYS A 1 226 ? -9.031 11.445 4.152 1 98.56 226 CYS A N 1
ATOM 1750 C CA . CYS A 1 226 ? -8.086 12.438 4.656 1 98.56 226 CYS A CA 1
ATOM 1751 C C . CYS A 1 226 ? -7.562 12.047 6.031 1 98.56 226 CYS A C 1
ATOM 1753 O O . CYS A 1 226 ? -8.133 11.172 6.691 1 98.56 226 CYS A O 1
ATOM 1755 N N . GLY A 1 227 ? -6.441 12.617 6.441 1 98 227 GLY A N 1
ATOM 1756 C CA . GLY A 1 227 ? -5.922 12.539 7.797 1 98 227 GLY A CA 1
ATOM 1757 C C . GLY A 1 227 ? -5.727 11.109 8.273 1 98 227 GL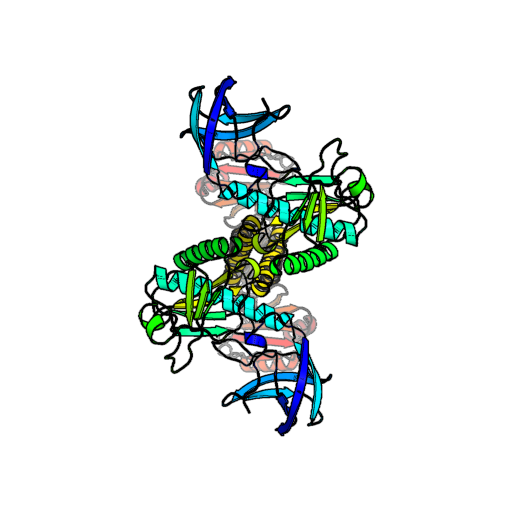Y A C 1
ATOM 1758 O O . GLY A 1 227 ? -5.109 10.297 7.586 1 98 227 GLY A O 1
ATOM 1759 N N . GLY A 1 228 ? -6.309 10.898 9.414 1 97.44 228 GLY A N 1
ATOM 1760 C CA . GLY A 1 228 ? -6.148 9.602 10.047 1 97.44 228 GLY A CA 1
ATOM 1761 C C . GLY A 1 228 ? -6.711 8.461 9.211 1 97.44 228 GLY A C 1
ATOM 1762 O O . GLY A 1 228 ? -6.109 7.387 9.141 1 97.44 228 GLY A O 1
ATOM 1763 N N . ARG A 1 229 ? -7.855 8.672 8.586 1 97.44 229 ARG A N 1
ATOM 1764 C CA . ARG A 1 229 ? -8.461 7.645 7.746 1 97.44 229 ARG A CA 1
ATOM 1765 C C . ARG A 1 229 ? -7.566 7.332 6.547 1 97.44 229 ARG A C 1
ATOM 1767 O O . ARG A 1 229 ? -7.402 6.168 6.172 1 97.44 229 ARG A O 1
ATOM 1774 N N . ALA A 1 230 ? -7.055 8.383 5.957 1 98.25 230 ALA A N 1
ATOM 1775 C CA . ALA A 1 230 ? -6.152 8.195 4.824 1 98.25 230 ALA A CA 1
ATOM 1776 C C . ALA A 1 230 ? -4.906 7.422 5.238 1 98.25 230 ALA A C 1
ATOM 1778 O O . ALA A 1 230 ? -4.48 6.5 4.539 1 98.25 230 ALA A O 1
ATOM 1779 N N . MET A 1 231 ? -4.324 7.82 6.352 1 97.88 231 MET A N 1
ATOM 1780 C CA . MET A 1 231 ? -3.139 7.141 6.871 1 97.88 231 MET A CA 1
ATOM 1781 C C . MET A 1 231 ? -3.422 5.66 7.113 1 97.88 231 MET A C 1
ATOM 1783 O O . MET A 1 231 ? -2.627 4.801 6.734 1 97.88 231 MET A O 1
ATOM 1787 N N . ALA A 1 232 ? -4.527 5.379 7.734 1 96.94 232 ALA A N 1
ATOM 1788 C CA . ALA A 1 232 ? -4.898 3.998 8.023 1 96.94 232 ALA A CA 1
ATOM 1789 C C . ALA A 1 232 ? -5.078 3.195 6.742 1 96.94 232 ALA A C 1
ATOM 1791 O O . ALA A 1 232 ? -4.605 2.061 6.641 1 96.94 232 ALA A O 1
ATOM 1792 N N . HIS A 1 233 ? -5.777 3.795 5.824 1 97.38 233 HIS A N 1
ATOM 1793 C CA . HIS A 1 233 ? -6.012 3.137 4.547 1 97.38 233 HIS A CA 1
ATOM 1794 C C . HIS A 1 233 ? -4.699 2.82 3.838 1 97.38 233 HIS A C 1
ATOM 1796 O O . HIS A 1 233 ? -4.492 1.695 3.377 1 97.38 233 HIS A O 1
ATOM 1802 N N . LEU A 1 234 ? -3.836 3.746 3.742 1 98.06 234 LEU A N 1
ATOM 1803 C CA . LEU A 1 234 ? -2.557 3.596 3.057 1 98.06 234 LEU A CA 1
ATOM 1804 C C . LEU A 1 234 ? -1.665 2.594 3.783 1 98.06 234 LEU A C 1
ATOM 1806 O O . LEU A 1 234 ? -0.973 1.797 3.146 1 98.06 234 LEU A O 1
ATOM 1810 N N . CYS A 1 235 ? -1.7 2.629 5.078 1 97.69 235 CYS A N 1
ATOM 1811 C CA . CYS A 1 235 ? -0.877 1.716 5.859 1 97.69 235 CYS A CA 1
ATOM 1812 C C . CYS A 1 235 ? -1.333 0.273 5.672 1 97.69 235 CYS A C 1
ATOM 1814 O O . CYS A 1 235 ? -0.508 -0.641 5.621 1 97.69 235 CYS A O 1
ATOM 1816 N N . ARG A 1 236 ? -2.65 0.089 5.602 1 97.06 236 ARG A N 1
ATOM 1817 C CA . ARG A 1 236 ? -3.162 -1.252 5.34 1 97.06 236 ARG A CA 1
ATOM 1818 C C . ARG A 1 236 ? -2.66 -1.778 3.998 1 97.06 236 ARG A C 1
ATOM 1820 O O . ARG A 1 236 ? -2.24 -2.932 3.896 1 97.06 236 ARG A O 1
ATOM 1827 N N . SER A 1 237 ? -2.74 -0.951 3.008 1 97.88 237 SER A N 1
ATOM 1828 C CA . SER A 1 237 ? -2.232 -1.326 1.691 1 97.88 237 SER A CA 1
ATOM 1829 C C . SER A 1 237 ? -0.735 -1.606 1.734 1 97.88 237 SER A C 1
ATOM 1831 O O . SER A 1 237 ? -0.255 -2.545 1.097 1 97.88 237 SER A O 1
ATOM 1833 N N . TRP A 1 238 ? -0.024 -0.816 2.434 1 98.31 238 TRP A N 1
ATOM 1834 C CA . TRP A 1 238 ? 1.421 -0.968 2.57 1 98.31 238 TRP A CA 1
ATOM 1835 C C . TRP A 1 238 ? 1.77 -2.309 3.209 1 98.31 238 TRP A C 1
ATOM 1837 O O . TRP A 1 238 ? 2.684 -3 2.756 1 98.31 238 TRP A O 1
ATOM 1847 N N . GLN A 1 239 ? 1.046 -2.633 4.195 1 97.81 239 GLN A N 1
ATOM 1848 C CA . GLN A 1 239 ? 1.294 -3.895 4.887 1 97.81 239 GLN A CA 1
ATOM 1849 C C . GLN A 1 239 ? 1.045 -5.082 3.963 1 97.81 239 GLN A C 1
ATOM 1851 O O . GLN A 1 239 ? 1.813 -6.047 3.963 1 97.81 239 GLN A O 1
ATOM 1856 N N . GLN A 1 240 ? -0.08 -4.996 3.225 1 98.5 240 GLN A N 1
ATOM 1857 C CA . GLN A 1 240 ? -0.372 -6.043 2.25 1 98.5 240 GLN A CA 1
ATOM 1858 C C . GLN A 1 240 ? 0.76 -6.18 1.236 1 98.5 240 GLN A C 1
ATOM 1860 O O . GLN A 1 240 ? 1.259 -7.285 1.003 1 98.5 240 GLN A O 1
ATOM 1865 N N . ASN A 1 241 ? 1.165 -5.094 0.693 1 98.62 241 ASN A N 1
ATOM 1866 C CA . ASN A 1 241 ? 2.193 -5.094 -0.342 1 98.62 241 ASN A CA 1
ATOM 1867 C C . ASN A 1 241 ? 3.531 -5.594 0.196 1 98.62 241 ASN A C 1
ATOM 1869 O O . ASN A 1 241 ? 4.258 -6.305 -0.501 1 98.62 241 ASN A O 1
ATOM 1873 N N . ARG A 1 242 ? 3.811 -5.148 1.357 1 97.81 242 ARG A N 1
ATOM 1874 C CA . ARG A 1 242 ? 5.035 -5.609 2 1 97.81 242 ARG A CA 1
ATOM 1875 C C . ARG A 1 242 ? 5.035 -7.125 2.156 1 97.81 242 ARG A C 1
ATOM 1877 O O . ARG A 1 242 ? 6.027 -7.789 1.845 1 97.81 242 ARG A O 1
ATOM 1884 N N . SER A 1 243 ? 3.953 -7.672 2.602 1 98.19 243 SER A N 1
ATOM 1885 C CA . SER A 1 243 ? 3.805 -9.117 2.766 1 98.19 243 SER A CA 1
ATOM 1886 C C . SER A 1 243 ? 3.963 -9.844 1.436 1 98.19 243 SER A C 1
ATOM 1888 O O . SER A 1 243 ? 4.637 -10.867 1.361 1 98.19 243 SER A O 1
ATOM 1890 N N . ILE A 1 244 ? 3.383 -9.312 0.441 1 98.69 244 ILE A N 1
ATOM 1891 C CA . ILE A 1 244 ? 3.451 -9.898 -0.891 1 98.69 244 ILE A CA 1
ATOM 1892 C C . ILE A 1 244 ? 4.891 -9.867 -1.397 1 98.69 244 ILE A C 1
ATOM 1894 O O . ILE A 1 244 ? 5.379 -10.844 -1.967 1 98.69 244 ILE A O 1
ATOM 1898 N N . GLY A 1 245 ? 5.527 -8.711 -1.182 1 98.44 245 GLY A N 1
ATOM 1899 C CA . GLY A 1 245 ? 6.93 -8.617 -1.554 1 98.44 245 GLY A CA 1
ATOM 1900 C C . GLY A 1 245 ? 7.789 -9.695 -0.907 1 98.44 245 GLY A C 1
ATOM 1901 O O . GLY A 1 245 ? 8.672 -10.266 -1.553 1 98.44 245 GLY A O 1
ATOM 1902 N N . GLN A 1 246 ? 7.531 -10 0.298 1 97.62 246 GLN A N 1
ATOM 1903 C CA . GLN A 1 246 ? 8.258 -11.031 1.03 1 97.62 246 GLN A CA 1
ATOM 1904 C C . GLN A 1 246 ? 7.945 -12.414 0.478 1 97.62 246 GLN A C 1
ATOM 1906 O O . GLN A 1 246 ? 8.852 -13.234 0.29 1 97.62 246 GLN A O 1
ATOM 1911 N N . GLN A 1 247 ? 6.688 -12.688 0.244 1 97.69 247 GLN A N 1
ATOM 1912 C CA . GLN A 1 247 ? 6.246 -13.984 -0.271 1 97.69 247 GLN A CA 1
ATOM 1913 C C . GLN A 1 247 ? 6.898 -14.289 -1.615 1 97.69 247 GLN A C 1
ATOM 1915 O O . GLN A 1 247 ? 7.262 -15.438 -1.885 1 97.69 247 GLN A O 1
ATOM 1920 N N . LEU A 1 248 ? 7.094 -13.297 -2.383 1 98.31 248 LEU A N 1
ATOM 1921 C CA . LEU A 1 248 ? 7.543 -13.508 -3.756 1 98.31 248 LEU A CA 1
ATOM 1922 C C . LEU A 1 248 ? 8.992 -13.078 -3.928 1 98.31 248 LEU A C 1
ATOM 1924 O O . LEU A 1 248 ? 9.547 -13.172 -5.027 1 98.31 248 LEU A O 1
ATOM 1928 N N . SER A 1 249 ? 9.625 -12.547 -2.855 1 97.69 249 SER A N 1
ATOM 1929 C CA . SER A 1 249 ? 11.016 -12.117 -2.822 1 97.69 249 SER A CA 1
ATOM 1930 C C . SER A 1 249 ? 11.297 -11.055 -3.881 1 97.69 249 SER A C 1
ATOM 1932 O O . SER A 1 249 ? 12.234 -11.188 -4.664 1 97.69 249 SER A O 1
ATOM 1934 N N . VAL A 1 250 ? 10.477 -10.109 -3.918 1 97.94 250 VAL A N 1
ATOM 1935 C CA . VAL A 1 250 ? 10.672 -8.992 -4.836 1 97.94 250 VAL A CA 1
ATOM 1936 C C . VAL A 1 250 ? 10.602 -7.676 -4.074 1 97.94 250 VAL A C 1
ATOM 1938 O O . VAL A 1 250 ? 10.141 -7.637 -2.93 1 97.94 250 VAL A O 1
ATOM 1941 N N . LYS A 1 251 ? 11.016 -6.574 -4.68 1 95.62 251 LYS A N 1
ATOM 1942 C CA . LYS A 1 251 ? 10.961 -5.234 -4.102 1 95.62 251 LYS A CA 1
ATOM 1943 C C . LYS A 1 251 ? 9.531 -4.699 -4.082 1 95.62 251 LYS A C 1
ATOM 1945 O O . LYS A 1 251 ? 8.695 -5.129 -4.879 1 95.62 251 LYS A O 1
ATOM 1950 N N . PRO A 1 252 ? 9.273 -3.695 -3.262 1 93.81 252 PRO A N 1
ATOM 1951 C CA . PRO A 1 252 ? 7.922 -3.168 -3.08 1 93.81 252 PRO A CA 1
ATOM 1952 C C . PRO A 1 252 ? 7.324 -2.619 -4.375 1 93.81 252 PRO A C 1
ATOM 1954 O O . PRO A 1 252 ? 6.105 -2.646 -4.555 1 93.81 252 PRO A O 1
ATOM 1957 N N . GLY A 1 253 ? 8.047 -2.178 -5.219 1 96.62 253 GLY A N 1
ATOM 1958 C CA . GLY A 1 253 ? 7.551 -1.589 -6.453 1 96.62 253 GLY A CA 1
ATOM 1959 C C . GLY A 1 253 ? 7.316 -2.611 -7.551 1 96.62 253 GLY A C 1
ATOM 1960 O O . GLY A 1 253 ? 6.785 -2.279 -8.609 1 96.62 253 GLY A O 1
ATOM 1961 N N . ASP A 1 254 ? 7.602 -3.924 -7.25 1 98.06 254 ASP A N 1
ATOM 1962 C CA . ASP A 1 254 ? 7.562 -4.941 -8.297 1 98.06 254 ASP A CA 1
ATOM 1963 C C . ASP A 1 254 ? 6.539 -6.027 -7.965 1 98.06 254 ASP A C 1
ATOM 1965 O O . ASP A 1 254 ? 6.488 -7.062 -8.633 1 98.06 254 ASP A O 1
ATOM 1969 N N . THR A 1 255 ? 5.766 -5.766 -6.969 1 98.69 255 THR A N 1
ATOM 1970 C CA . THR A 1 255 ? 4.887 -6.816 -6.469 1 98.69 255 THR A CA 1
ATOM 1971 C C . THR A 1 255 ? 3.789 -7.133 -7.477 1 98.69 255 THR A C 1
ATOM 1973 O O . THR A 1 255 ? 3.471 -8.297 -7.715 1 98.69 255 THR A O 1
ATOM 1976 N N . SER A 1 256 ? 3.182 -6.133 -8.062 1 98.69 256 SER A N 1
ATOM 1977 C CA . SER A 1 256 ? 2.113 -6.348 -9.031 1 98.69 256 SER A CA 1
ATOM 1978 C C . SER A 1 256 ? 2.598 -7.18 -10.211 1 98.69 256 SER A C 1
ATOM 1980 O O . SER A 1 256 ? 1.934 -8.133 -10.625 1 98.69 256 SER A O 1
ATOM 1982 N N . ALA A 1 257 ? 3.74 -6.828 -10.719 1 98.62 257 ALA A N 1
ATOM 1983 C CA . ALA A 1 257 ? 4.32 -7.562 -11.836 1 98.62 257 ALA A CA 1
ATOM 1984 C C . ALA A 1 257 ? 4.621 -9.008 -11.445 1 98.62 257 ALA A C 1
ATOM 1986 O O . ALA A 1 257 ? 4.438 -9.922 -12.25 1 98.62 257 ALA A O 1
ATOM 1987 N N . ALA A 1 258 ? 5.109 -9.203 -10.273 1 98.69 258 ALA A N 1
ATOM 1988 C CA . ALA A 1 258 ? 5.43 -10.539 -9.789 1 98.69 258 ALA A CA 1
ATOM 1989 C C . ALA A 1 258 ? 4.176 -11.398 -9.672 1 98.69 258 ALA A C 1
ATOM 1991 O O . ALA A 1 258 ? 4.195 -12.594 -9.992 1 98.69 258 ALA A O 1
ATOM 1992 N N . VAL A 1 259 ? 3.104 -10.828 -9.211 1 98.75 259 VAL A N 1
ATOM 1993 C CA . VAL A 1 259 ? 1.835 -11.539 -9.086 1 98.75 259 VAL A CA 1
ATOM 1994 C C . VAL A 1 259 ? 1.314 -11.914 -10.469 1 98.75 259 VAL A C 1
ATOM 1996 O O . VAL A 1 259 ? 0.793 -13.016 -10.664 1 98.75 259 VAL A O 1
ATOM 1999 N N . GLU A 1 260 ? 1.438 -10.992 -11.367 1 98.44 260 GLU A N 1
ATOM 2000 C CA . GLU A 1 260 ? 1.044 -11.281 -12.742 1 98.44 260 GLU A CA 1
ATOM 2001 C C . GLU A 1 260 ? 1.821 -12.469 -13.305 1 98.44 260 GLU A C 1
ATOM 2003 O O . GLU A 1 260 ? 1.248 -13.336 -13.969 1 98.44 260 GLU A O 1
ATOM 2008 N N . ARG A 1 261 ? 3.107 -12.492 -13.047 1 98.12 261 ARG A N 1
ATOM 2009 C CA . ARG A 1 261 ? 3.945 -13.602 -13.492 1 98.12 261 ARG A CA 1
ATOM 2010 C C . ARG A 1 261 ? 3.494 -14.914 -12.859 1 98.12 261 ARG A C 1
ATOM 2012 O O . ARG A 1 261 ? 3.439 -15.945 -13.531 1 98.12 261 ARG A O 1
ATOM 2019 N N . GLN A 1 262 ? 3.23 -14.867 -11.633 1 98.12 262 GLN A N 1
ATOM 2020 C CA . GLN A 1 262 ? 2.736 -16.047 -10.945 1 98.12 262 GLN A CA 1
ATOM 2021 C C . GLN A 1 262 ? 1.418 -16.531 -11.539 1 98.12 262 GLN A C 1
ATOM 2023 O O . GLN A 1 262 ? 1.191 -17.734 -11.68 1 98.12 262 GLN A O 1
ATOM 2028 N N . GLY A 1 263 ? 0.543 -15.602 -11.828 1 98.06 263 GLY A N 1
ATOM 2029 C CA . GLY A 1 263 ? -0.706 -15.945 -12.492 1 98.06 263 GLY A CA 1
ATOM 2030 C C . GLY A 1 263 ? -0.506 -16.625 -13.828 1 98.06 263 GLY A C 1
ATOM 2031 O O . GLY A 1 263 ? -1.186 -17.609 -14.141 1 98.06 263 GLY A O 1
ATOM 2032 N N . ARG A 1 264 ? 0.374 -16.188 -14.609 1 97.88 264 ARG A N 1
ATOM 2033 C CA . ARG A 1 264 ? 0.702 -16.812 -15.883 1 97.88 264 ARG A CA 1
ATOM 2034 C C . ARG A 1 264 ? 1.268 -18.219 -15.68 1 97.88 264 ARG A C 1
ATOM 2036 O O . ARG A 1 264 ? 0.989 -19.125 -16.453 1 97.88 264 ARG A O 1
ATOM 2043 N N . GLU A 1 265 ? 2.027 -18.312 -14.664 1 97.5 265 GLU A N 1
ATOM 2044 C CA . GLU A 1 265 ? 2.576 -19.625 -14.336 1 97.5 265 GLU A CA 1
ATOM 2045 C C . GLU A 1 265 ? 1.469 -20.625 -14.016 1 97.5 265 GLU A C 1
ATOM 2047 O O . GLU A 1 265 ? 1.523 -21.781 -14.438 1 97.5 265 GLU A O 1
ATOM 2052 N N . VAL A 1 266 ? 0.564 -20.203 -13.273 1 97.94 266 VAL A N 1
ATOM 2053 C CA . VAL A 1 266 ? -0.575 -21.062 -12.93 1 97.94 266 VAL A CA 1
ATOM 2054 C C . VAL A 1 266 ? -1.275 -21.516 -14.203 1 97.94 266 VAL A C 1
ATOM 2056 O O . VAL A 1 266 ? -1.552 -22.703 -14.375 1 97.94 266 VAL A O 1
ATOM 2059 N N . LEU A 1 267 ? -1.513 -20.578 -15.07 1 97.56 267 LEU A N 1
ATOM 2060 C CA . LEU A 1 267 ? -2.193 -20.906 -16.328 1 97.56 267 LEU A CA 1
ATOM 2061 C C . LEU A 1 267 ? -1.378 -21.891 -17.156 1 97.56 267 LEU A C 1
ATOM 2063 O O . LEU A 1 267 ? -1.929 -22.844 -17.719 1 97.56 267 LEU A O 1
ATOM 2067 N N . SER A 1 268 ? -0.126 -21.672 -17.219 1 96.56 268 SER A N 1
ATOM 2068 C CA . SER A 1 268 ? 0.765 -22.547 -17.969 1 96.56 268 SER A CA 1
ATOM 2069 C C . SER A 1 268 ? 0.784 -23.953 -17.375 1 96.56 268 SER A C 1
ATOM 2071 O O . SER A 1 268 ? 0.75 -24.938 -18.125 1 96.56 268 SER A O 1
ATOM 2073 N N . LEU A 1 269 ? 0.839 -24.031 -16.094 1 95.81 269 LEU A N 1
ATOM 2074 C CA . LEU A 1 269 ? 0.878 -25.312 -15.414 1 95.81 269 LEU A CA 1
ATOM 2075 C C . LEU A 1 269 ? -0.434 -26.078 -15.602 1 95.81 269 LEU A C 1
ATOM 2077 O O . LEU A 1 269 ? -0.434 -27.297 -15.773 1 95.81 269 LEU A O 1
ATOM 2081 N N . LYS A 1 270 ? -1.52 -25.328 -15.562 1 95.56 270 LYS A N 1
ATOM 2082 C CA . LYS A 1 270 ? -2.812 -25.969 -15.82 1 95.56 270 LYS A CA 1
ATOM 2083 C C . LYS A 1 270 ? -2.871 -26.547 -17.234 1 95.56 270 LYS A C 1
ATOM 2085 O O . LYS A 1 270 ? -3.357 -27.656 -17.422 1 95.56 270 LYS A O 1
ATOM 2090 N N . ALA A 1 271 ? -2.412 -25.812 -18.172 1 95 271 ALA A N 1
ATOM 2091 C CA . ALA A 1 271 ? -2.369 -26.297 -19.547 1 95 271 ALA A CA 1
ATOM 2092 C C . ALA A 1 271 ? -1.472 -27.516 -19.672 1 95 271 ALA A C 1
ATOM 2094 O O . ALA A 1 271 ? -1.812 -28.469 -20.375 1 95 271 ALA A O 1
ATOM 2095 N N . ARG A 1 272 ? -0.394 -27.438 -19.031 1 94.19 272 ARG A N 1
ATOM 2096 C CA . ARG A 1 272 ? 0.533 -28.578 -19.078 1 94.19 272 ARG A CA 1
ATOM 2097 C C . ARG A 1 272 ? -0.097 -29.812 -18.453 1 94.19 272 ARG A C 1
ATOM 2099 O O . ARG A 1 272 ? 0.019 -30.906 -19 1 94.19 272 ARG A O 1
ATOM 2106 N N . CYS A 1 273 ? -0.709 -29.688 -17.328 1 93.94 273 CYS A N 1
ATOM 2107 C CA . CYS A 1 273 ? -1.402 -30.797 -16.703 1 93.94 273 CYS A CA 1
ATOM 2108 C C . CYS A 1 273 ? -2.43 -31.422 -17.641 1 93.94 273 CYS A C 1
ATOM 2110 O O . CYS A 1 273 ? -2.502 -32.625 -17.781 1 93.94 273 CYS A O 1
ATOM 2112 N N . ALA A 1 274 ? -3.172 -30.516 -18.266 1 93.5 274 ALA A N 1
ATOM 2113 C CA . ALA A 1 274 ? -4.188 -30.984 -19.203 1 93.5 274 ALA A CA 1
ATOM 2114 C C . ALA A 1 274 ? -3.557 -31.781 -20.344 1 93.5 274 ALA A C 1
ATOM 2116 O O . ALA A 1 274 ? -4.07 -32.844 -20.734 1 93.5 274 ALA A O 1
ATOM 2117 N N . GLY A 1 275 ? -2.479 -31.281 -20.875 1 93 275 GLY A N 1
ATOM 2118 C CA . GLY A 1 275 ? -1.772 -31.984 -21.938 1 93 275 GLY A CA 1
ATOM 2119 C C . GLY A 1 275 ? -1.243 -33.344 -21.5 1 93 275 GLY A C 1
ATOM 2120 O O . GLY A 1 275 ? -1.373 -34.312 -22.219 1 93 275 GLY A O 1
ATOM 2121 N N . LEU A 1 276 ? -0.666 -33.406 -20.328 1 93.75 276 LEU A N 1
ATOM 2122 C CA . LEU A 1 276 ? -0.142 -34.656 -19.797 1 93.75 276 LEU A CA 1
ATOM 2123 C C . LEU A 1 276 ? -1.264 -35.656 -19.562 1 93.75 276 LEU A C 1
ATOM 2125 O O . LEU A 1 276 ? -1.11 -36.844 -19.875 1 93.75 276 LEU A O 1
ATOM 2129 N N . GLU A 1 277 ? -2.35 -35.188 -19.047 1 94.12 277 GLU A N 1
ATOM 2130 C CA . GLU A 1 277 ? -3.5 -36.062 -18.828 1 94.12 277 GLU A CA 1
ATOM 2131 C C . GLU A 1 277 ? -4.008 -36.656 -20.141 1 94.12 277 GLU A C 1
ATOM 2133 O O . GLU A 1 277 ? -4.293 -37.844 -20.219 1 94.12 277 GLU A O 1
ATOM 2138 N N . GLU A 1 278 ? -4.141 -35.812 -21.094 1 94.06 278 GLU A N 1
ATOM 2139 C CA . GLU A 1 278 ? -4.625 -36.25 -22.406 1 94.06 278 GLU A CA 1
ATOM 2140 C C . GLU A 1 278 ? -3.754 -37.375 -22.938 1 94.06 278 GLU A C 1
ATOM 2142 O O . GLU A 1 278 ? -4.27 -38.406 -23.406 1 94.06 278 GLU A O 1
ATOM 2147 N N . GLU A 1 279 ? -2.5 -37.188 -22.922 1 93.88 279 GLU A N 1
ATOM 2148 C CA . GLU A 1 279 ? -1.573 -38.219 -23.406 1 93.88 279 GLU A CA 1
ATOM 2149 C C . GLU A 1 279 ? -1.648 -39.469 -22.547 1 93.88 279 GLU A C 1
ATOM 2151 O O . GLU A 1 279 ? -1.654 -40.594 -23.078 1 93.88 279 GLU A O 1
ATOM 2156 N N . LEU A 1 280 ? -1.723 -39.25 -21.281 1 94.94 280 LEU A N 1
ATOM 2157 C CA . LEU A 1 280 ? -1.806 -40.375 -20.359 1 94.94 280 LEU A CA 1
ATOM 2158 C C . LEU A 1 280 ? -3.072 -41.188 -20.594 1 94.94 280 LEU A C 1
ATOM 2160 O O . LEU A 1 280 ? -3.018 -42.438 -20.672 1 94.94 280 LEU A O 1
ATOM 2164 N N . PHE A 1 281 ? -4.191 -40.5 -20.75 1 95.56 281 PHE A N 1
ATOM 2165 C CA . PHE A 1 281 ? -5.469 -41.188 -20.953 1 95.56 281 PHE A CA 1
ATOM 2166 C C . PHE A 1 281 ? -5.473 -41.969 -22.266 1 95.56 281 PHE A C 1
ATOM 2168 O O . PHE A 1 281 ? -6 -43.062 -22.328 1 95.56 281 PHE A O 1
ATOM 2175 N N . ARG A 1 282 ? -4.863 -41.375 -23.234 1 94 282 ARG A N 1
ATOM 2176 C CA . ARG A 1 282 ? -4.766 -42.062 -24.531 1 94 282 ARG A CA 1
ATOM 2177 C C . ARG A 1 282 ? -3.982 -43.375 -24.406 1 94 282 ARG A C 1
ATOM 2179 O O . ARG A 1 282 ? -4.398 -44.406 -24.922 1 94 282 ARG A O 1
ATOM 2186 N N . LEU A 1 283 ? -2.887 -43.312 -23.703 1 93.12 283 LEU A N 1
ATOM 2187 C CA . LEU A 1 283 ? -2.047 -44.5 -23.516 1 93.12 283 LEU A CA 1
ATOM 2188 C C . LEU A 1 283 ? -2.758 -45.531 -22.672 1 93.12 283 LEU A C 1
ATOM 2190 O O . LEU A 1 283 ? -2.678 -46.75 -22.969 1 93.12 283 LEU A O 1
ATOM 2194 N N . LEU A 1 284 ? -3.445 -45.094 -21.719 1 93.5 284 LEU A N 1
ATOM 2195 C CA . LEU A 1 284 ? -4.207 -46 -20.875 1 93.5 284 LEU A CA 1
ATOM 2196 C C . LEU A 1 284 ? -5.324 -46.688 -21.672 1 93.5 284 LEU A C 1
ATOM 2198 O O . LEU A 1 284 ? -5.547 -47.875 -21.547 1 93.5 284 LEU A O 1
ATOM 2202 N N . ALA A 1 285 ? -5.941 -45.906 -22.453 1 95.31 285 ALA A N 1
ATOM 2203 C CA . ALA A 1 285 ? -7.023 -46.438 -23.281 1 95.31 285 ALA A CA 1
ATOM 2204 C C . ALA A 1 285 ? -6.531 -47.562 -24.156 1 95.31 285 ALA A C 1
ATOM 2206 O O . ALA A 1 285 ? -7.215 -48.594 -24.297 1 95.31 285 ALA A O 1
ATOM 2207 N N . GLU A 1 286 ? -5.371 -47.438 -24.672 1 92.69 286 GLU A N 1
ATOM 2208 C CA . GLU A 1 286 ? -4.812 -48.438 -25.547 1 92.69 286 GLU A CA 1
ATOM 2209 C C . GLU A 1 286 ? -4.473 -49.719 -24.781 1 92.69 286 GLU A C 1
ATOM 2211 O O . GLU A 1 286 ? -4.566 -50.812 -25.328 1 92.69 286 GLU A O 1
ATOM 2216 N N . GLN A 1 287 ? -4.145 -49.625 -23.578 1 91.81 287 GLN A N 1
ATOM 2217 C CA . GLN A 1 287 ? -3.822 -50.75 -22.734 1 91.81 287 GLN A CA 1
ATOM 2218 C C . GLN A 1 287 ? -5.055 -51.625 -22.5 1 91.81 287 GLN A C 1
ATOM 2220 O O . GLN A 1 287 ? -4.934 -52.844 -22.281 1 91.81 287 GLN A O 1
ATOM 2225 N N . TYR A 1 288 ? -6.207 -51.031 -22.641 1 94.69 288 TYR A N 1
ATOM 2226 C CA . TYR A 1 288 ? -7.438 -51.75 -22.359 1 94.69 288 TYR A CA 1
ATOM 2227 C C . TYR A 1 288 ? -8.203 -52.062 -23.641 1 94.69 288 TYR A C 1
ATOM 2229 O O . TYR A 1 288 ? -9.398 -52.344 -23.594 1 94.69 288 TYR A O 1
ATOM 2237 N N . ARG A 1 289 ? -7.523 -51.969 -24.703 1 95 289 ARG A N 1
ATOM 2238 C CA . ARG A 1 289 ? -8.172 -52.281 -25.969 1 95 289 ARG A CA 1
ATOM 2239 C C . ARG A 1 289 ? -8.781 -53.688 -25.953 1 95 289 ARG A C 1
ATOM 2241 O O . ARG A 1 289 ? -8.094 -54.656 -25.656 1 95 289 ARG A O 1
ATOM 2248 N N . ASP A 1 290 ? -9.969 -53.781 -26.172 1 96.75 290 ASP A N 1
ATOM 2249 C CA . ASP A 1 290 ? -10.75 -55.031 -26.312 1 96.75 290 ASP A CA 1
ATOM 2250 C C . ASP A 1 290 ? -10.734 -55.812 -25 1 96.75 290 ASP A C 1
ATOM 2252 O O . ASP A 1 290 ? -10.828 -57.031 -25.016 1 96.75 290 ASP A O 1
ATOM 2256 N N . ALA A 1 291 ? -10.594 -55.188 -23.938 1 95.19 291 ALA A N 1
ATOM 2257 C CA . ALA A 1 291 ? -10.531 -55.844 -22.641 1 95.19 291 ALA A CA 1
ATOM 2258 C C . ALA A 1 291 ? -11.922 -56.188 -22.125 1 95.19 291 ALA A C 1
ATOM 2260 O O . ALA A 1 291 ? -12.07 -57 -21.188 1 95.19 291 ALA A O 1
ATOM 2261 N N . GLY A 1 292 ? -12.922 -55.625 -22.75 1 94.75 292 GLY A N 1
ATOM 2262 C CA . GLY A 1 292 ? -14.281 -55.844 -22.281 1 94.75 292 GLY A CA 1
ATOM 2263 C C . GLY A 1 292 ? -14.672 -54.906 -21.141 1 94.75 292 GLY A C 1
ATOM 2264 O O . GLY A 1 292 ? -14.609 -53.688 -21.281 1 94.75 292 GLY A O 1
ATOM 2265 N N . GLU A 1 293 ? -14.922 -55.406 -19.953 1 94.88 293 GLU A N 1
ATOM 2266 C CA . GLU A 1 293 ? -15.281 -54.625 -18.781 1 94.88 293 GLU A CA 1
ATOM 2267 C C . GLU A 1 293 ? -14.039 -54.094 -18.062 1 94.88 293 GLU A C 1
ATOM 2269 O O . GLU A 1 293 ? -13.109 -54.875 -17.766 1 94.88 293 GLU A O 1
ATOM 2274 N N . VAL A 1 294 ? -14.086 -52.781 -17.828 1 97.12 294 VAL A N 1
ATOM 2275 C CA . VAL A 1 294 ? -12.914 -52.156 -17.219 1 97.12 294 VAL A CA 1
ATOM 2276 C C . VAL A 1 294 ? -13.328 -51.312 -16.016 1 97.12 294 VAL A C 1
ATOM 2278 O O . VAL A 1 294 ? -14.297 -50.562 -16.094 1 97.12 294 VAL A O 1
ATOM 2281 N N . LEU A 1 295 ? -12.672 -51.5 -14.93 1 97.75 295 LEU A N 1
ATOM 2282 C CA . LEU A 1 295 ? -12.812 -50.656 -13.742 1 97.75 295 LEU A CA 1
ATOM 2283 C C . LEU A 1 295 ? -11.492 -49.969 -13.406 1 97.75 295 LEU A C 1
ATOM 2285 O O . LEU A 1 295 ? -10.469 -50.625 -13.227 1 97.75 295 LEU A O 1
ATOM 2289 N N . LEU A 1 296 ? -11.508 -48.656 -13.352 1 96.62 296 LEU A N 1
ATOM 2290 C CA . LEU A 1 296 ? -10.32 -47.906 -12.953 1 96.62 296 LEU A CA 1
ATOM 2291 C C . LEU A 1 296 ? -10.609 -47.031 -11.734 1 96.62 296 LEU A C 1
ATOM 2293 O O . LEU A 1 296 ? -11.594 -46.312 -11.719 1 96.62 296 LEU A O 1
ATOM 2297 N N . VAL A 1 297 ? -9.758 -47.125 -10.734 1 95.81 297 VAL A N 1
ATOM 2298 C CA . VAL A 1 297 ? -9.844 -46.281 -9.547 1 95.81 297 VAL A CA 1
ATOM 2299 C C . VAL A 1 297 ? -8.602 -45.406 -9.43 1 95.81 297 VAL A C 1
ATOM 2301 O O . VAL A 1 297 ? -7.48 -45.938 -9.367 1 95.81 297 VAL A O 1
ATOM 2304 N N . ARG A 1 298 ? -8.875 -44.156 -9.461 1 93.94 298 ARG A N 1
ATOM 2305 C CA . ARG A 1 298 ? -7.781 -43.188 -9.445 1 93.94 298 ARG A CA 1
ATOM 2306 C C . ARG A 1 298 ? -7.895 -42.25 -8.25 1 93.94 298 ARG A C 1
ATOM 2308 O O . ARG A 1 298 ? -8.969 -42.094 -7.676 1 93.94 298 ARG A O 1
ATOM 2315 N N . HIS A 1 299 ? -6.715 -41.562 -7.898 1 89.56 299 HIS A N 1
ATOM 2316 C CA . HIS A 1 299 ? -6.688 -40.656 -6.738 1 89.56 299 HIS A CA 1
ATOM 2317 C C . HIS A 1 299 ? -6.215 -39.281 -7.129 1 89.56 299 HIS A C 1
ATOM 2319 O O . HIS A 1 299 ? -6.234 -38.344 -6.305 1 89.56 299 HIS A O 1
ATOM 2325 N N . ASP A 1 300 ? -5.918 -39.031 -8.328 1 82.94 300 ASP A N 1
ATOM 2326 C CA . ASP A 1 300 ? -5.199 -37.812 -8.656 1 82.94 300 ASP A CA 1
ATOM 2327 C C . ASP A 1 300 ? -5.902 -37.031 -9.781 1 82.94 300 ASP A C 1
ATOM 2329 O O . ASP A 1 300 ? -5.32 -36.125 -10.383 1 82.94 300 ASP A O 1
ATOM 2333 N N . LEU A 1 301 ? -7.113 -37.531 -10.078 1 89 301 LEU A N 1
ATOM 2334 C CA . LEU A 1 301 ? -7.785 -36.844 -11.188 1 89 301 LEU A CA 1
ATOM 2335 C C . LEU A 1 301 ? -8.531 -35.625 -10.695 1 89 301 LEU A C 1
ATOM 2337 O O . LEU A 1 301 ? -9.102 -35.625 -9.602 1 89 301 LEU A O 1
ATOM 2341 N N . ALA A 1 302 ? -8.32 -34.562 -11.383 1 80.5 302 ALA A N 1
ATOM 2342 C CA . ALA A 1 302 ? -8.984 -33.312 -11.016 1 80.5 302 ALA A CA 1
ATOM 2343 C C . ALA A 1 302 ? -10 -32.906 -12.078 1 80.5 302 ALA A C 1
ATOM 2345 O O . ALA A 1 302 ? -9.922 -33.344 -13.227 1 80.5 302 ALA A O 1
ATOM 2346 N N . GLY A 1 303 ? -11.016 -32.156 -11.609 1 81.5 303 GLY A N 1
ATOM 2347 C CA . GLY A 1 303 ? -11.977 -31.594 -12.547 1 81.5 303 GLY A CA 1
ATOM 2348 C C . GLY A 1 303 ? -12.766 -32.656 -13.297 1 81.5 303 GLY A C 1
ATOM 2349 O O . GLY A 1 303 ? -13.344 -33.531 -12.688 1 81.5 303 GLY A O 1
ATOM 2350 N N . ASP A 1 304 ? -12.656 -32.562 -14.602 1 91.19 304 ASP A N 1
ATOM 2351 C CA . ASP A 1 304 ? -13.406 -33.5 -15.438 1 91.19 304 ASP A CA 1
ATOM 2352 C C . ASP A 1 304 ? -12.539 -34.688 -15.859 1 91.19 304 ASP A C 1
ATOM 2354 O O . ASP A 1 304 ? -12.844 -35.375 -16.828 1 91.19 304 ASP A O 1
ATOM 2358 N N . GLY A 1 305 ? -11.484 -34.844 -15.109 1 93.69 305 GLY A N 1
ATOM 2359 C CA . GLY A 1 305 ? -10.547 -35.906 -15.43 1 93.69 305 GLY A CA 1
ATOM 2360 C C . GLY A 1 305 ? -11.172 -37.281 -15.398 1 93.69 305 GLY A C 1
ATOM 2361 O O . GLY A 1 305 ? -10.859 -38.125 -16.234 1 93.69 305 GLY A O 1
ATOM 2362 N N . THR A 1 306 ? -12.094 -37.469 -14.469 1 95.69 306 THR A N 1
ATOM 2363 C CA . THR A 1 306 ? -12.773 -38.75 -14.32 1 95.69 306 THR A CA 1
ATOM 2364 C C . THR A 1 306 ? -13.562 -39.094 -15.586 1 95.69 306 THR A C 1
ATOM 2366 O O . THR A 1 306 ? -13.453 -40.219 -16.109 1 95.69 306 THR A O 1
ATOM 2369 N N . ARG A 1 307 ? -14.25 -38.188 -15.984 1 95.44 307 ARG A N 1
ATOM 2370 C CA . ARG A 1 307 ? -15.062 -38.375 -17.188 1 95.44 307 ARG A CA 1
ATOM 2371 C C . ARG A 1 307 ? -14.188 -38.562 -18.422 1 95.44 307 ARG A C 1
ATOM 2373 O O . ARG A 1 307 ? -14.453 -39.406 -19.25 1 95.44 307 ARG A O 1
ATOM 2380 N N . ARG A 1 308 ? -13.195 -37.75 -18.5 1 96.12 308 ARG A N 1
ATOM 2381 C CA . ARG A 1 308 ? -12.32 -37.781 -19.672 1 96.12 308 ARG A CA 1
ATOM 2382 C C . ARG A 1 308 ? -11.594 -39.094 -19.766 1 96.12 308 ARG A C 1
ATOM 2384 O O . ARG A 1 308 ? -11.453 -39.656 -20.859 1 96.12 308 ARG A O 1
ATOM 2391 N N . LEU A 1 309 ? -11.164 -39.562 -18.656 1 97.25 309 LEU A N 1
ATOM 2392 C CA . LEU A 1 309 ? -10.508 -40.875 -18.656 1 97.25 309 LEU A CA 1
ATOM 2393 C C . LEU A 1 309 ? -11.492 -41.969 -19.047 1 97.25 309 LEU A C 1
ATOM 2395 O O . LEU A 1 309 ? -11.164 -42.844 -19.859 1 97.25 309 LEU A O 1
ATOM 2399 N N . CYS A 1 310 ? -12.633 -41.938 -18.516 1 97.19 310 CYS A N 1
ATOM 2400 C CA . CYS A 1 310 ? -13.664 -42.906 -18.828 1 97.19 310 CYS A CA 1
ATOM 2401 C C . CYS A 1 310 ? -13.992 -42.906 -20.328 1 97.19 310 CYS A C 1
ATOM 2403 O O . CYS A 1 310 ? -14.117 -43.969 -20.938 1 97.19 310 CYS A O 1
ATOM 2405 N N . ASP A 1 311 ? -14.094 -41.75 -20.781 1 96.69 311 ASP A N 1
ATOM 2406 C CA . ASP A 1 311 ? -14.391 -41.594 -22.203 1 96.69 311 ASP A CA 1
ATOM 2407 C C . ASP A 1 311 ? -13.289 -42.188 -23.062 1 96.69 311 ASP A C 1
ATOM 2409 O O . ASP A 1 311 ? -13.578 -42.906 -24.031 1 96.69 311 ASP A O 1
ATOM 2413 N N . ALA A 1 312 ? -12.109 -41.906 -22.766 1 96.88 312 ALA A N 1
ATOM 2414 C CA . ALA A 1 312 ? -10.977 -42.438 -23.531 1 96.88 312 ALA A CA 1
ATOM 2415 C C . ALA A 1 312 ? -10.953 -43.938 -23.516 1 96.88 312 ALA A C 1
ATOM 2417 O O . ALA A 1 312 ? -10.82 -44.594 -24.562 1 96.88 312 ALA A O 1
ATOM 2418 N N . VAL A 1 313 ? -11.156 -44.562 -22.375 1 97.38 313 VAL A N 1
ATOM 2419 C CA . VAL A 1 313 ? -11.047 -46.031 -22.219 1 97.38 313 VAL A CA 1
ATOM 2420 C C . VAL A 1 313 ? -12.258 -46.688 -22.859 1 97.38 313 VAL A C 1
ATOM 2422 O O . VAL A 1 313 ? -12.133 -47.75 -23.469 1 97.38 313 VAL A O 1
ATOM 2425 N N . SER A 1 314 ? -13.383 -46.062 -22.812 1 96.44 314 SER A N 1
ATOM 2426 C CA . SER A 1 314 ? -14.609 -46.656 -23.328 1 96.44 314 SER A CA 1
ATOM 2427 C C . SER A 1 314 ? -14.555 -46.812 -24.844 1 96.44 314 SER A C 1
ATOM 2429 O O . SER A 1 314 ? -15.211 -47.656 -25.422 1 96.44 314 SER A O 1
ATOM 2431 N N . ARG A 1 315 ? -13.766 -46.031 -25.438 1 95 315 ARG A N 1
ATOM 2432 C CA . ARG A 1 315 ? -13.672 -46.062 -26.891 1 95 315 ARG A CA 1
ATOM 2433 C C . ARG A 1 315 ? -12.898 -47.281 -27.391 1 95 315 ARG A C 1
ATOM 2435 O O . ARG A 1 315 ? -13.023 -47.656 -28.547 1 95 315 ARG A O 1
ATOM 2442 N N . THR A 1 316 ? -12.164 -47.875 -26.484 1 95.38 316 THR A N 1
ATOM 2443 C CA . THR A 1 316 ? -11.289 -48.938 -26.953 1 95.38 316 THR A CA 1
ATOM 2444 C C . THR A 1 316 ? -11.602 -50.25 -26.234 1 95.38 316 THR A C 1
ATOM 2446 O O . THR A 1 316 ? -11.328 -51.312 -26.75 1 95.38 316 THR A O 1
ATOM 2449 N N . CYS A 1 317 ? -12.211 -50.281 -25.109 1 95.88 317 CYS A N 1
ATOM 2450 C CA . CYS A 1 317 ? -12.281 -51.469 -24.25 1 95.88 317 CYS A CA 1
ATOM 2451 C C . CYS A 1 317 ? -13.328 -52.438 -24.766 1 95.88 317 CYS A C 1
ATOM 2453 O O . CYS A 1 317 ? -13.281 -53.656 -24.453 1 95.88 317 CYS A O 1
ATOM 2455 N N . GLY A 1 318 ? -14.242 -52.031 -25.5 1 94.44 318 GLY A N 1
ATOM 2456 C CA . GLY A 1 318 ? -15.227 -52.906 -26.109 1 94.44 318 GLY A CA 1
ATOM 2457 C C . GLY A 1 318 ? -16.328 -53.312 -25.156 1 94.44 318 GLY A C 1
ATOM 2458 O O . GLY A 1 318 ? -17.125 -54.188 -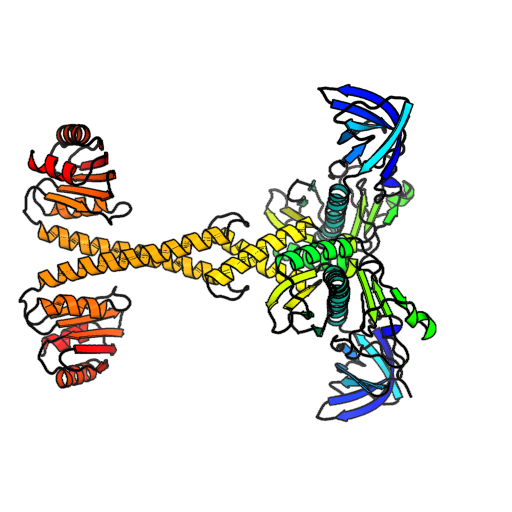25.469 1 94.44 318 GLY A O 1
ATOM 2459 N N . GLY A 1 319 ? -16.375 -52.75 -23.984 1 94.75 319 GLY A N 1
ATOM 2460 C CA . GLY A 1 319 ? -17.375 -53.031 -22.969 1 94.75 319 GLY A CA 1
ATOM 2461 C C . GLY A 1 319 ? -17.641 -51.875 -22.047 1 94.75 319 GLY A C 1
ATOM 2462 O O . GLY A 1 319 ? -17.469 -50.719 -22.453 1 94.75 319 GLY A O 1
ATOM 2463 N N . ARG A 1 320 ? -18.156 -52.094 -20.844 1 95.69 320 ARG A N 1
ATOM 2464 C CA . ARG A 1 320 ? -18.453 -51.062 -19.859 1 95.69 320 ARG A CA 1
ATOM 2465 C C . ARG A 1 320 ? -17.156 -50.562 -19.203 1 95.69 320 ARG A C 1
ATOM 2467 O O . ARG A 1 320 ? -16.312 -51.375 -18.797 1 95.69 320 ARG A O 1
ATOM 2474 N N . CYS A 1 321 ? -17.078 -49.312 -19.203 1 97.56 321 CYS A N 1
ATOM 2475 C CA . CYS A 1 321 ? -15.953 -48.688 -18.516 1 97.56 321 CYS A CA 1
ATOM 2476 C C . CYS A 1 321 ? -16.438 -47.875 -17.328 1 97.56 321 CYS A C 1
ATOM 2478 O O . CYS A 1 321 ? -17.328 -47.031 -17.469 1 97.56 321 CYS A O 1
ATOM 2480 N N . ALA A 1 322 ? -15.914 -48.125 -16.172 1 97.81 322 ALA A N 1
ATOM 2481 C CA . ALA A 1 322 ? -16.203 -47.344 -14.969 1 97.81 322 ALA A CA 1
ATOM 2482 C C . ALA A 1 322 ? -14.914 -46.781 -14.383 1 97.81 322 ALA A C 1
ATOM 2484 O O . ALA A 1 322 ? -13.945 -47.5 -14.148 1 97.81 322 ALA A O 1
ATOM 2485 N N . VAL A 1 323 ? -14.938 -45.469 -14.219 1 97.88 323 VAL A N 1
ATOM 2486 C CA . VAL A 1 323 ? -13.797 -44.812 -13.609 1 97.88 323 VAL A CA 1
ATOM 2487 C C . VAL A 1 323 ? -14.234 -44.094 -12.328 1 97.88 323 VAL A C 1
ATOM 2489 O O . VAL A 1 323 ? -15.242 -43.406 -12.32 1 97.88 323 VAL A O 1
ATOM 2492 N N . PHE A 1 324 ? -13.477 -44.375 -11.281 1 97.38 324 PHE A N 1
ATOM 2493 C CA . PHE A 1 324 ? -13.68 -43.719 -10 1 97.38 324 PHE A CA 1
ATOM 2494 C C . PHE A 1 324 ? -12.445 -42.906 -9.609 1 97.38 324 PHE A C 1
ATOM 2496 O O . PHE A 1 324 ? -11.312 -43.344 -9.781 1 97.38 324 PHE A O 1
ATOM 2503 N N . SER A 1 325 ? -12.695 -41.688 -9.219 1 96.38 325 SER A N 1
ATOM 2504 C CA . SER A 1 325 ? -11.578 -40.875 -8.734 1 96.38 325 SER A CA 1
ATOM 2505 C C . SER A 1 325 ? -11.914 -40.219 -7.406 1 96.38 325 SER A C 1
ATOM 2507 O O . SER A 1 325 ? -12.969 -39.594 -7.27 1 96.38 325 SER A O 1
ATOM 2509 N N . GLY A 1 326 ? -11.047 -40.344 -6.406 1 93.56 326 GLY A N 1
ATOM 2510 C CA . GLY A 1 326 ? -11.242 -39.781 -5.078 1 93.56 326 GLY A CA 1
ATOM 2511 C C . GLY A 1 326 ? -10.273 -40.344 -4.047 1 93.56 326 GLY A C 1
ATOM 2512 O O . GLY A 1 326 ? -9.25 -40.938 -4.402 1 93.56 326 GLY A O 1
ATOM 2513 N N . GLU A 1 327 ? -10.508 -39.969 -2.859 1 90.81 327 GLU A N 1
ATOM 2514 C CA . GLU A 1 327 ? -9.688 -40.438 -1.741 1 90.81 327 GLU A CA 1
ATOM 2515 C C . GLU A 1 327 ? -10.547 -40.75 -0.52 1 90.81 327 GLU A C 1
ATOM 2517 O O . GLU A 1 327 ? -11.602 -40.125 -0.321 1 90.81 327 GLU A O 1
ATOM 2522 N N . GLY A 1 328 ? -10.078 -41.719 0.18 1 92.12 328 GLY A N 1
ATOM 2523 C CA . GLY A 1 328 ? -10.812 -42.094 1.375 1 92.12 328 GLY A CA 1
ATOM 2524 C C . GLY A 1 328 ? -12.148 -42.75 1.072 1 92.12 328 GLY A C 1
ATOM 2525 O O . GLY A 1 328 ? -12.195 -43.812 0.425 1 92.12 328 GLY A O 1
ATOM 2526 N N . GLU A 1 329 ? -13.25 -41.969 1.563 1 94.31 329 GLU A N 1
ATOM 2527 C CA . GLU A 1 329 ? -14.578 -42.562 1.4 1 94.31 329 GLU A CA 1
ATOM 2528 C C . GLU A 1 329 ? -15.438 -41.719 0.462 1 94.31 329 GLU A C 1
ATOM 2530 O O . GLU A 1 329 ? -16.672 -41.75 0.542 1 94.31 329 GLU A O 1
ATOM 2535 N N . GLN A 1 330 ? -14.773 -41 -0.331 1 96 330 GLN A N 1
ATOM 2536 C CA . GLN A 1 330 ? -15.5 -40.156 -1.272 1 96 330 GLN A CA 1
ATOM 2537 C C . GLN A 1 330 ? -14.898 -40.25 -2.672 1 96 330 GLN A C 1
ATOM 2539 O O . GLN A 1 330 ? -13.742 -39.875 -2.883 1 96 330 GLN A O 1
ATOM 2544 N N . TYR A 1 331 ? -15.727 -40.781 -3.637 1 97 331 TYR A N 1
ATOM 2545 C CA . TYR A 1 331 ? -15.258 -40.906 -5.012 1 97 331 TYR A CA 1
ATOM 2546 C C . TYR A 1 331 ? -16.281 -40.375 -5.996 1 97 331 TYR A C 1
ATOM 2548 O O . TYR A 1 331 ? -17.484 -40.562 -5.824 1 97 331 TYR A O 1
ATOM 2556 N N . GLN A 1 332 ? -15.797 -39.625 -6.941 1 97.31 332 GLN A N 1
ATOM 2557 C CA . GLN A 1 332 ? -16.578 -39.312 -8.133 1 97.31 332 GLN A CA 1
ATOM 2558 C C . GLN A 1 332 ? -16.453 -40.438 -9.172 1 97.31 332 GLN A C 1
ATOM 2560 O O . GLN A 1 332 ? -15.43 -41.094 -9.258 1 97.31 332 GLN A O 1
ATOM 2565 N N . TYR A 1 333 ? -17.609 -40.656 -9.938 1 97.38 333 TYR A N 1
ATOM 2566 C CA . TYR A 1 333 ? -17.5 -41.719 -10.914 1 97.38 333 TYR A CA 1
ATOM 2567 C C . TYR A 1 333 ? -18.078 -41.312 -12.258 1 97.38 333 TYR A C 1
ATOM 2569 O O . TYR A 1 333 ? -18.891 -40.375 -12.328 1 97.38 333 TYR A O 1
ATOM 2577 N N . ALA A 1 334 ? -17.578 -41.875 -13.234 1 97.81 334 ALA A N 1
ATOM 2578 C CA . ALA A 1 334 ? -18.141 -41.875 -14.578 1 97.81 334 ALA A CA 1
ATOM 2579 C C . ALA A 1 334 ? -18.25 -43.312 -15.117 1 97.81 334 ALA A C 1
ATOM 2581 O O . ALA A 1 334 ? -17.344 -44.125 -14.906 1 97.81 334 ALA A O 1
ATOM 2582 N N . VAL A 1 335 ? -19.375 -43.688 -15.703 1 97.5 335 VAL A N 1
ATOM 2583 C CA . VAL A 1 335 ? -19.609 -44.969 -16.312 1 97.5 335 VAL A CA 1
ATOM 2584 C C . VAL A 1 335 ? -20.094 -44.812 -17.75 1 97.5 335 VAL A C 1
ATOM 2586 O O . VAL A 1 335 ? -21.016 -44.031 -18.016 1 97.5 335 VAL A O 1
ATOM 2589 N N . ILE A 1 336 ? -19.406 -45.5 -18.594 1 97.5 336 ILE A N 1
ATOM 2590 C CA . ILE A 1 336 ? -19.812 -45.406 -20 1 97.5 336 ILE A CA 1
ATOM 2591 C C . ILE A 1 336 ? -19.938 -46.812 -20.578 1 97.5 336 ILE A C 1
ATOM 2593 O O . ILE A 1 336 ? -19.062 -47.656 -20.375 1 97.5 336 ILE A O 1
ATOM 2597 N N . HIS A 1 337 ? -21.031 -47.156 -21.156 1 95.38 337 HIS A N 1
ATOM 2598 C CA . HIS A 1 337 ? -21.297 -48.344 -21.938 1 95.38 337 HIS A CA 1
ATOM 2599 C C . HIS A 1 337 ? -22.094 -48 -23.203 1 95.38 337 HIS A C 1
ATOM 2601 O O . HIS A 1 337 ? -23.328 -48.031 -23.172 1 95.38 337 HIS A O 1
ATOM 2607 N N . PRO A 1 338 ? -21.344 -47.844 -24.25 1 89.75 338 PRO A N 1
ATOM 2608 C CA . PRO A 1 338 ? -22.047 -47.406 -25.438 1 89.75 338 PRO A CA 1
ATOM 2609 C C . PRO A 1 338 ? -23.188 -48.344 -25.859 1 89.75 338 PRO A C 1
ATOM 2611 O O . PRO A 1 338 ? -22.984 -49.531 -25.953 1 89.75 338 PRO A O 1
ATOM 2614 N N . GLY A 1 339 ? -24.328 -47.812 -26.062 1 87.25 339 GLY A N 1
ATOM 2615 C CA . GLY A 1 339 ? -25.469 -48.562 -26.594 1 87.25 339 GLY A CA 1
ATOM 2616 C C . GLY A 1 339 ? -26.234 -49.312 -25.516 1 87.25 339 GLY A C 1
ATOM 2617 O O . GLY A 1 339 ? -27.266 -49.906 -25.797 1 87.25 339 GLY A O 1
ATOM 2618 N N . ALA A 1 340 ? -25.75 -49.281 -24.328 1 90.19 340 ALA A N 1
ATOM 2619 C CA . ALA A 1 340 ? -26.422 -50 -23.266 1 90.19 340 ALA A CA 1
ATOM 2620 C C . ALA A 1 340 ? -27.219 -49.062 -22.375 1 90.19 340 ALA A C 1
ATOM 2622 O O . ALA A 1 340 ? -26.922 -47.875 -22.297 1 90.19 340 ALA A O 1
ATOM 2623 N N . ASP A 1 341 ? -28.281 -49.594 -21.812 1 90.38 341 ASP A N 1
ATOM 2624 C CA . ASP A 1 341 ? -29.031 -48.875 -20.797 1 90.38 341 ASP A CA 1
ATOM 2625 C C . ASP A 1 341 ? -28.391 -49.062 -19.422 1 90.38 341 ASP A C 1
ATOM 2627 O O . ASP A 1 341 ? -28.375 -50.188 -18.875 1 90.38 341 ASP A O 1
ATOM 2631 N N . LEU A 1 342 ? -27.906 -47.938 -18.828 1 92.12 342 LEU A N 1
ATOM 2632 C CA . LEU A 1 342 ? -27.125 -48 -17.609 1 92.12 342 LEU A CA 1
ATOM 2633 C C . LEU A 1 342 ? -28 -47.688 -16.391 1 92.12 342 LEU A C 1
ATOM 2635 O O . LEU A 1 342 ? -27.531 -47.75 -15.25 1 92.12 342 LEU A O 1
ATOM 2639 N N . ARG A 1 343 ? -29.312 -47.312 -16.453 1 89.69 343 ARG A N 1
ATOM 2640 C CA . ARG A 1 343 ? -30.188 -46.812 -15.398 1 89.69 343 ARG A CA 1
ATOM 2641 C C . ARG A 1 343 ? -30.281 -47.781 -14.234 1 89.69 343 ARG A C 1
ATOM 2643 O O . ARG A 1 343 ? -30.094 -47.406 -13.078 1 89.69 343 ARG A O 1
ATOM 2650 N N . GLU A 1 344 ? -30.453 -49.031 -14.68 1 91.19 344 GLU A N 1
ATOM 2651 C CA . GLU A 1 344 ? -30.625 -50.031 -13.633 1 91.19 344 GLU A CA 1
ATOM 2652 C C . GLU A 1 344 ? -29.297 -50.312 -12.938 1 91.19 344 GLU A C 1
ATOM 2654 O O . GLU A 1 344 ? -29.25 -50.469 -11.719 1 91.19 344 GLU A O 1
ATOM 2659 N N . PHE A 1 345 ? -28.328 -50.469 -13.695 1 93.44 345 PHE A N 1
ATOM 2660 C CA . PHE A 1 345 ? -27 -50.719 -13.164 1 93.44 345 PHE A CA 1
ATOM 2661 C C . PHE A 1 345 ? -26.547 -49.625 -12.211 1 93.44 345 PHE A C 1
ATOM 2663 O O . PHE A 1 345 ? -26.078 -49.906 -11.109 1 93.44 345 PHE A O 1
ATOM 2670 N N . VAL A 1 346 ? -26.703 -48.438 -12.547 1 95.5 346 VAL A N 1
ATOM 2671 C CA . VAL A 1 346 ? -26.266 -47.281 -11.789 1 95.5 346 VAL A CA 1
ATOM 2672 C C . VAL A 1 346 ? -27.094 -47.156 -10.5 1 95.5 346 VAL A C 1
ATOM 2674 O O . VAL A 1 346 ? -26.562 -46.812 -9.445 1 95.5 346 VAL A O 1
ATOM 2677 N N . LYS A 1 347 ? -28.391 -47.469 -10.672 1 94.75 347 LYS A N 1
ATOM 2678 C CA . LYS A 1 347 ? -29.234 -47.469 -9.484 1 94.75 347 LYS A CA 1
ATOM 2679 C C . LYS A 1 347 ? -28.734 -48.469 -8.453 1 94.75 347 LYS A C 1
ATOM 2681 O O . LYS A 1 347 ? -28.609 -48.156 -7.27 1 94.75 347 LYS A O 1
ATOM 2686 N N . HIS A 1 348 ? -28.484 -49.625 -8.961 1 95.94 348 HIS A N 1
ATOM 2687 C CA . HIS A 1 348 ? -27.984 -50.656 -8.086 1 95.94 348 HIS A CA 1
ATOM 2688 C C . HIS A 1 348 ? -26.641 -50.281 -7.48 1 95.94 348 HIS A C 1
ATOM 2690 O O . HIS A 1 348 ? -26.391 -50.531 -6.297 1 95.94 348 HIS A O 1
ATOM 2696 N N . MET A 1 349 ? -25.781 -49.719 -8.289 1 96.19 349 MET A N 1
ATOM 2697 C CA . MET A 1 349 ? -24.453 -49.281 -7.844 1 96.19 349 MET A CA 1
ATOM 2698 C C . MET A 1 349 ? -24.562 -48.219 -6.766 1 96.19 349 MET A C 1
ATOM 2700 O O . MET A 1 349 ? -23.891 -48.312 -5.734 1 96.19 349 MET A O 1
ATOM 2704 N N . ASN A 1 350 ? -25.406 -47.25 -6.934 1 97.19 350 ASN A N 1
ATOM 2705 C CA . ASN A 1 350 ? -25.578 -46.156 -5.984 1 97.19 350 ASN A CA 1
ATOM 2706 C C . ASN A 1 350 ? -26.156 -46.656 -4.656 1 97.19 350 ASN A C 1
ATOM 2708 O O . ASN A 1 350 ? -25.766 -46.188 -3.592 1 97.19 350 ASN A O 1
ATOM 2712 N N . ASP A 1 351 ? -27 -47.594 -4.844 1 96.94 351 ASP A N 1
ATOM 2713 C CA . ASP A 1 351 ? -27.562 -48.156 -3.629 1 96.94 351 ASP A CA 1
ATOM 2714 C C . ASP A 1 351 ? -26.5 -48.906 -2.824 1 96.94 351 ASP A C 1
ATOM 2716 O O . ASP A 1 351 ? -26.438 -48.781 -1.6 1 96.94 351 ASP A O 1
ATOM 2720 N N . ALA A 1 352 ? -25.703 -49.656 -3.51 1 97 352 ALA A N 1
ATOM 2721 C CA . ALA A 1 352 ? -24.688 -50.469 -2.865 1 97 352 ALA A CA 1
ATOM 2722 C C . ALA A 1 352 ? -23.547 -49.625 -2.318 1 97 352 ALA A C 1
ATOM 2724 O O . ALA A 1 352 ? -22.953 -49.938 -1.288 1 97 352 ALA A O 1
ATOM 2725 N N . LEU A 1 353 ? -23.25 -48.531 -2.992 1 97.81 353 LEU A N 1
ATOM 2726 C CA . LEU A 1 353 ? -22.062 -47.75 -2.645 1 97.81 353 LEU A CA 1
ATOM 2727 C C . LEU A 1 353 ? -22.453 -46.406 -2.049 1 97.81 353 LEU A C 1
ATOM 2729 O O . LEU A 1 353 ? -21.625 -45.5 -1.962 1 97.81 353 LEU A O 1
ATOM 2733 N N . HIS A 1 354 ? -23.688 -46.281 -1.769 1 97.69 354 HIS A N 1
ATOM 2734 C CA . HIS A 1 354 ? -24.203 -45.062 -1.165 1 97.69 354 HIS A CA 1
ATOM 2735 C C . HIS A 1 354 ? -23.922 -43.844 -2.037 1 97.69 354 HIS A C 1
ATOM 2737 O O . HIS A 1 354 ? -23.359 -42.844 -1.559 1 97.69 354 HIS A O 1
ATOM 2743 N N . GLY A 1 355 ? -24.188 -44.031 -3.18 1 97.31 355 GLY A N 1
ATOM 2744 C CA . GLY A 1 355 ? -23.844 -43 -4.133 1 97.31 355 GLY A CA 1
ATOM 2745 C C . GLY A 1 355 ? -25.062 -42.219 -4.605 1 97.31 355 GLY A C 1
ATOM 2746 O O . GLY A 1 355 ? -26.188 -42.5 -4.203 1 97.31 355 GLY A O 1
ATOM 2747 N N . ARG A 1 356 ? -24.719 -41.031 -5.199 1 95 356 ARG A N 1
ATOM 2748 C CA . ARG A 1 356 ? -25.688 -40.188 -5.891 1 95 356 ARG A CA 1
ATOM 2749 C C . ARG A 1 356 ? -25.234 -39.875 -7.316 1 95 356 ARG A C 1
ATOM 2751 O O . ARG A 1 356 ? -24.031 -39.812 -7.59 1 95 356 ARG A O 1
ATOM 2758 N N . GLY A 1 357 ? -26.141 -39.812 -8.211 1 95.12 357 GLY A N 1
ATOM 2759 C CA . GLY A 1 357 ? -25.828 -39.562 -9.609 1 95.12 357 GLY A CA 1
ATOM 2760 C C . GLY A 1 357 ? -26.734 -40.312 -10.57 1 95.12 357 GLY A C 1
ATOM 2761 O O . GLY A 1 357 ? -27.656 -41 -10.133 1 95.12 357 GLY A O 1
ATOM 2762 N N . GLY A 1 358 ? -26.562 -40.094 -11.781 1 92.44 358 GLY A N 1
ATOM 2763 C CA . GLY A 1 358 ? -27.391 -40.688 -12.812 1 92.44 358 GLY A CA 1
ATOM 2764 C C . GLY A 1 358 ? -26.906 -40.406 -14.219 1 92.44 358 GLY A C 1
ATOM 2765 O O . GLY A 1 358 ? -25.859 -39.781 -14.398 1 92.44 358 GLY A O 1
ATOM 2766 N N . GLY A 1 359 ? -27.531 -41.031 -15.156 1 86.5 359 GLY A N 1
ATOM 2767 C CA . GLY A 1 359 ? -27.188 -40.844 -16.562 1 86.5 359 GLY A CA 1
ATOM 2768 C C . GLY A 1 359 ? -28.109 -41.625 -17.5 1 86.5 359 GLY A C 1
ATOM 2769 O O . GLY A 1 359 ? -28.984 -42.375 -17.062 1 86.5 359 GLY A O 1
ATOM 2770 N N . ARG A 1 360 ? -28.062 -41.312 -18.766 1 77.94 360 ARG A N 1
ATOM 2771 C CA . ARG A 1 360 ? -28.859 -41.938 -19.812 1 77.94 360 ARG A CA 1
ATOM 2772 C C . ARG A 1 360 ? -28 -42.312 -21.016 1 77.94 360 ARG A C 1
ATOM 2774 O O . ARG A 1 360 ? -26.875 -41.844 -21.141 1 77.94 360 ARG A O 1
ATOM 2781 N N . SER A 1 361 ? -28.562 -43.156 -21.828 1 84 361 SER A N 1
ATOM 2782 C CA . SER A 1 361 ? -28.062 -43.469 -23.172 1 84 361 SER A CA 1
ATOM 2783 C C . SER A 1 361 ? -26.594 -43.844 -23.141 1 84 361 SER A C 1
ATOM 2785 O O . SER A 1 361 ? -25.797 -43.281 -23.906 1 84 361 SER A O 1
ATOM 2787 N N . GLY A 1 362 ? -26.141 -44.594 -22.109 1 92 362 GLY A N 1
ATOM 2788 C CA . GLY A 1 362 ? -24.828 -45.219 -22.109 1 92 362 GLY A CA 1
ATOM 2789 C C . GLY A 1 362 ? -23.812 -44.438 -21.297 1 92 362 GLY A C 1
ATOM 2790 O O . GLY A 1 362 ? -22.609 -44.781 -21.312 1 92 362 GLY A O 1
ATOM 2791 N N . PHE A 1 363 ? -24.234 -43.406 -20.656 1 95.38 363 PHE A N 1
ATOM 2792 C CA . PHE A 1 363 ? -23.328 -42.594 -19.844 1 95.38 363 PHE A CA 1
ATOM 2793 C C . PHE A 1 363 ? -23.969 -42.25 -18.5 1 95.38 363 PHE A C 1
ATOM 2795 O O . PHE A 1 363 ? -25.156 -41.906 -18.453 1 95.38 363 PHE A O 1
ATOM 2802 N N . ALA A 1 364 ? -23.188 -42.406 -17.391 1 96.69 364 ALA A N 1
ATOM 2803 C CA . ALA A 1 364 ? -23.641 -42 -16.062 1 96.69 364 ALA A CA 1
ATOM 2804 C C . ALA A 1 364 ? -22.484 -41.438 -15.25 1 96.69 364 ALA A C 1
ATOM 2806 O O . ALA A 1 364 ? -21.312 -41.781 -15.477 1 96.69 364 ALA A O 1
ATOM 2807 N N . GLN A 1 365 ? -22.781 -40.5 -14.391 1 97.19 365 GLN A N 1
ATOM 2808 C CA . GLN A 1 365 ? -21.766 -39.906 -13.523 1 97.19 365 GLN A CA 1
ATOM 2809 C C . GLN A 1 365 ? -22.359 -39.531 -12.164 1 97.19 365 GLN A C 1
ATOM 2811 O O . GLN A 1 365 ? -23.578 -39.438 -12.016 1 97.19 365 GLN A O 1
ATOM 2816 N N . GLY A 1 366 ? -21.547 -39.406 -11.203 1 96.69 366 GLY A N 1
ATOM 2817 C CA . GLY A 1 366 ? -21.969 -39.094 -9.852 1 96.69 366 GLY A CA 1
ATOM 2818 C C . GLY A 1 366 ? -20.875 -39.281 -8.82 1 96.69 366 GLY A C 1
ATOM 2819 O O . GLY A 1 366 ? -19.688 -39.125 -9.133 1 96.69 366 GLY A O 1
ATOM 2820 N N . SER A 1 367 ? -21.312 -39.438 -7.57 1 97.56 367 SER A N 1
ATOM 2821 C CA . SER A 1 367 ? -20.375 -39.625 -6.461 1 97.56 367 SER A CA 1
ATOM 2822 C C . SER A 1 367 ? -20.859 -40.719 -5.527 1 97.56 367 SER A C 1
ATOM 2824 O O . SER A 1 367 ? -22.062 -41 -5.453 1 97.56 367 SER A O 1
ATOM 2826 N N . VAL A 1 368 ? -19.906 -41.406 -5.008 1 97.62 368 VAL A N 1
ATOM 2827 C CA . VAL A 1 368 ? -20.266 -42.469 -4.059 1 97.62 368 VAL A CA 1
ATOM 2828 C C . VAL A 1 368 ? -19.578 -42.188 -2.719 1 97.62 368 VAL A C 1
ATOM 2830 O O . VAL A 1 368 ? -18.531 -41.531 -2.668 1 97.62 368 VAL A O 1
ATOM 2833 N N . ALA A 1 369 ? -20.172 -42.625 -1.607 1 97.5 369 ALA A N 1
ATOM 2834 C CA . ALA A 1 369 ? -19.609 -42.594 -0.26 1 97.5 369 ALA A CA 1
ATOM 2835 C C . ALA A 1 369 ? -19.172 -43.969 0.183 1 97.5 369 ALA A C 1
ATOM 2837 O O . ALA A 1 369 ? -19.828 -44.594 1.033 1 97.5 369 ALA A O 1
ATOM 2838 N N . ALA A 1 370 ? -18.141 -44.469 -0.409 1 96.5 370 ALA A N 1
ATOM 2839 C CA . ALA A 1 370 ? -17.594 -45.812 -0.169 1 96.5 370 ALA A CA 1
ATOM 2840 C C . ALA A 1 370 ? -16.078 -45.812 -0.371 1 96.5 370 ALA A C 1
ATOM 2842 O O . ALA A 1 370 ? -15.523 -44.938 -1.032 1 96.5 370 ALA A O 1
ATOM 2843 N N . ASP A 1 371 ? -15.414 -46.75 0.302 1 96.5 371 ASP A N 1
ATOM 2844 C CA . ASP A 1 371 ? -13.977 -46.812 0.106 1 96.5 371 ASP A CA 1
ATOM 2845 C C . ASP A 1 371 ? -13.641 -47.656 -1.124 1 96.5 371 ASP A C 1
ATOM 2847 O O . ASP A 1 371 ? -14.531 -48.25 -1.746 1 96.5 371 ASP A O 1
ATOM 2851 N N . GLU A 1 372 ? -12.43 -47.594 -1.497 1 96.5 372 GLU A N 1
ATOM 2852 C CA . GLU A 1 372 ? -11.977 -48.25 -2.715 1 96.5 372 GLU A CA 1
ATOM 2853 C C . GLU A 1 372 ? -12.289 -49.75 -2.67 1 96.5 372 GLU A C 1
ATOM 2855 O O . GLU A 1 372 ? -12.641 -50.344 -3.689 1 96.5 372 GLU A O 1
ATOM 2860 N N . ALA A 1 373 ? -12.148 -50.375 -1.55 1 96.44 373 ALA A N 1
ATOM 2861 C CA . ALA A 1 373 ? -12.406 -51.812 -1.403 1 96.44 373 ALA A CA 1
ATOM 2862 C C . ALA A 1 373 ? -13.852 -52.156 -1.739 1 96.44 373 ALA A C 1
ATOM 2864 O O . ALA A 1 373 ? -14.133 -53.156 -2.404 1 96.44 373 ALA A O 1
ATOM 2865 N N . ALA A 1 374 ? -14.703 -51.281 -1.235 1 96.75 374 ALA A N 1
ATOM 2866 C CA . ALA A 1 374 ? -16.125 -51.5 -1.502 1 96.75 374 ALA A CA 1
ATOM 2867 C C . ALA A 1 374 ? -16.438 -51.344 -2.99 1 96.75 374 ALA A C 1
ATOM 2869 O O . ALA A 1 374 ? -17.25 -52.094 -3.541 1 96.75 374 ALA A O 1
ATOM 2870 N N . ILE A 1 375 ? -15.836 -50.375 -3.611 1 97.56 375 ILE A N 1
ATOM 2871 C CA . ILE A 1 375 ? -16.031 -50.156 -5.039 1 97.56 375 ILE A CA 1
ATOM 2872 C C . ILE A 1 375 ? -15.586 -51.375 -5.828 1 97.56 375 ILE A C 1
ATOM 2874 O O . ILE A 1 375 ? -16.344 -51.906 -6.664 1 97.56 375 ILE A O 1
ATOM 2878 N N . ARG A 1 376 ? -14.422 -51.844 -5.523 1 96.81 376 ARG A N 1
ATOM 2879 C CA . ARG A 1 376 ? -13.883 -53 -6.234 1 96.81 376 ARG A CA 1
ATOM 2880 C C . ARG A 1 376 ? -14.734 -54.25 -5.977 1 96.81 376 ARG A C 1
ATOM 2882 O O . ARG A 1 376 ? -14.938 -55.062 -6.879 1 96.81 376 ARG A O 1
ATOM 2889 N N . ALA A 1 377 ? -15.242 -54.438 -4.773 1 96.31 377 ALA A N 1
ATOM 2890 C CA . ALA A 1 377 ? -16.094 -55.562 -4.418 1 96.31 377 ALA A CA 1
ATOM 2891 C C . ALA A 1 377 ? -17.375 -55.562 -5.23 1 96.31 377 ALA A C 1
ATOM 2893 O O . ALA A 1 377 ? -17.844 -56.625 -5.66 1 96.31 377 ALA A O 1
ATOM 2894 N N . PHE A 1 378 ? -17.938 -54.469 -5.418 1 96.81 378 PHE A N 1
ATOM 2895 C CA . PHE A 1 378 ? -19.172 -54.344 -6.18 1 96.81 378 PHE A CA 1
ATOM 2896 C C . PHE A 1 378 ? -18.969 -54.812 -7.613 1 96.81 378 PHE A C 1
ATOM 2898 O O . PHE A 1 378 ? -19.781 -55.594 -8.141 1 96.81 378 PHE A O 1
ATOM 2905 N N . PHE A 1 379 ? -17.875 -54.406 -8.211 1 95.5 379 PHE A N 1
ATOM 2906 C CA . PHE A 1 379 ? -17.672 -54.688 -9.625 1 95.5 379 PHE A CA 1
ATOM 2907 C C . PHE A 1 379 ? -17.172 -56.125 -9.828 1 95.5 379 PHE A C 1
ATOM 2909 O O . PHE A 1 379 ? -17.281 -56.656 -10.922 1 95.5 379 PHE A O 1
ATOM 2916 N N . ARG A 1 380 ? -16.672 -56.75 -8.734 1 92.12 380 ARG A N 1
ATOM 2917 C CA . ARG A 1 380 ? -16.328 -58.156 -8.805 1 92.12 380 ARG A CA 1
ATOM 2918 C C . ARG A 1 380 ? -17.594 -59 -8.781 1 92.12 380 ARG A C 1
ATOM 2920 O O . ARG A 1 380 ? -17.609 -60.125 -9.32 1 92.12 380 ARG A O 1
ATOM 2927 N N . GLY A 1 381 ? -18.672 -58.531 -8.172 1 86.69 381 GLY A N 1
ATOM 2928 C CA . GLY A 1 381 ? -19.906 -59.281 -7.988 1 86.69 381 GLY A CA 1
ATOM 2929 C C . GLY A 1 381 ? -20.891 -59.062 -9.125 1 86.69 381 GLY A C 1
ATOM 2930 O O . GLY A 1 381 ? -21.906 -59.75 -9.188 1 86.69 381 GLY A O 1
ATOM 2931 N N . VAL A 1 382 ? -20.609 -58.312 -9.961 1 80.06 382 VAL A N 1
ATOM 2932 C CA . VAL A 1 382 ? -21.562 -58.094 -11.047 1 80.06 382 VAL A CA 1
ATOM 2933 C C . VAL A 1 382 ? -20.969 -58.594 -12.359 1 80.06 382 VAL A C 1
ATOM 2935 O O . VAL A 1 382 ? -19.766 -58.469 -12.594 1 80.06 382 VAL A O 1
ATOM 2938 N N . MET B 1 1 ? 35.531 37.344 7.449 1 71.88 1 MET B N 1
ATOM 2939 C CA . MET B 1 1 ? 34.219 37.812 7.824 1 71.88 1 MET B CA 1
ATOM 2940 C C . MET B 1 1 ? 33.188 36.688 7.809 1 71.88 1 MET B C 1
ATOM 2942 O O . MET B 1 1 ? 33.188 35.875 6.891 1 71.88 1 MET B O 1
ATOM 2946 N N . GLU B 1 2 ? 32.438 36.531 8.891 1 89.5 2 GLU B N 1
ATOM 2947 C CA . GLU B 1 2 ? 31.453 35.469 9.031 1 89.5 2 GLU B CA 1
ATOM 2948 C C . GLU B 1 2 ? 30.25 35.719 8.141 1 89.5 2 GLU B C 1
ATOM 2950 O O . GLU B 1 2 ? 29.828 36.844 7.957 1 89.5 2 GLU B O 1
ATOM 2955 N N . THR B 1 3 ? 29.875 34.719 7.324 1 94.75 3 THR B N 1
ATOM 2956 C CA . THR B 1 3 ? 28.688 34.812 6.477 1 94.75 3 THR B CA 1
ATOM 2957 C C . THR B 1 3 ? 27.422 34.938 7.328 1 94.75 3 THR B C 1
ATOM 2959 O O . THR B 1 3 ? 27.266 34.219 8.305 1 94.75 3 THR B O 1
ATOM 2962 N N . THR B 1 4 ? 26.578 36 7.074 1 96.94 4 THR B N 1
ATOM 2963 C CA . THR B 1 4 ? 25.281 36.094 7.746 1 96.94 4 THR B CA 1
ATOM 2964 C C . THR B 1 4 ? 24.375 34.938 7.332 1 96.94 4 THR B C 1
ATOM 2966 O O . THR B 1 4 ? 24.109 34.75 6.141 1 96.94 4 THR B O 1
ATOM 2969 N N . LYS B 1 5 ? 23.922 34.219 8.281 1 96.12 5 LYS B N 1
ATOM 2970 C CA . LYS B 1 5 ? 23.141 33 8.039 1 96.12 5 LYS B CA 1
ATOM 2971 C C . LYS B 1 5 ? 21.641 33.312 8.047 1 96.12 5 LYS B C 1
ATOM 2973 O O . LYS B 1 5 ? 20.984 33.219 9.094 1 96.12 5 LYS B O 1
ATOM 2978 N N . LEU B 1 6 ? 21.031 33.594 6.883 1 97.56 6 LEU B N 1
ATOM 2979 C CA . LEU B 1 6 ? 19.641 33.969 6.746 1 97.56 6 LEU B CA 1
ATOM 2980 C C . LEU B 1 6 ? 18.703 32.812 7.07 1 97.56 6 LEU B C 1
ATOM 2982 O O . LEU B 1 6 ? 17.578 33.031 7.512 1 97.56 6 LEU B O 1
ATOM 2986 N N . TYR B 1 7 ? 19.219 31.531 6.848 1 95.75 7 TYR B N 1
ATOM 2987 C CA . TYR B 1 7 ? 18.391 30.344 7.07 1 95.75 7 TYR B CA 1
ATOM 2988 C C . TYR B 1 7 ? 18.125 30.141 8.555 1 95.75 7 TYR B C 1
ATOM 2990 O O . TYR B 1 7 ? 17.234 29.375 8.93 1 95.75 7 TYR B O 1
ATOM 2998 N N . TYR B 1 8 ? 18.828 30.766 9.461 1 93.25 8 TYR B N 1
ATOM 2999 C CA . TYR B 1 8 ? 18.547 30.703 10.891 1 93.25 8 TYR B CA 1
ATOM 3000 C C . TYR B 1 8 ? 17.547 31.781 11.297 1 93.25 8 TYR B C 1
ATOM 3002 O O . TYR B 1 8 ? 16.875 31.656 12.32 1 93.25 8 TYR B O 1
ATOM 3010 N N . GLU B 1 9 ? 17.5 32.812 10.492 1 94 9 GLU B N 1
ATOM 3011 C CA . GLU B 1 9 ? 16.516 33.875 10.719 1 94 9 GLU B CA 1
ATOM 3012 C C . GLU B 1 9 ? 15.141 33.469 10.211 1 94 9 GLU B C 1
ATOM 3014 O O . GLU B 1 9 ? 14.125 33.719 10.852 1 94 9 GLU B O 1
ATOM 3019 N N . ASP B 1 10 ? 15.188 32.875 9.086 1 96.44 10 ASP B N 1
ATOM 3020 C CA . ASP B 1 10 ? 13.961 32.406 8.453 1 96.44 10 ASP B CA 1
ATOM 3021 C C . ASP B 1 10 ? 14.227 31.156 7.598 1 96.44 10 ASP B C 1
ATOM 3023 O O . ASP B 1 10 ? 14.703 31.266 6.469 1 96.44 10 ASP B O 1
ATOM 3027 N N . ALA B 1 11 ? 13.828 30.031 8.109 1 96.12 11 ALA B N 1
ATOM 3028 C CA . ALA B 1 11 ? 14.047 28.781 7.387 1 96.12 11 ALA B CA 1
ATOM 3029 C C . ALA B 1 11 ? 13.18 28.719 6.129 1 96.12 11 ALA B C 1
ATOM 3031 O O . ALA B 1 11 ? 13.398 27.875 5.262 1 96.12 11 ALA B O 1
ATOM 3032 N N . TYR B 1 12 ? 12.195 29.609 5.965 1 97.75 12 TYR B N 1
ATOM 3033 C CA . TYR B 1 12 ? 11.25 29.594 4.848 1 97.75 12 TYR B CA 1
ATOM 3034 C C . TYR B 1 12 ? 11.656 30.594 3.77 1 97.75 12 TYR B C 1
ATOM 3036 O O . TYR B 1 12 ? 10.938 30.766 2.781 1 97.75 12 TYR B O 1
ATOM 3044 N N . LEU B 1 13 ? 12.75 31.297 3.984 1 98.06 13 LEU B N 1
ATOM 3045 C CA . LEU B 1 13 ? 13.242 32.219 2.971 1 98.06 13 LEU B CA 1
ATOM 3046 C C . LEU B 1 13 ? 13.672 31.469 1.712 1 98.06 13 LEU B C 1
ATOM 3048 O O . LEU B 1 13 ? 14.648 30.703 1.736 1 98.06 13 LEU B O 1
ATOM 3052 N N . ARG B 1 14 ? 13.008 31.75 0.58 1 98 14 ARG B N 1
ATOM 3053 C CA . ARG B 1 14 ? 13.234 30.984 -0.635 1 98 14 ARG B CA 1
ATOM 3054 C C . ARG B 1 14 ? 14.148 31.719 -1.599 1 98 14 ARG B C 1
ATOM 3056 O O . ARG B 1 14 ? 14.805 31.109 -2.441 1 98 14 ARG B O 1
ATOM 3063 N N . GLU B 1 15 ? 14.102 33.031 -1.526 1 98.69 15 GLU B N 1
ATOM 3064 C CA . GLU B 1 15 ? 14.906 33.906 -2.387 1 98.69 15 GLU B CA 1
ATOM 3065 C C . GLU B 1 15 ? 15.578 35 -1.587 1 98.69 15 GLU B C 1
ATOM 3067 O O . GLU B 1 15 ? 15.062 35.406 -0.543 1 98.69 15 GLU B O 1
ATOM 3072 N N . PHE B 1 16 ? 16.703 35.438 -2.055 1 98.62 16 PHE B N 1
ATOM 3073 C CA . PHE B 1 16 ? 17.453 36.5 -1.364 1 98.62 16 PHE B CA 1
ATOM 3074 C C . PHE B 1 16 ? 18.484 37.125 -2.289 1 98.62 16 PHE B C 1
ATOM 3076 O O . PHE B 1 16 ? 18.812 36.562 -3.33 1 98.62 16 PHE B O 1
ATOM 3083 N N . ASP B 1 17 ? 18.906 38.25 -1.932 1 98.69 17 ASP B N 1
ATOM 3084 C CA . ASP B 1 17 ? 20.031 38.875 -2.596 1 98.69 17 ASP B CA 1
ATOM 3085 C C . ASP B 1 17 ? 21.266 38.938 -1.686 1 98.69 17 ASP B C 1
ATOM 3087 O O . ASP B 1 17 ? 21.125 39.031 -0.464 1 98.69 17 ASP B O 1
ATOM 3091 N N . ALA B 1 18 ? 22.406 38.844 -2.283 1 98.56 18 ALA B N 1
ATOM 3092 C CA . ALA B 1 18 ? 23.641 38.844 -1.508 1 98.56 18 ALA B CA 1
ATOM 3093 C C . ALA B 1 18 ? 24.812 39.344 -2.344 1 98.56 18 ALA B C 1
ATOM 3095 O O . ALA B 1 18 ? 24.75 39.344 -3.574 1 98.56 18 ALA B O 1
ATOM 3096 N N . ALA B 1 19 ? 25.828 39.781 -1.668 1 98.38 19 ALA B N 1
ATOM 3097 C CA . ALA B 1 19 ? 27.047 40.219 -2.33 1 98.38 19 ALA B CA 1
ATOM 3098 C C . ALA B 1 19 ? 28.078 39.094 -2.402 1 98.38 19 ALA B C 1
ATOM 3100 O O . ALA B 1 19 ? 28.266 38.344 -1.427 1 98.38 19 ALA B O 1
ATOM 3101 N N . VAL B 1 20 ? 28.703 38.969 -3.572 1 98.38 20 VAL B N 1
ATOM 3102 C CA . VAL B 1 20 ? 29.766 37.969 -3.738 1 98.38 20 VAL B CA 1
ATOM 3103 C C . VAL B 1 20 ? 31.062 38.5 -3.148 1 98.38 20 VAL B C 1
ATOM 3105 O O . VAL B 1 20 ? 31.594 39.531 -3.596 1 98.38 20 VAL B O 1
ATOM 3108 N N . LEU B 1 21 ? 31.594 37.781 -2.223 1 98.12 21 LEU B N 1
ATOM 3109 C CA . LEU B 1 21 ? 32.812 38.219 -1.559 1 98.12 21 LEU B CA 1
ATOM 3110 C C . LEU B 1 21 ? 34.031 37.562 -2.188 1 98.12 21 LEU B C 1
ATOM 3112 O O . LEU B 1 21 ? 35.125 38.125 -2.223 1 98.12 21 LEU B O 1
ATOM 3116 N N . SER B 1 22 ? 33.906 36.281 -2.596 1 97.5 22 SER B N 1
ATOM 3117 C CA . SER B 1 22 ? 34.969 35.562 -3.248 1 97.5 22 SER B CA 1
ATOM 3118 C C . SER B 1 22 ? 34.438 34.469 -4.18 1 97.5 22 SER B C 1
ATOM 3120 O O . SER B 1 22 ? 33.281 34.031 -4.023 1 97.5 22 SER B O 1
ATOM 3122 N N . CYS B 1 23 ? 35.125 34.188 -5.156 1 97.62 23 CYS B N 1
ATOM 3123 C CA . CYS B 1 23 ? 34.844 33.125 -6.129 1 97.62 23 CYS B CA 1
ATOM 3124 C C . CYS B 1 23 ? 36.125 32.438 -6.594 1 97.62 23 CYS B C 1
ATOM 3126 O O . CYS B 1 23 ? 36.969 33.062 -7.258 1 97.62 23 CYS B O 1
ATOM 3128 N N . GLN B 1 24 ? 36.281 31.219 -6.188 1 97.12 24 GLN B N 1
ATOM 3129 C CA . GLN B 1 24 ? 37.5 30.484 -6.523 1 97.12 24 GLN B CA 1
ATOM 3130 C C . GLN B 1 24 ? 37.188 29.219 -7.301 1 97.12 24 GLN B C 1
ATOM 3132 O O . GLN B 1 24 ? 36.281 28.469 -6.941 1 97.12 24 GLN B O 1
ATOM 3137 N N . GLU B 1 25 ? 37.844 29 -8.336 1 95.75 25 GLU B N 1
ATOM 3138 C CA . GLU B 1 25 ? 37.688 27.766 -9.094 1 95.75 25 GLU B CA 1
ATOM 3139 C C . GLU B 1 25 ? 38.375 26.594 -8.414 1 95.75 25 GLU B C 1
ATOM 3141 O O . GLU B 1 25 ? 39.5 26.719 -7.953 1 95.75 25 GLU B O 1
ATOM 3146 N N . GLU B 1 26 ? 37.656 25.547 -8.227 1 92.19 26 GLU B N 1
ATOM 3147 C CA . GLU B 1 26 ? 38.188 24.312 -7.664 1 92.19 26 GLU B CA 1
ATOM 3148 C C . GLU B 1 26 ? 37.625 23.094 -8.398 1 92.19 26 GLU B C 1
ATOM 3150 O O . GLU B 1 26 ? 36.438 22.781 -8.289 1 92.19 26 GLU B O 1
ATOM 3155 N N . GLN B 1 27 ? 38.531 22.266 -9.047 1 91.31 27 GLN B N 1
ATOM 3156 C CA . GLN B 1 27 ? 38.188 21.016 -9.719 1 91.31 27 GLN B CA 1
ATOM 3157 C C . GLN B 1 27 ? 37.031 21.203 -10.68 1 91.31 27 GLN B C 1
ATOM 3159 O O . GLN B 1 27 ? 36.062 20.453 -10.625 1 91.31 27 GLN B O 1
ATOM 3164 N N . GLY B 1 28 ? 37.031 22.219 -11.438 1 92 28 GLY B N 1
ATOM 3165 C CA . GLY B 1 28 ? 36.031 22.438 -12.469 1 92 28 GLY B CA 1
ATOM 3166 C C . GLY B 1 28 ? 34.75 23.078 -11.945 1 92 28 GLY B C 1
ATOM 3167 O O . GLY B 1 28 ? 33.781 23.25 -12.688 1 92 28 GLY B O 1
ATOM 3168 N N . ARG B 1 29 ? 34.656 23.281 -10.656 1 95.88 29 ARG B N 1
ATOM 3169 C CA . ARG B 1 29 ? 33.531 24.016 -10.039 1 95.88 29 ARG B CA 1
ATOM 3170 C C . ARG B 1 29 ? 34.031 25.297 -9.398 1 95.88 29 ARG B C 1
ATOM 3172 O O . ARG B 1 29 ? 35.188 25.656 -9.523 1 95.88 29 ARG B O 1
ATOM 3179 N N . TYR B 1 30 ? 33.094 26.094 -8.93 1 97.81 30 TYR B N 1
ATOM 3180 C CA . TYR B 1 30 ? 33.469 27.375 -8.328 1 97.81 30 TYR B CA 1
ATOM 3181 C C . TYR B 1 30 ? 32.938 27.469 -6.898 1 97.81 30 TYR B C 1
ATOM 3183 O O . TYR B 1 30 ? 31.766 27.234 -6.637 1 97.81 30 TYR B O 1
ATOM 3191 N N . LEU B 1 31 ? 33.844 27.688 -6.023 1 97.62 31 LEU B N 1
ATOM 3192 C CA . LEU B 1 31 ? 33.5 27.938 -4.633 1 97.62 31 LEU B CA 1
ATOM 3193 C C . LEU B 1 31 ? 33.219 29.406 -4.398 1 97.62 31 LEU B C 1
ATOM 3195 O O . LEU B 1 31 ? 34.125 30.234 -4.52 1 97.62 31 LEU B O 1
ATOM 3199 N N . VAL B 1 32 ? 31.984 29.703 -4.07 1 97.94 32 VAL B N 1
ATOM 3200 C CA . VAL B 1 32 ? 31.562 31.094 -3.945 1 97.94 32 VAL B CA 1
ATOM 3201 C C . VAL B 1 32 ? 31.219 31.406 -2.488 1 97.94 32 VAL B C 1
ATOM 3203 O O . VAL B 1 32 ? 30.531 30.625 -1.828 1 97.94 32 VAL B O 1
ATOM 3206 N N . VAL B 1 33 ? 31.719 32.5 -1.957 1 98.12 33 VAL B N 1
ATOM 3207 C CA . VAL B 1 33 ? 31.391 32.969 -0.619 1 98.12 33 VAL B CA 1
ATOM 3208 C C . VAL B 1 33 ? 30.562 34.25 -0.716 1 98.12 33 VAL B C 1
ATOM 3210 O O . VAL B 1 33 ? 30.891 35.156 -1.48 1 98.12 33 VAL B O 1
ATOM 3213 N N . LEU B 1 34 ? 29.5 34.25 -0.01 1 98.38 34 LEU B N 1
ATOM 3214 C CA . LEU B 1 34 ? 28.594 35.406 0.021 1 98.38 34 LEU B CA 1
ATOM 3215 C C . LEU B 1 34 ? 28.641 36.094 1.378 1 98.38 34 LEU B C 1
ATOM 3217 O O . LEU B 1 34 ? 29.078 35.5 2.369 1 98.38 34 LEU B O 1
ATOM 3221 N N . ASP B 1 35 ? 28.188 37.375 1.413 1 98.19 35 ASP B N 1
ATOM 3222 C CA . ASP B 1 35 ? 28.109 38.062 2.686 1 98.19 35 ASP B CA 1
ATOM 3223 C C . ASP B 1 35 ? 26.969 37.531 3.549 1 98.19 35 ASP B C 1
ATOM 3225 O O . ASP B 1 35 ? 27.031 37.594 4.777 1 98.19 35 ASP B O 1
ATOM 3229 N N . ARG B 1 36 ? 25.906 37.062 2.955 1 98.25 36 ARG B N 1
ATOM 3230 C CA . ARG B 1 36 ? 24.734 36.438 3.586 1 98.25 36 ARG B CA 1
ATOM 3231 C C . ARG B 1 36 ? 24.141 35.344 2.689 1 98.25 36 ARG B C 1
ATOM 3233 O O . ARG B 1 36 ? 24.312 35.375 1.469 1 98.25 36 ARG B O 1
ATOM 3240 N N . THR B 1 37 ? 23.547 34.406 3.217 1 98.44 37 THR B N 1
ATOM 3241 C CA . THR B 1 37 ? 23.016 33.344 2.367 1 98.44 37 THR B CA 1
ATOM 3242 C C . THR B 1 37 ? 21.828 32.688 3.037 1 98.44 37 THR B C 1
ATOM 3244 O O . THR B 1 37 ? 21.797 32.531 4.262 1 98.44 37 THR B O 1
ATOM 3247 N N . ALA B 1 38 ? 20.828 32.25 2.24 1 98.5 38 ALA B N 1
ATOM 3248 C CA . ALA B 1 38 ? 19.719 31.438 2.713 1 98.5 38 ALA B CA 1
ATOM 3249 C C . ALA B 1 38 ? 19.969 29.953 2.469 1 98.5 38 ALA B C 1
ATOM 3251 O O . ALA B 1 38 ? 19.188 29.109 2.91 1 98.5 38 ALA B O 1
ATOM 3252 N N . PHE B 1 39 ? 21.078 29.641 1.762 1 98.56 39 PHE B N 1
ATOM 325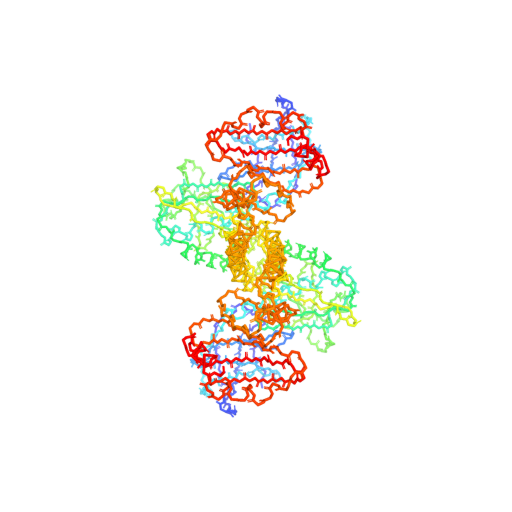3 C CA . PHE B 1 39 ? 21.438 28.25 1.542 1 98.56 39 PHE B CA 1
ATOM 3254 C C . PHE B 1 39 ? 21.938 27.609 2.83 1 98.56 39 PHE B C 1
ATOM 3256 O O . PHE B 1 39 ? 22.875 28.094 3.457 1 98.56 39 PHE B O 1
ATOM 3263 N N . TYR B 1 40 ? 21.297 26.594 3.305 1 97.56 40 TYR B N 1
ATOM 3264 C CA . TYR B 1 40 ? 21.734 25.844 4.48 1 97.56 40 TYR B CA 1
ATOM 3265 C C . TYR B 1 40 ? 22.906 24.922 4.141 1 97.56 40 TYR B C 1
ATOM 3267 O O . TYR B 1 40 ? 22.828 24.125 3.205 1 97.56 40 TYR B O 1
ATOM 3275 N N . PRO B 1 41 ? 23.875 25.141 4.941 1 95.38 41 PRO B N 1
ATOM 3276 C CA . PRO B 1 41 ? 24.938 24.156 4.773 1 95.38 41 PRO B CA 1
ATOM 3277 C C . PRO B 1 41 ? 24.641 22.828 5.449 1 95.38 41 PRO B C 1
ATOM 3279 O O . PRO B 1 41 ? 23.656 22.719 6.18 1 95.38 41 PRO B O 1
ATOM 3282 N N . GLU B 1 42 ? 25.203 21.75 5.168 1 89.56 42 GLU B N 1
ATOM 3283 C CA . GLU B 1 42 ? 24.953 20.484 5.84 1 89.56 42 GLU B CA 1
ATOM 3284 C C . GLU B 1 42 ? 25.188 20.594 7.344 1 89.56 42 GLU B C 1
ATOM 3286 O O . GLU B 1 42 ? 25.828 21.531 7.809 1 89.56 42 GLU B O 1
ATOM 3291 N N . GLY B 1 43 ? 24.531 19.797 8.148 1 85.38 43 GLY B N 1
ATOM 3292 C CA . GLY B 1 43 ? 24.641 19.797 9.602 1 85.38 43 GLY B CA 1
ATOM 3293 C C . GLY B 1 43 ? 23.516 19.047 10.281 1 85.38 43 GLY B C 1
ATOM 3294 O O . GLY B 1 43 ? 22.391 19.031 9.773 1 85.38 43 GLY B O 1
ATOM 3295 N N . GLY B 1 44 ? 23.828 18.484 11.453 1 78.56 44 GLY B N 1
ATOM 3296 C CA . GLY B 1 44 ? 22.812 17.734 12.188 1 78.56 44 GLY B CA 1
ATOM 3297 C C . GLY B 1 44 ? 22.297 16.531 11.422 1 78.56 44 GLY B C 1
ATOM 3298 O O . GLY B 1 44 ? 21.172 16.094 11.656 1 78.56 44 GLY B O 1
ATOM 3299 N N . GLY B 1 45 ? 22.984 16.141 10.445 1 86.5 45 GLY B N 1
ATOM 3300 C CA . GLY B 1 45 ? 22.547 15.016 9.633 1 86.5 45 GLY B CA 1
ATOM 3301 C C . GLY B 1 45 ? 21.781 15.422 8.398 1 86.5 45 GLY B C 1
ATOM 3302 O O . GLY B 1 45 ? 21.516 14.594 7.523 1 86.5 45 GLY B O 1
ATOM 3303 N N . GLN B 1 46 ? 21.438 16.703 8.281 1 93.31 46 GLN B N 1
ATOM 3304 C CA . GLN B 1 46 ? 20.656 17.219 7.156 1 93.31 46 GLN B CA 1
ATOM 3305 C C . GLN B 1 46 ? 21.578 17.625 6.004 1 93.31 46 GLN B C 1
ATOM 3307 O O . GLN B 1 46 ? 22.547 18.359 6.199 1 93.31 46 GLN B O 1
ATOM 3312 N N . PRO B 1 47 ? 21.281 17.109 4.824 1 96.44 47 PRO B N 1
ATOM 3313 C CA . PRO B 1 47 ? 22.078 17.469 3.652 1 96.44 47 PRO B CA 1
ATOM 3314 C C . PRO B 1 47 ? 21.938 18.938 3.264 1 96.44 47 PRO B C 1
ATOM 3316 O O . PRO B 1 47 ? 20.984 19.609 3.682 1 96.44 47 PRO B O 1
ATOM 3319 N N . ALA B 1 48 ? 22.859 19.359 2.473 1 97.62 48 ALA B N 1
ATOM 3320 C CA . ALA B 1 48 ? 22.906 20.766 2.055 1 97.62 48 ALA B CA 1
ATOM 3321 C C . ALA B 1 48 ? 21.781 21.094 1.087 1 97.62 48 ALA B C 1
ATOM 3323 O O . ALA B 1 48 ? 21.234 20.203 0.426 1 97.62 48 ALA B O 1
ATOM 3324 N N . ASP B 1 49 ? 21.5 22.391 1.042 1 98.19 49 ASP B N 1
ATOM 3325 C CA . ASP B 1 49 ? 20.562 22.891 0.053 1 98.19 49 ASP B CA 1
ATOM 3326 C C . ASP B 1 49 ? 21.188 22.938 -1.338 1 98.19 49 ASP B C 1
ATOM 3328 O O . ASP B 1 49 ? 22.406 22.969 -1.471 1 98.19 49 ASP B O 1
ATOM 3332 N N . HIS B 1 50 ? 20.391 22.828 -2.307 1 98.62 50 HIS B N 1
ATOM 3333 C CA . HIS B 1 50 ? 20.719 23.125 -3.697 1 98.62 50 HIS B CA 1
ATOM 3334 C C . HIS B 1 50 ? 19.891 24.297 -4.215 1 98.62 50 HIS B C 1
ATOM 3336 O O . HIS B 1 50 ? 19 24.781 -3.52 1 98.62 50 HIS B O 1
ATOM 3342 N N . GLY B 1 51 ? 20.172 24.781 -5.387 1 98.69 51 GLY B N 1
ATOM 3343 C CA . GLY B 1 51 ? 19.406 25.875 -5.984 1 98.69 51 GLY B CA 1
ATOM 3344 C C . GLY B 1 51 ? 20.172 26.609 -7.074 1 98.69 51 GLY B C 1
ATOM 3345 O O . GLY B 1 51 ? 20.891 25.984 -7.855 1 98.69 51 GLY B O 1
ATOM 3346 N N . VAL B 1 52 ? 19.844 27.906 -7.152 1 98.75 52 VAL B N 1
ATOM 3347 C CA . VAL B 1 52 ? 20.453 28.75 -8.18 1 98.75 52 VAL B CA 1
ATOM 3348 C C . VAL B 1 52 ? 20.953 30.047 -7.551 1 98.75 52 VAL B C 1
ATOM 3350 O O . VAL B 1 52 ? 20.328 30.594 -6.645 1 98.75 52 VAL B O 1
ATOM 3353 N N . LEU B 1 53 ? 22.062 30.484 -7.961 1 98.25 53 LEU B N 1
ATOM 3354 C CA . LEU B 1 53 ? 22.672 31.75 -7.547 1 98.25 53 LEU B CA 1
ATOM 3355 C C . LEU B 1 53 ? 23.156 32.531 -8.758 1 98.25 53 LEU B C 1
ATOM 3357 O O . LEU B 1 53 ? 24.062 32.125 -9.477 1 98.25 53 LEU B O 1
ATOM 3361 N N . GLY B 1 54 ? 22.578 33.75 -9.023 1 97.06 54 GLY B N 1
ATOM 3362 C CA . GLY B 1 54 ? 22.953 34.531 -10.195 1 97.06 54 GLY B CA 1
ATOM 3363 C C . GLY B 1 54 ? 22.812 33.75 -11.492 1 97.06 54 GLY B C 1
ATOM 3364 O O . GLY B 1 54 ? 23.672 33.844 -12.367 1 97.06 54 GLY B O 1
ATOM 3365 N N . GLY B 1 55 ? 21.891 32.875 -11.492 1 97.06 55 GLY B N 1
ATOM 3366 C CA . GLY B 1 55 ? 21.641 32.094 -12.695 1 97.06 55 GLY B CA 1
ATOM 3367 C C . GLY B 1 55 ? 22.469 30.844 -12.773 1 97.06 55 GLY B C 1
ATOM 3368 O O . GLY B 1 55 ? 22.297 30.031 -13.688 1 97.06 55 GLY B O 1
ATOM 3369 N N . VAL B 1 56 ? 23.328 30.656 -11.82 1 97.69 56 VAL B N 1
ATOM 3370 C CA . VAL B 1 56 ? 24.219 29.484 -11.82 1 97.69 56 VAL B CA 1
ATOM 3371 C C . VAL B 1 56 ? 23.734 28.469 -10.797 1 97.69 56 VAL B C 1
ATOM 3373 O O . VAL B 1 56 ? 23.312 28.828 -9.695 1 97.69 56 VAL B O 1
ATOM 3376 N N . ALA B 1 57 ? 23.891 27.141 -11.203 1 98.5 57 ALA B N 1
ATOM 3377 C CA . ALA B 1 57 ? 23.422 26.078 -10.32 1 98.5 57 ALA B CA 1
ATOM 3378 C C . ALA B 1 57 ? 24.312 25.938 -9.102 1 98.5 57 ALA B C 1
ATOM 3380 O O . ALA B 1 57 ? 25.547 25.969 -9.227 1 98.5 57 ALA B O 1
ATOM 3381 N N . VAL B 1 58 ? 23.734 25.844 -7.895 1 98.69 58 VAL B N 1
ATOM 3382 C CA . VAL B 1 58 ? 24.422 25.516 -6.652 1 98.69 58 VAL B CA 1
ATOM 3383 C C . VAL B 1 58 ? 24.203 24.031 -6.312 1 98.69 58 VAL B C 1
ATOM 3385 O O . VAL B 1 58 ? 23.062 23.609 -6.09 1 98.69 58 VAL B O 1
ATOM 3388 N N . THR B 1 59 ? 25.25 23.266 -6.211 1 97.38 59 THR B N 1
ATOM 3389 C CA . THR B 1 59 ? 25.078 21.812 -6.082 1 97.38 59 THR B CA 1
ATOM 3390 C C . THR B 1 59 ? 25.516 21.344 -4.695 1 97.38 59 THR B C 1
ATOM 3392 O O . THR B 1 59 ? 25.234 20.219 -4.305 1 97.38 59 THR B O 1
ATOM 3395 N N . ASP B 1 60 ? 26.188 22.172 -4.004 1 97.31 60 ASP B N 1
ATOM 3396 C CA . ASP B 1 60 ? 26.625 21.844 -2.65 1 97.31 60 ASP B CA 1
ATOM 3397 C C . ASP B 1 60 ? 26.906 23.109 -1.846 1 97.31 60 ASP B C 1
ATOM 3399 O O . ASP B 1 60 ? 27.156 24.172 -2.418 1 97.31 60 ASP B O 1
ATOM 3403 N N . VAL B 1 61 ? 26.734 23.016 -0.606 1 98.12 61 VAL B N 1
ATOM 3404 C CA . VAL B 1 61 ? 27 24.109 0.323 1 98.12 61 VAL B CA 1
ATOM 3405 C C . VAL B 1 61 ? 27.688 23.562 1.574 1 98.12 61 VAL B C 1
ATOM 3407 O O . VAL B 1 61 ? 27.234 22.594 2.168 1 98.12 61 VAL B O 1
ATOM 3410 N N . GLN B 1 62 ? 28.781 24.203 1.98 1 96.5 62 GLN B N 1
ATOM 3411 C CA . GLN B 1 62 ? 29.531 23.766 3.156 1 96.5 62 GLN B CA 1
ATOM 3412 C C . GLN B 1 62 ? 29.938 24.953 4.02 1 96.5 62 GLN B C 1
ATOM 3414 O O . GLN B 1 62 ? 30.047 26.078 3.523 1 96.5 62 GLN B O 1
ATOM 3419 N N . GLU B 1 63 ? 30.062 24.688 5.219 1 94.25 63 GLU B N 1
ATOM 3420 C CA . GLU B 1 63 ? 30.516 25.719 6.133 1 94.25 63 GLU B CA 1
ATOM 3421 C C . GLU B 1 63 ? 31.891 25.391 6.715 1 94.25 63 GLU B C 1
ATOM 3423 O O . GLU B 1 63 ? 32.125 24.25 7.109 1 94.25 63 GLU B O 1
ATOM 3428 N N . ARG B 1 64 ? 32.75 26.312 6.629 1 89.75 64 ARG B N 1
ATOM 3429 C CA . ARG B 1 64 ? 34.094 26.219 7.242 1 89.75 64 ARG B CA 1
ATOM 3430 C C . ARG B 1 64 ? 34.406 27.469 8.062 1 89.75 64 ARG B C 1
ATOM 3432 O O . ARG B 1 64 ? 34.531 28.547 7.504 1 89.75 64 ARG B O 1
ATOM 3439 N N . ASP B 1 65 ? 34.562 27.281 9.406 1 89.12 65 ASP B N 1
ATOM 3440 C CA . ASP B 1 65 ? 34.938 28.359 10.305 1 89.12 65 ASP B CA 1
ATOM 3441 C C . ASP B 1 65 ? 34.031 29.562 10.164 1 89.12 65 ASP B C 1
ATOM 3443 O O . ASP B 1 65 ? 34.469 30.688 9.977 1 89.12 65 ASP B O 1
ATOM 3447 N N . GLY B 1 66 ? 32.812 29.297 10.023 1 89.19 66 GLY B N 1
ATOM 3448 C CA . GLY B 1 66 ? 31.812 30.359 10 1 89.19 66 GLY B CA 1
ATOM 3449 C C . GLY B 1 66 ? 31.562 30.906 8.602 1 89.19 66 GLY B C 1
ATOM 3450 O O . GLY B 1 66 ? 30.672 31.734 8.406 1 89.19 66 GLY B O 1
ATOM 3451 N N . VAL B 1 67 ? 32.312 30.484 7.684 1 95.25 67 VAL B N 1
ATOM 3452 C CA . VAL B 1 67 ? 32.156 30.922 6.297 1 95.25 67 VAL B CA 1
ATOM 3453 C C . VAL B 1 67 ? 31.422 29.844 5.504 1 95.25 67 VAL B C 1
ATOM 3455 O O . VAL B 1 67 ? 31.828 28.688 5.477 1 95.25 67 VAL B O 1
ATOM 3458 N N . VAL B 1 68 ? 30.297 30.25 4.922 1 97.25 68 VAL B N 1
ATOM 3459 C CA . VAL B 1 68 ? 29.5 29.328 4.125 1 97.25 68 VAL B CA 1
ATOM 3460 C C . VAL B 1 68 ? 29.953 29.375 2.668 1 97.25 68 VAL B C 1
ATOM 3462 O O . VAL B 1 68 ? 29.891 30.438 2.035 1 97.25 68 VAL B O 1
ATOM 3465 N N . CYS B 1 69 ? 30.375 28.281 2.182 1 97.25 69 CYS B N 1
ATOM 3466 C CA . CYS B 1 69 ? 30.891 28.172 0.816 1 97.25 69 CYS B CA 1
ATOM 3467 C C . CYS B 1 69 ? 29.875 27.453 -0.073 1 97.25 69 CYS B C 1
ATOM 3469 O O . CYS B 1 69 ? 29.391 26.375 0.275 1 97.25 69 CYS B O 1
ATOM 3471 N N . HIS B 1 70 ? 29.562 28.031 -1.233 1 98.38 70 HIS B N 1
ATOM 3472 C CA . HIS B 1 70 ? 28.625 27.453 -2.201 1 98.38 70 HIS B CA 1
ATOM 3473 C C . HIS B 1 70 ? 29.375 26.875 -3.402 1 98.38 70 HIS B C 1
ATOM 3475 O O . HIS B 1 70 ? 30.156 27.578 -4.043 1 98.38 70 HIS B O 1
ATOM 3481 N N . THR B 1 71 ? 29.203 25.609 -3.695 1 98.25 71 THR B N 1
ATOM 3482 C CA . THR B 1 71 ? 29.75 25 -4.906 1 98.25 71 THR B CA 1
ATOM 3483 C C . THR B 1 71 ? 28.844 25.281 -6.102 1 98.25 71 THR B C 1
ATOM 3485 O O . THR B 1 71 ? 27.719 24.766 -6.168 1 98.25 71 THR B O 1
ATOM 3488 N N . CYS B 1 72 ? 29.359 26.047 -7.047 1 98.19 72 CYS B N 1
ATOM 3489 C CA . CYS B 1 72 ? 28.562 26.484 -8.18 1 98.19 72 CYS B CA 1
ATOM 3490 C C . CYS B 1 72 ? 29.094 25.906 -9.484 1 98.19 72 CYS B C 1
ATOM 3492 O O . CYS B 1 72 ? 30.297 25.625 -9.602 1 98.19 72 CYS B O 1
ATOM 3494 N N . ALA B 1 73 ? 28.188 25.797 -10.43 1 97.69 73 ALA B N 1
ATOM 3495 C CA . ALA B 1 73 ? 28.547 25.234 -11.734 1 97.69 73 ALA B CA 1
ATOM 3496 C C . ALA B 1 73 ? 29.266 26.266 -12.602 1 97.69 73 ALA B C 1
ATOM 3498 O O . ALA B 1 73 ? 29.875 25.922 -13.609 1 97.69 73 ALA B O 1
ATOM 3499 N N . GLY B 1 74 ? 29.219 27.578 -12.289 1 97.38 74 GLY B N 1
ATOM 3500 C CA . GLY B 1 74 ? 29.859 28.656 -13.016 1 97.38 74 GLY B CA 1
ATOM 3501 C C . GLY B 1 74 ? 30.359 29.781 -12.109 1 97.38 74 GLY B C 1
ATOM 3502 O O . GLY B 1 74 ? 30.031 29.797 -10.922 1 97.38 74 GLY B O 1
ATOM 3503 N N . PRO B 1 75 ? 31.188 30.656 -12.672 1 97.19 75 PRO B N 1
ATOM 3504 C CA . PRO B 1 75 ? 31.734 31.75 -11.875 1 97.19 75 PRO B CA 1
ATOM 3505 C C . PRO B 1 75 ? 30.734 32.875 -11.625 1 97.19 75 PRO B C 1
ATOM 3507 O O . PRO B 1 75 ? 29.781 33.031 -12.383 1 97.19 75 PRO B O 1
ATOM 3510 N N . LEU B 1 76 ? 30.891 33.562 -10.562 1 97.88 76 LEU B N 1
ATOM 3511 C CA . LEU B 1 76 ? 30.172 34.781 -10.242 1 97.88 76 LEU B CA 1
ATOM 3512 C C . LEU B 1 76 ? 31.141 35.938 -10.008 1 97.88 76 LEU B C 1
ATOM 3514 O O . LEU B 1 76 ? 32.219 35.75 -9.422 1 97.88 76 LEU B O 1
ATOM 3518 N N . ALA B 1 77 ? 30.781 37.094 -10.398 1 97.19 77 ALA B N 1
ATOM 3519 C CA . ALA B 1 77 ? 31.672 38.25 -10.305 1 97.19 77 ALA B CA 1
ATOM 3520 C C . ALA B 1 77 ? 31.812 38.719 -8.867 1 97.19 77 ALA B C 1
ATOM 3522 O O . ALA B 1 77 ? 30.812 39.125 -8.242 1 97.19 77 ALA B O 1
ATOM 3523 N N . VAL B 1 78 ? 33.062 38.75 -8.383 1 97.81 78 VAL B N 1
ATOM 3524 C CA . VAL B 1 78 ? 33.312 39.219 -7.027 1 97.81 78 VAL B CA 1
ATOM 3525 C C . VAL B 1 78 ? 32.938 40.688 -6.918 1 97.81 78 VAL B C 1
ATOM 3527 O O . VAL B 1 78 ? 33.219 41.5 -7.809 1 97.81 78 VAL B O 1
ATOM 3530 N N . GLY B 1 79 ? 32.219 41 -5.852 1 97.31 79 GLY B N 1
ATOM 3531 C CA . GLY B 1 79 ? 31.766 42.375 -5.641 1 97.31 79 GLY B CA 1
ATOM 3532 C C . GLY B 1 79 ? 30.375 42.625 -6.164 1 97.31 79 GLY B C 1
ATOM 3533 O O . GLY B 1 79 ? 29.75 43.625 -5.805 1 97.31 79 GLY B O 1
ATOM 3534 N N . SER B 1 80 ? 29.828 41.75 -6.949 1 97.38 80 SER B N 1
ATOM 3535 C CA . SER B 1 80 ? 28.5 41.938 -7.512 1 97.38 80 SER B CA 1
ATOM 3536 C C . SER B 1 80 ? 27.422 41.469 -6.527 1 97.38 80 SER B C 1
ATOM 3538 O O . SER B 1 80 ? 27.719 40.75 -5.582 1 97.38 80 SER B O 1
ATOM 3540 N N . THR B 1 81 ? 26.234 42.062 -6.738 1 98.31 81 THR B N 1
ATOM 3541 C CA . THR B 1 81 ? 25.062 41.562 -6.039 1 98.31 81 THR B CA 1
ATOM 3542 C C . THR B 1 81 ? 24.344 40.5 -6.875 1 98.31 81 THR B C 1
ATOM 3544 O O . THR B 1 81 ? 24.047 40.719 -8.047 1 98.31 81 THR B O 1
ATOM 3547 N N . VAL B 1 82 ? 24.109 39.344 -6.328 1 98.38 82 VAL B N 1
ATOM 3548 C CA . VAL B 1 82 ? 23.484 38.25 -7.062 1 98.38 82 VAL B CA 1
ATOM 3549 C C . VAL B 1 82 ? 22.188 37.844 -6.363 1 98.38 82 VAL B C 1
ATOM 3551 O O . VAL B 1 82 ? 22.031 38.031 -5.156 1 98.38 82 VAL B O 1
ATOM 3554 N N . HIS B 1 83 ? 21.25 37.375 -7.18 1 98.62 83 HIS B N 1
ATOM 3555 C CA . HIS B 1 83 ? 19.984 36.844 -6.676 1 98.62 83 HIS B CA 1
ATOM 3556 C C . HIS B 1 83 ? 20.078 35.312 -6.465 1 98.62 83 HIS B C 1
ATOM 3558 O O . HIS B 1 83 ? 20.531 34.594 -7.344 1 98.62 83 HIS B O 1
ATOM 3564 N N . GLY B 1 84 ? 19.719 34.844 -5.293 1 98.62 84 GLY B N 1
ATOM 3565 C CA . GLY B 1 84 ? 19.688 33.406 -4.977 1 98.62 84 GLY B CA 1
ATOM 3566 C C . GLY B 1 84 ? 18.297 32.875 -4.828 1 98.62 84 GLY B C 1
ATOM 3567 O O . GLY B 1 84 ? 17.391 33.562 -4.32 1 98.62 84 GLY B O 1
ATOM 3568 N N . ALA B 1 85 ? 18.094 31.625 -5.32 1 98.69 85 ALA B N 1
ATOM 3569 C CA . ALA B 1 85 ? 16.844 30.891 -5.176 1 98.69 85 ALA B CA 1
ATOM 3570 C C . ALA B 1 85 ? 17.094 29.469 -4.695 1 98.69 85 ALA B C 1
ATOM 3572 O O . ALA B 1 85 ? 17.797 28.703 -5.352 1 98.69 85 ALA B O 1
ATOM 3573 N N . ILE B 1 86 ? 16.453 29.109 -3.6 1 98.56 86 ILE B N 1
ATOM 3574 C CA . ILE B 1 86 ? 16.609 27.781 -2.998 1 98.56 86 ILE B CA 1
ATOM 3575 C C . ILE B 1 86 ? 15.734 26.781 -3.744 1 98.56 86 ILE B C 1
ATOM 3577 O O . ILE B 1 86 ? 14.602 27.094 -4.113 1 98.56 86 ILE B O 1
ATOM 3581 N N . ASP B 1 87 ? 16.312 25.578 -4.039 1 98.44 87 ASP B N 1
ATOM 3582 C CA . ASP B 1 87 ? 15.422 24.469 -4.387 1 98.44 87 ASP B CA 1
ATOM 3583 C C . ASP B 1 87 ? 14.477 24.156 -3.236 1 98.44 87 ASP B C 1
ATOM 3585 O O . ASP B 1 87 ? 14.781 23.312 -2.387 1 98.44 87 ASP B O 1
ATOM 3589 N N . TRP B 1 88 ? 13.352 24.781 -3.287 1 97.94 88 TRP B N 1
ATOM 3590 C CA . TRP B 1 88 ? 12.438 24.75 -2.152 1 97.94 88 TRP B CA 1
ATOM 3591 C C . TRP B 1 88 ? 11.914 23.344 -1.908 1 97.94 88 TRP B C 1
ATOM 3593 O O . TRP B 1 88 ? 11.703 22.938 -0.761 1 97.94 88 TRP B O 1
ATOM 3603 N N . GLN B 1 89 ? 11.648 22.641 -2.945 1 96.81 89 GLN B N 1
ATOM 3604 C CA . GLN B 1 89 ? 11.172 21.266 -2.777 1 96.81 89 GLN B CA 1
ATOM 3605 C C . GLN B 1 89 ? 12.156 20.438 -1.953 1 96.81 89 GLN B C 1
ATOM 3607 O O . GLN B 1 89 ? 11.758 19.719 -1.042 1 96.81 89 GLN B O 1
ATOM 3612 N N . ARG B 1 90 ? 13.43 20.594 -2.264 1 97.06 90 ARG B N 1
ATOM 3613 C CA . ARG B 1 90 ? 14.469 19.875 -1.533 1 97.06 90 ARG B CA 1
ATOM 3614 C C . ARG B 1 90 ? 14.547 20.344 -0.084 1 97.06 90 ARG B C 1
ATOM 3616 O O . ARG B 1 90 ? 14.57 19.531 0.839 1 97.06 90 ARG B O 1
ATOM 3623 N N . ARG B 1 91 ? 14.609 21.672 0.136 1 97.75 91 ARG B N 1
ATOM 3624 C CA . ARG B 1 91 ? 14.688 22.234 1.483 1 97.75 91 ARG B CA 1
ATOM 3625 C C . ARG B 1 91 ? 13.5 21.781 2.332 1 97.75 91 ARG B C 1
ATOM 3627 O O . ARG B 1 91 ? 13.688 21.297 3.457 1 97.75 91 ARG B O 1
ATOM 3634 N N . PHE B 1 92 ? 12.336 21.891 1.786 1 98 92 PHE B N 1
ATOM 3635 C CA . PHE B 1 92 ? 11.141 21.562 2.551 1 98 92 PHE B CA 1
ATOM 3636 C C . PHE B 1 92 ? 11.078 20.078 2.854 1 98 92 PHE B C 1
ATOM 3638 O O . PHE B 1 92 ? 10.672 19.672 3.943 1 98 92 PHE B O 1
ATOM 3645 N N . ASP B 1 93 ? 11.461 19.281 1.895 1 97.62 93 ASP B N 1
ATOM 3646 C CA . ASP B 1 93 ? 11.57 17.844 2.104 1 97.62 93 ASP B CA 1
ATOM 3647 C C . ASP B 1 93 ? 12.484 17.531 3.289 1 97.62 93 ASP B C 1
ATOM 3649 O O . ASP B 1 93 ? 12.125 16.734 4.156 1 97.62 93 ASP B O 1
ATOM 3653 N N . HIS B 1 94 ? 13.578 18.125 3.307 1 98.06 94 HIS B N 1
ATOM 3654 C CA . HIS B 1 94 ? 14.539 17.922 4.387 1 98.06 94 HIS B CA 1
ATOM 3655 C C . HIS B 1 94 ? 13.977 18.406 5.719 1 98.06 94 HIS B C 1
ATOM 3657 O O . HIS B 1 94 ? 14.219 17.797 6.762 1 98.06 94 HIS B O 1
ATOM 3663 N N . MET B 1 95 ? 13.273 19.531 5.66 1 98.25 95 MET B N 1
ATOM 3664 C CA . MET B 1 95 ? 12.656 20.062 6.875 1 98.25 95 MET B CA 1
ATOM 3665 C C . MET B 1 95 ? 11.617 19.094 7.426 1 98.25 95 MET B C 1
ATOM 3667 O O . MET B 1 95 ? 11.531 18.891 8.641 1 98.25 95 MET B O 1
ATOM 3671 N N . GLN B 1 96 ? 10.805 18.5 6.543 1 98.56 96 GLN B N 1
ATOM 3672 C CA . GLN B 1 96 ? 9.82 17.516 6.965 1 98.56 96 GLN B CA 1
ATOM 3673 C C . GLN B 1 96 ? 10.492 16.312 7.629 1 98.56 96 GLN B C 1
ATOM 3675 O O . GLN B 1 96 ? 10.094 15.898 8.719 1 98.56 96 GLN B O 1
ATOM 3680 N N . LEU B 1 97 ? 11.531 15.797 6.965 1 98.44 97 LEU B N 1
ATOM 3681 C CA . LEU B 1 97 ? 12.234 14.617 7.457 1 98.44 97 LEU B CA 1
ATOM 3682 C C . LEU B 1 97 ? 12.898 14.898 8.805 1 98.44 97 LEU B C 1
ATOM 3684 O O . LEU B 1 97 ? 12.758 14.117 9.742 1 98.44 97 LEU B O 1
ATOM 3688 N N . HIS B 1 98 ? 13.586 16 8.852 1 97.88 98 HIS B N 1
ATOM 3689 C CA . HIS B 1 98 ? 14.344 16.359 10.047 1 97.88 98 HIS B CA 1
ATOM 3690 C C . HIS B 1 98 ? 13.414 16.594 11.234 1 97.88 98 HIS B C 1
ATOM 3692 O O . HIS B 1 98 ? 13.656 16.078 12.328 1 97.88 98 HIS B O 1
ATOM 3698 N N . SER B 1 99 ? 12.383 17.359 11.008 1 98.5 99 SER B N 1
ATOM 3699 C CA . SER B 1 99 ? 11.422 17.641 12.062 1 98.5 99 SER B CA 1
ATOM 3700 C C . SER B 1 99 ? 10.688 16.375 12.5 1 98.5 99 SER B C 1
ATOM 3702 O O . SER B 1 99 ? 10.477 16.156 13.695 1 98.5 99 SER B O 1
ATOM 3704 N N . GLY B 1 100 ? 10.258 15.562 11.484 1 98.56 100 GLY B N 1
ATOM 3705 C CA . GLY B 1 100 ? 9.648 14.289 11.812 1 98.56 100 GLY B CA 1
ATOM 3706 C C . GLY B 1 100 ? 10.547 13.406 12.664 1 98.56 100 GLY B C 1
ATOM 3707 O O . GLY B 1 100 ? 10.086 12.781 13.617 1 98.56 100 GLY B O 1
ATOM 3708 N N . GLU B 1 101 ? 11.805 13.336 12.281 1 97.94 101 GLU B N 1
ATOM 3709 C CA . GLU B 1 101 ? 12.781 12.57 13.047 1 97.94 101 GLU B CA 1
ATOM 3710 C C . GLU B 1 101 ? 12.875 13.07 14.484 1 97.94 101 GLU B C 1
ATOM 3712 O O . GLU B 1 101 ? 12.914 12.266 15.422 1 97.94 101 GLU B O 1
ATOM 3717 N N . HIS B 1 102 ? 12.922 14.406 14.703 1 97.75 102 HIS B N 1
ATOM 3718 C CA . HIS B 1 102 ? 12.938 14.969 16.047 1 97.75 102 HIS B CA 1
ATOM 3719 C C . HIS B 1 102 ? 11.734 14.492 16.859 1 97.75 102 HIS B C 1
ATOM 3721 O O . HIS B 1 102 ? 11.891 14.047 18 1 97.75 102 HIS B O 1
ATOM 3727 N N . ILE B 1 103 ? 10.602 14.562 16.312 1 98.69 103 ILE B N 1
ATOM 3728 C CA . ILE B 1 103 ? 9.359 14.227 17.016 1 98.69 103 ILE B CA 1
ATOM 3729 C C . ILE B 1 103 ? 9.391 12.758 17.422 1 98.69 103 ILE B C 1
ATOM 3731 O O . ILE B 1 103 ? 9.195 12.438 18.609 1 98.69 103 ILE B O 1
ATOM 3735 N N . VAL B 1 104 ? 9.727 11.852 16.516 1 98.56 104 VAL B N 1
ATOM 3736 C CA . VAL B 1 104 ? 9.672 10.422 16.828 1 98.56 104 VAL B CA 1
ATOM 3737 C C . VAL B 1 104 ? 10.82 10.055 17.75 1 98.56 104 VAL B C 1
ATOM 3739 O O . VAL B 1 104 ? 10.68 9.188 18.625 1 98.56 104 VAL B O 1
ATOM 3742 N N . SER B 1 105 ? 11.992 10.648 17.531 1 97.75 105 SER B N 1
ATOM 3743 C CA . SER B 1 105 ? 13.133 10.336 18.391 1 97.75 105 SER B CA 1
ATOM 3744 C C . SER B 1 105 ? 12.875 10.766 19.828 1 97.75 105 SER B C 1
ATOM 3746 O O . SER B 1 105 ? 13.211 10.047 20.766 1 97.75 105 SER B O 1
ATOM 3748 N N . GLY B 1 106 ? 12.367 12.008 19.969 1 98 106 GLY B N 1
ATOM 3749 C CA . GLY B 1 106 ? 11.992 12.422 21.312 1 98 106 GLY B CA 1
ATOM 3750 C C . GLY B 1 106 ? 11.055 11.445 22 1 98 106 GLY B C 1
ATOM 3751 O O . GLY B 1 106 ? 11.258 11.094 23.172 1 98 106 GLY B O 1
ATOM 3752 N N . MET B 1 107 ? 10.047 10.961 21.312 1 98.31 107 MET B N 1
ATOM 3753 C CA . MET B 1 107 ? 9.055 10.047 21.844 1 98.31 107 MET B CA 1
ATOM 3754 C C . MET B 1 107 ? 9.68 8.688 22.172 1 98.31 107 MET B C 1
ATOM 3756 O O . MET B 1 107 ? 9.414 8.117 23.234 1 98.31 107 MET B O 1
ATOM 3760 N N . LEU B 1 108 ? 10.477 8.172 21.266 1 98.19 108 LEU B N 1
ATOM 3761 C CA . LEU B 1 108 ? 11.117 6.875 21.453 1 98.19 108 LEU B CA 1
ATOM 3762 C C . LEU B 1 108 ? 12.086 6.922 22.625 1 98.19 108 LEU B C 1
ATOM 3764 O O . LEU B 1 108 ? 12.102 6.016 23.469 1 98.19 108 LEU B O 1
ATOM 3768 N N . CYS B 1 109 ? 12.906 7.973 22.688 1 97.31 109 CYS B N 1
ATOM 3769 C CA . CYS B 1 109 ? 13.883 8.094 23.766 1 97.31 109 CYS B CA 1
ATOM 3770 C C . CYS B 1 109 ? 13.188 8.242 25.109 1 97.31 109 CYS B C 1
ATOM 3772 O O . CYS B 1 109 ? 13.656 7.699 26.125 1 97.31 109 CYS B O 1
ATOM 3774 N N . ALA B 1 110 ? 12.148 8.977 25.141 1 96.69 110 ALA B N 1
ATOM 3775 C CA . ALA B 1 110 ? 11.391 9.117 26.375 1 96.69 110 ALA B CA 1
ATOM 3776 C C . ALA B 1 110 ? 10.766 7.789 26.797 1 96.69 110 ALA B C 1
ATOM 3778 O O . ALA B 1 110 ? 10.805 7.422 27.969 1 96.69 110 ALA B O 1
ATOM 3779 N N . ALA B 1 111 ? 10.195 7.043 25.891 1 97.44 111 ALA B N 1
ATOM 3780 C CA . ALA B 1 111 ? 9.445 5.82 26.172 1 97.44 111 ALA B CA 1
ATOM 3781 C C . ALA B 1 111 ? 10.391 4.688 26.562 1 97.44 111 ALA B C 1
ATOM 3783 O O . ALA B 1 111 ? 10.039 3.855 27.406 1 97.44 111 ALA B O 1
ATOM 3784 N N . PHE B 1 112 ? 11.586 4.691 25.984 1 97.12 112 PHE B N 1
ATOM 3785 C CA . PHE B 1 112 ? 12.43 3.516 26.156 1 97.12 112 PHE B CA 1
ATOM 3786 C C . PHE B 1 112 ? 13.727 3.881 26.875 1 97.12 112 PHE B C 1
ATOM 3788 O O . PHE B 1 112 ? 14.617 3.039 27.016 1 97.12 112 PHE B O 1
ATOM 3795 N N . HIS B 1 113 ? 13.844 5.125 27.281 1 95.56 113 HIS B N 1
ATOM 3796 C CA . HIS B 1 113 ? 15.008 5.605 28.016 1 95.56 113 HIS B CA 1
ATOM 3797 C C . HIS B 1 113 ? 16.297 5.262 27.266 1 95.56 113 HIS B C 1
ATOM 3799 O O . HIS B 1 113 ? 17.219 4.668 27.844 1 95.56 113 HIS B O 1
ATOM 3805 N N . CYS B 1 114 ? 16.297 5.598 25.984 1 95.25 114 CYS B N 1
ATOM 3806 C CA . CYS B 1 114 ? 17.422 5.277 25.125 1 95.25 114 CYS B CA 1
ATOM 3807 C C . CYS B 1 114 ? 17.953 6.531 24.438 1 95.25 114 CYS B C 1
ATOM 3809 O O . CYS B 1 114 ? 17.453 7.629 24.672 1 95.25 114 CYS B O 1
ATOM 3811 N N . ASP B 1 115 ? 19.016 6.344 23.672 1 94.06 115 ASP B N 1
ATOM 3812 C CA . ASP B 1 115 ? 19.609 7.43 22.906 1 94.06 115 ASP B CA 1
ATOM 3813 C C . ASP B 1 115 ? 19.625 7.109 21.422 1 94.06 115 ASP B C 1
ATOM 3815 O O . ASP B 1 115 ? 19.703 5.945 21.031 1 94.06 115 ASP B O 1
ATOM 3819 N N . ASN B 1 116 ? 19.406 8.164 20.703 1 92.25 116 ASN B N 1
ATOM 3820 C CA . ASN B 1 116 ? 19.703 8.086 19.281 1 92.25 116 ASN B CA 1
ATOM 3821 C C . ASN B 1 116 ? 21.203 8.117 19.031 1 92.25 116 ASN B C 1
ATOM 3823 O O . ASN B 1 116 ? 21.859 9.148 19.219 1 92.25 116 ASN B O 1
ATOM 3827 N N . VAL B 1 117 ? 21.797 7.039 18.547 1 92.75 117 VAL B N 1
ATOM 3828 C CA . VAL B 1 117 ? 23.25 6.93 18.453 1 92.75 117 VAL B CA 1
ATOM 3829 C C . VAL B 1 117 ? 23.672 7.016 16.984 1 92.75 117 VAL B C 1
ATOM 3831 O O . VAL B 1 117 ? 24.859 6.918 16.672 1 92.75 117 VAL B O 1
ATOM 3834 N N . GLY B 1 118 ? 22.766 7.094 16.141 1 92.19 118 GLY B N 1
ATOM 3835 C CA . GLY B 1 118 ? 23.016 7.254 14.711 1 92.19 118 GLY B CA 1
ATOM 3836 C C . GLY B 1 118 ? 21.844 7.895 13.984 1 92.19 118 GLY B C 1
ATOM 3837 O O . GLY B 1 118 ? 20.688 7.617 14.297 1 92.19 118 GLY B O 1
ATOM 3838 N N . PHE B 1 119 ? 22.156 8.758 13.102 1 92.75 119 PHE B N 1
ATOM 3839 C CA . PHE B 1 119 ? 21.156 9.453 12.297 1 92.75 119 PHE B CA 1
ATOM 3840 C C . PHE B 1 119 ? 21.688 9.766 10.906 1 92.75 119 PHE B C 1
ATOM 3842 O O . PHE B 1 119 ? 22.766 10.367 10.773 1 92.75 119 PHE B O 1
ATOM 3849 N N . HIS B 1 120 ? 20.969 9.297 9.898 1 94.25 120 HIS B N 1
ATOM 3850 C CA . HIS B 1 120 ? 21.375 9.547 8.516 1 94.25 120 HIS B CA 1
ATOM 3851 C C . HIS B 1 120 ? 20.156 9.805 7.629 1 94.25 120 HIS B C 1
ATOM 3853 O O . HIS B 1 120 ? 19.266 8.969 7.527 1 94.25 120 HIS B O 1
ATOM 3859 N N . MET B 1 121 ? 20.141 11.023 7.012 1 95.69 121 MET B N 1
ATOM 3860 C CA . MET B 1 121 ? 19.109 11.32 6.035 1 95.69 121 MET B CA 1
ATOM 3861 C C . MET B 1 121 ? 19.547 10.93 4.629 1 95.69 121 MET B C 1
ATOM 3863 O O . MET B 1 121 ? 20.141 11.734 3.914 1 95.69 121 MET B O 1
ATOM 3867 N N . GLY B 1 122 ? 19.172 9.727 4.242 1 92.56 122 GLY B N 1
ATOM 3868 C CA . GLY B 1 122 ? 19.547 9.234 2.93 1 92.56 122 GLY B CA 1
ATOM 3869 C C . GLY B 1 122 ? 18.656 9.742 1.816 1 92.56 122 GLY B C 1
ATOM 3870 O O . GLY B 1 122 ? 17.703 10.492 2.064 1 92.56 122 GLY B O 1
ATOM 3871 N N . THR B 1 123 ? 18.953 9.391 0.574 1 91.44 123 THR B N 1
ATOM 3872 C CA . THR B 1 123 ? 18.219 9.812 -0.618 1 91.44 123 THR B CA 1
ATOM 3873 C C . THR B 1 123 ? 16.797 9.258 -0.61 1 91.44 123 THR B C 1
ATOM 3875 O O . THR B 1 123 ? 15.867 9.938 -1.031 1 91.44 123 THR B O 1
ATOM 3878 N N . ASP B 1 124 ? 16.703 8.086 -0.058 1 92.5 124 ASP B N 1
ATOM 3879 C CA . ASP B 1 124 ? 15.391 7.449 -0.138 1 92.5 124 ASP B CA 1
ATOM 3880 C C . ASP B 1 124 ? 14.719 7.414 1.23 1 92.5 124 ASP B C 1
ATOM 3882 O O . ASP B 1 124 ? 13.516 7.672 1.341 1 92.5 124 ASP B O 1
ATOM 3886 N N . VAL B 1 125 ? 15.555 7.051 2.266 1 96.25 125 VAL B N 1
ATOM 3887 C CA . VAL B 1 125 ? 14.977 6.902 3.598 1 96.25 125 VAL B CA 1
ATOM 3888 C C . VAL B 1 125 ? 15.906 7.543 4.633 1 96.25 125 VAL B C 1
ATOM 3890 O O . VAL B 1 125 ? 17.078 7.797 4.352 1 96.25 125 VAL B O 1
ATOM 3893 N N . VAL B 1 126 ? 15.359 7.848 5.773 1 97.62 126 VAL B N 1
ATOM 3894 C CA . VAL B 1 126 ? 16.109 8.25 6.957 1 97.62 126 VAL B CA 1
ATOM 3895 C C . VAL B 1 126 ? 16.391 7.031 7.836 1 97.62 126 VAL B C 1
ATOM 3897 O O . VAL B 1 126 ? 15.508 6.195 8.039 1 97.62 126 VAL B O 1
ATOM 3900 N N . THR B 1 127 ? 17.609 6.859 8.281 1 97.38 127 THR B N 1
ATOM 3901 C CA . THR B 1 127 ? 17.938 5.793 9.219 1 97.38 127 THR B CA 1
ATOM 3902 C C . THR B 1 127 ? 18.312 6.367 10.578 1 97.38 127 THR B C 1
ATOM 3904 O O . THR B 1 127 ? 18.984 7.398 10.664 1 97.38 127 THR B O 1
ATOM 3907 N N . ILE B 1 128 ? 17.844 5.754 11.555 1 97.38 128 ILE B N 1
ATOM 3908 C CA . ILE B 1 128 ? 18.109 6.152 12.938 1 97.38 128 ILE B CA 1
ATOM 3909 C C . ILE B 1 128 ? 18.5 4.926 13.758 1 97.38 128 ILE B C 1
ATOM 3911 O O . ILE B 1 128 ? 17.812 3.91 13.742 1 97.38 128 ILE B O 1
ATOM 3915 N N . ASP B 1 129 ? 19.547 4.984 14.469 1 97.19 129 ASP B N 1
ATOM 3916 C CA . ASP B 1 129 ? 20 3.914 15.352 1 97.19 129 ASP B CA 1
ATOM 3917 C C . ASP B 1 129 ? 19.734 4.266 16.812 1 97.19 129 ASP B C 1
ATOM 3919 O O . ASP B 1 129 ? 20.078 5.359 17.266 1 97.19 129 ASP B O 1
ATOM 3923 N N . TYR B 1 130 ? 19.078 3.371 17.484 1 97.44 130 TYR B N 1
ATOM 3924 C CA . TYR B 1 130 ? 18.844 3.512 18.922 1 97.44 130 TYR B CA 1
ATOM 3925 C C . TYR B 1 130 ? 19.562 2.43 19.703 1 97.44 130 TYR B C 1
ATOM 3927 O O . TYR B 1 130 ? 19.703 1.299 19.234 1 97.44 130 TYR B O 1
ATOM 3935 N N . ASN B 1 131 ? 20.031 2.742 20.969 1 96.81 131 ASN B N 1
ATOM 3936 C CA . ASN B 1 131 ? 20.766 1.785 21.781 1 96.81 131 ASN B CA 1
ATOM 3937 C C . ASN B 1 131 ? 19.844 1.077 22.781 1 96.81 131 ASN B C 1
ATOM 3939 O O . ASN B 1 131 ? 20.172 0.946 23.953 1 96.81 131 ASN B O 1
ATOM 3943 N N . ALA B 1 132 ? 18.703 0.711 22.297 1 96.88 132 ALA B N 1
ATOM 3944 C CA . ALA B 1 132 ? 17.719 -0.055 23.062 1 96.88 132 ALA B CA 1
ATOM 3945 C C . ALA B 1 132 ? 17.016 -1.081 22.188 1 96.88 132 ALA B C 1
ATOM 3947 O O . ALA B 1 132 ? 16.859 -0.871 20.969 1 96.88 132 ALA B O 1
ATOM 3948 N N . ASP B 1 133 ? 16.672 -2.139 22.859 1 95.81 133 ASP B N 1
ATOM 3949 C CA . ASP B 1 133 ? 15.859 -3.129 22.172 1 95.81 133 ASP B CA 1
ATOM 3950 C C . ASP B 1 133 ? 14.406 -2.666 22.062 1 95.81 133 ASP B C 1
ATOM 3952 O O . ASP B 1 133 ? 13.727 -2.508 23.078 1 95.81 133 ASP B O 1
ATOM 3956 N N . ILE B 1 134 ? 14 -2.359 20.922 1 97.69 134 ILE B N 1
ATOM 3957 C CA . ILE B 1 134 ? 12.641 -1.907 20.641 1 97.69 134 ILE B CA 1
ATOM 3958 C C . ILE B 1 134 ? 11.977 -2.834 19.625 1 97.69 134 ILE B C 1
ATOM 3960 O O . ILE B 1 134 ? 12.531 -3.07 18.547 1 97.69 134 ILE B O 1
ATOM 3964 N N . ARG B 1 135 ? 10.867 -3.375 19.906 1 97.25 135 ARG B N 1
ATOM 3965 C CA . ARG B 1 135 ? 10.141 -4.273 19.016 1 97.25 135 ARG B CA 1
ATOM 3966 C C . ARG B 1 135 ? 9.336 -3.486 17.969 1 97.25 135 ARG B C 1
ATOM 3968 O O . ARG B 1 135 ? 8.93 -2.352 18.234 1 97.25 135 ARG B O 1
ATOM 3975 N N . TRP B 1 136 ? 9.055 -4.039 16.859 1 97.69 136 TRP B N 1
ATOM 3976 C CA . TRP B 1 136 ? 8.352 -3.412 15.75 1 97.69 136 TRP B CA 1
ATOM 3977 C C . TRP B 1 136 ? 6.988 -2.891 16.188 1 97.69 136 TRP B C 1
ATOM 3979 O O . TRP B 1 136 ? 6.594 -1.779 15.82 1 97.69 136 TRP B O 1
ATOM 3989 N N . GLU B 1 137 ? 6.262 -3.641 16.953 1 97.44 137 GLU B N 1
ATOM 3990 C CA . GLU B 1 137 ? 4.934 -3.242 17.406 1 97.44 137 GLU B CA 1
ATOM 3991 C C . GLU B 1 137 ? 5 -1.975 18.266 1 97.44 137 GLU B C 1
ATOM 3993 O O . GLU B 1 137 ? 4.094 -1.14 18.203 1 97.44 137 GLU B O 1
ATOM 3998 N N . GLN B 1 138 ? 6.023 -1.821 19.062 1 98.19 138 GLN B N 1
ATOM 3999 C CA . GLN B 1 138 ? 6.242 -0.631 19.875 1 98.19 138 GLN B CA 1
ATOM 4000 C C . GLN B 1 138 ? 6.543 0.586 19 1 98.19 138 GLN B C 1
ATOM 4002 O O . GLN B 1 138 ? 6.066 1.688 19.281 1 98.19 138 GLN B O 1
ATOM 4007 N N . VAL B 1 139 ? 7.336 0.352 17.969 1 98.44 139 VAL B N 1
ATOM 4008 C CA . VAL B 1 139 ? 7.652 1.409 17.016 1 98.44 139 VAL B CA 1
ATOM 4009 C C . VAL B 1 139 ? 6.367 1.913 16.359 1 98.44 139 VAL B C 1
ATOM 4011 O O . VAL B 1 139 ? 6.18 3.121 16.203 1 98.44 139 VAL B O 1
ATOM 4014 N N . LEU B 1 140 ? 5.473 0.993 16.047 1 97.88 140 LEU B N 1
ATOM 4015 C CA . LEU B 1 140 ? 4.223 1.358 15.383 1 97.88 140 LEU B CA 1
ATOM 4016 C C . LEU B 1 140 ? 3.332 2.164 16.328 1 97.88 140 LEU B C 1
ATOM 4018 O O . LEU B 1 140 ? 2.596 3.047 15.883 1 97.88 140 LEU B O 1
ATOM 4022 N N . GLU B 1 141 ? 3.398 1.808 17.562 1 98.06 141 GLU B N 1
ATOM 4023 C CA . GLU B 1 141 ? 2.656 2.594 18.547 1 98.06 141 GLU B CA 1
ATOM 4024 C C . GLU B 1 141 ? 3.158 4.035 18.578 1 98.06 141 GLU B C 1
ATOM 4026 O O . GLU B 1 141 ? 2.361 4.973 18.641 1 98.06 141 GLU B O 1
ATOM 4031 N N . VAL B 1 142 ? 4.441 4.207 18.547 1 98.5 142 VAL B N 1
ATOM 4032 C CA . VAL B 1 142 ? 5.031 5.543 18.531 1 98.5 142 VAL B CA 1
ATOM 4033 C C . VAL B 1 142 ? 4.66 6.258 17.234 1 98.5 142 VAL B C 1
ATOM 4035 O O . VAL B 1 142 ? 4.43 7.469 17.234 1 98.5 142 VAL B O 1
ATOM 4038 N N . GLU B 1 143 ? 4.66 5.5 16.156 1 98.69 143 GLU B N 1
ATOM 4039 C CA . GLU B 1 143 ? 4.23 6.066 14.883 1 98.69 143 GLU B CA 1
ATOM 4040 C C . GLU B 1 143 ? 2.842 6.688 14.992 1 98.69 143 GLU B C 1
ATOM 4042 O O . GLU B 1 143 ? 2.617 7.809 14.531 1 98.69 143 GLU B O 1
ATOM 4047 N N . ARG B 1 144 ? 1.92 5.938 15.609 1 98 144 ARG B N 1
ATOM 4048 C CA . ARG B 1 144 ? 0.553 6.418 15.781 1 98 144 ARG B CA 1
ATOM 4049 C C . ARG B 1 144 ? 0.521 7.684 16.625 1 98 144 ARG B C 1
ATOM 4051 O O . ARG B 1 144 ? -0.169 8.648 16.281 1 98 144 ARG B O 1
ATOM 4058 N N . GLN B 1 145 ? 1.244 7.719 17.672 1 98.44 145 GLN B N 1
ATOM 4059 C CA . GLN B 1 145 ? 1.306 8.875 18.562 1 98.44 145 GLN B CA 1
ATOM 4060 C C . GLN B 1 145 ? 1.912 10.086 17.844 1 98.44 145 GLN B C 1
ATOM 4062 O O . GLN B 1 145 ? 1.429 11.203 18 1 98.44 145 GLN B O 1
ATOM 4067 N N . ALA B 1 146 ? 2.945 9.82 17.156 1 98.88 146 ALA B N 1
ATOM 4068 C CA . ALA B 1 146 ? 3.637 10.883 16.438 1 98.88 146 ALA B CA 1
ATOM 4069 C C . ALA B 1 146 ? 2.727 11.531 15.398 1 98.88 146 ALA B C 1
ATOM 4071 O O . ALA B 1 146 ? 2.701 12.75 15.258 1 98.88 146 ALA B O 1
ATOM 4072 N N . ASN B 1 147 ? 2.014 10.727 14.68 1 98.81 147 ASN B N 1
ATOM 4073 C CA . ASN B 1 147 ? 1.117 11.281 13.672 1 98.81 147 ASN B CA 1
ATOM 4074 C C . ASN B 1 147 ? -0.012 12.086 14.305 1 98.81 147 ASN B C 1
ATOM 4076 O O . ASN B 1 147 ? -0.394 13.141 13.789 1 98.81 147 ASN B O 1
ATOM 4080 N N . ARG B 1 148 ? -0.519 11.602 15.422 1 98 148 ARG B N 1
ATOM 4081 C CA . ARG B 1 148 ? -1.501 12.398 16.141 1 98 148 ARG B CA 1
ATOM 4082 C C . ARG B 1 148 ? -0.917 13.75 16.547 1 98 148 ARG B C 1
ATOM 4084 O O . ARG B 1 148 ? -1.553 14.789 16.359 1 98 148 ARG B O 1
ATOM 4091 N N . TYR B 1 149 ? 0.264 13.727 17.078 1 98.62 149 TYR B N 1
ATOM 4092 C CA . TYR B 1 149 ? 0.97 14.938 17.469 1 98.62 149 TYR B CA 1
ATOM 4093 C C . TYR B 1 149 ? 1.154 15.875 16.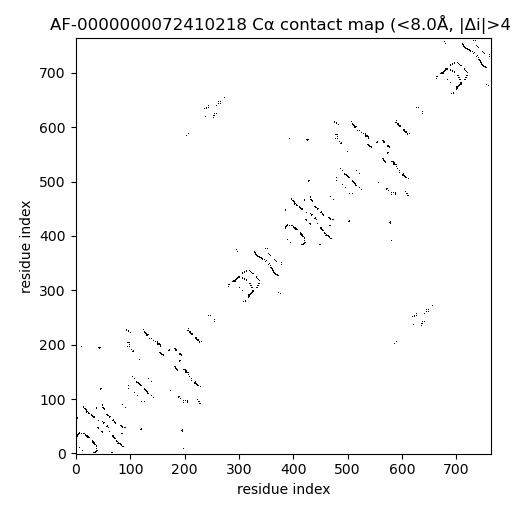281 1 98.62 149 TYR B C 1
ATOM 4095 O O . TYR B 1 149 ? 0.947 17.078 16.391 1 98.62 149 TYR B O 1
ATOM 4103 N N . ILE B 1 150 ? 1.526 15.336 15.195 1 98.81 150 ILE B N 1
ATOM 4104 C CA . ILE B 1 150 ? 1.779 16.094 13.969 1 98.81 150 ILE B CA 1
ATOM 4105 C C . ILE B 1 150 ? 0.501 16.797 13.523 1 98.81 150 ILE B C 1
ATOM 4107 O O . ILE B 1 150 ? 0.515 18 13.227 1 98.81 150 ILE B O 1
ATOM 4111 N N . TRP B 1 151 ? -0.632 16.125 13.602 1 98.38 151 TRP B N 1
ATOM 4112 C CA . TRP B 1 151 ? -1.885 16.688 13.094 1 98.38 151 TRP B CA 1
ATOM 4113 C C . TRP B 1 151 ? -2.48 17.688 14.078 1 98.38 151 TRP B C 1
ATOM 4115 O O . TRP B 1 151 ? -3.383 18.438 13.727 1 98.38 151 TRP B O 1
ATOM 4125 N N . GLU B 1 152 ? -1.968 17.656 15.273 1 98.06 152 GLU B N 1
ATOM 4126 C CA . GLU B 1 152 ? -2.375 18.672 16.234 1 98.06 152 GLU B CA 1
ATOM 4127 C C . GLU B 1 152 ? -1.672 20 15.977 1 98.06 152 GLU B C 1
ATOM 4129 O O . GLU B 1 152 ? -2.047 21.031 16.531 1 98.06 152 GLU B O 1
ATOM 4134 N N . ASP B 1 153 ? -0.618 20 15.18 1 98.44 153 ASP B N 1
ATOM 4135 C CA . ASP B 1 153 ? 0.073 21.172 14.664 1 98.44 153 ASP B CA 1
ATOM 4136 C C . ASP B 1 153 ? 0.679 22 15.797 1 98.44 153 ASP B C 1
ATOM 4138 O O . ASP B 1 153 ? 0.423 23.203 15.898 1 98.44 153 ASP B O 1
ATOM 4142 N N . HIS B 1 154 ? 1.474 21.328 16.594 1 98.5 154 HIS B N 1
ATOM 4143 C CA . HIS B 1 154 ? 2.213 22.016 17.656 1 98.5 154 HIS B CA 1
ATOM 4144 C C . HIS B 1 154 ? 3.318 22.891 17.062 1 98.5 154 HIS B C 1
ATOM 4146 O O . HIS B 1 154 ? 3.943 22.531 16.078 1 98.5 154 HIS B O 1
ATOM 4152 N N . PRO B 1 155 ? 3.604 24.016 17.688 1 98.19 155 PRO B N 1
ATOM 4153 C CA . PRO B 1 155 ? 4.648 24.891 17.172 1 98.19 155 PRO B CA 1
ATOM 4154 C C . PRO B 1 155 ? 6.051 24.328 17.359 1 98.19 155 PRO B C 1
ATOM 4156 O O . PRO B 1 155 ? 6.289 23.562 18.297 1 98.19 155 PRO B O 1
ATOM 4159 N N . CYS B 1 156 ? 6.91 24.656 16.469 1 98.19 156 CYS B N 1
ATOM 4160 C CA . CYS B 1 156 ? 8.344 24.469 16.656 1 98.19 156 CYS B CA 1
ATOM 4161 C C . CYS B 1 156 ? 8.977 25.688 17.312 1 98.19 156 CYS B C 1
ATOM 4163 O O . CYS B 1 156 ? 8.805 26.812 16.812 1 98.19 156 CYS B O 1
ATOM 4165 N N . ARG B 1 157 ? 9.688 25.5 18.406 1 97.25 157 ARG B N 1
ATOM 4166 C CA . ARG B 1 157 ? 10.344 26.609 19.094 1 97.25 157 ARG B CA 1
ATOM 4167 C C . ARG B 1 157 ? 11.859 26.453 19.062 1 97.25 157 ARG B C 1
ATOM 4169 O O . ARG B 1 157 ? 12.383 25.359 19.25 1 97.25 157 ARG B O 1
ATOM 4176 N N . VAL B 1 158 ? 12.461 27.484 18.688 1 95.5 158 VAL B N 1
ATOM 4177 C CA . VAL B 1 158 ? 13.914 27.516 18.688 1 95.5 158 VAL B CA 1
ATOM 4178 C C . VAL B 1 158 ? 14.422 28.531 19.703 1 95.5 158 VAL B C 1
ATOM 4180 O O . VAL B 1 158 ? 13.953 29.672 19.734 1 95.5 158 VAL B O 1
ATOM 4183 N N . THR B 1 159 ? 15.32 28.125 20.547 1 93.5 159 THR B N 1
ATOM 4184 C CA . THR B 1 159 ? 15.875 29.016 21.562 1 93.5 159 THR B CA 1
ATOM 4185 C C . THR B 1 159 ? 17.391 28.875 21.625 1 93.5 159 THR B C 1
ATOM 4187 O O . THR B 1 159 ? 17.953 27.922 21.109 1 93.5 159 THR B O 1
ATOM 4190 N N . PHE B 1 160 ? 17.984 29.891 22.156 1 92.5 160 PHE B N 1
ATOM 4191 C CA . PHE B 1 160 ? 19.406 29.922 22.422 1 92.5 160 PHE B CA 1
ATOM 4192 C C . PHE B 1 160 ? 19.688 30.188 23.891 1 92.5 160 PHE B C 1
ATOM 4194 O O . PHE B 1 160 ? 20.062 31.297 24.281 1 92.5 160 PHE B O 1
ATOM 4201 N N . PRO B 1 161 ? 19.562 29.156 24.688 1 91 161 PRO B N 1
ATOM 4202 C CA . PRO B 1 161 ? 19.734 29.359 26.125 1 91 161 PRO B CA 1
ATOM 4203 C C . PRO B 1 161 ? 21.188 29.641 26.516 1 91 161 PRO B C 1
ATOM 4205 O O . PRO B 1 161 ? 22.109 29.188 25.844 1 91 161 PRO B O 1
ATOM 4208 N N . SER B 1 162 ? 21.312 30.344 27.656 1 89.19 162 SER B N 1
ATOM 4209 C CA . SER B 1 162 ? 22.625 30.547 28.234 1 89.19 162 SER B CA 1
ATOM 4210 C C . SER B 1 162 ? 23.156 29.266 28.859 1 89.19 162 SER B C 1
ATOM 4212 O O . SER B 1 162 ? 22.406 28.297 29.062 1 89.19 162 SER B O 1
ATOM 4214 N N . PRO B 1 163 ? 24.5 29.281 29.062 1 86.56 163 PRO B N 1
ATOM 4215 C CA . PRO B 1 163 ? 25.062 28.094 29.734 1 86.56 163 PRO B CA 1
ATOM 4216 C C . PRO B 1 163 ? 24.359 27.781 31.062 1 86.56 163 PRO B C 1
ATOM 4218 O O . PRO B 1 163 ? 24.109 26.625 31.375 1 86.56 163 PRO B O 1
ATOM 4221 N N . ALA B 1 164 ? 24 28.75 31.828 1 87.5 164 ALA B N 1
ATOM 4222 C CA . ALA B 1 164 ? 23.328 28.562 33.125 1 87.5 164 ALA B CA 1
ATOM 4223 C C . ALA B 1 164 ? 21.938 27.969 32.906 1 87.5 164 ALA B C 1
ATOM 4225 O O . ALA B 1 164 ? 21.516 27.078 33.656 1 87.5 164 ALA B O 1
ATOM 4226 N N . GLU B 1 165 ? 21.219 28.375 31.891 1 88.38 165 GLU B N 1
ATOM 4227 C CA . GLU B 1 165 ? 19.891 27.875 31.594 1 88.38 165 GLU B CA 1
ATOM 4228 C C . GLU B 1 165 ? 19.938 26.422 31.125 1 88.38 165 GLU B C 1
ATOM 4230 O O . GLU B 1 165 ? 19.031 25.641 31.422 1 88.38 165 GLU B O 1
ATOM 4235 N N . ARG B 1 166 ? 20.953 26.109 30.391 1 86.38 166 ARG B N 1
ATOM 4236 C CA . ARG B 1 166 ? 21.094 24.781 29.797 1 86.38 166 ARG B CA 1
ATOM 4237 C C . ARG B 1 166 ? 21.219 23.719 30.875 1 86.38 166 ARG B C 1
ATOM 4239 O O . ARG B 1 166 ? 20.812 22.578 30.672 1 86.38 166 ARG B O 1
ATOM 4246 N N . GLU B 1 167 ? 21.828 24.125 31.906 1 84.69 167 GLU B N 1
ATOM 4247 C CA . GLU B 1 167 ? 22.047 23.172 33 1 84.69 167 GLU B CA 1
ATOM 4248 C C . GLU B 1 167 ? 20.719 22.672 33.562 1 84.69 167 GLU B C 1
ATOM 4250 O O . GLU B 1 167 ? 20.625 21.547 34.031 1 84.69 167 GLU B O 1
ATOM 4255 N N . ALA B 1 168 ? 19.688 23.453 33.438 1 86.88 168 ALA B N 1
ATOM 4256 C CA . ALA B 1 168 ? 18.391 23.125 34.031 1 86.88 168 ALA B CA 1
ATOM 4257 C C . ALA B 1 168 ? 17.469 22.469 33 1 86.88 168 ALA B C 1
ATOM 4259 O O . ALA B 1 168 ? 16.375 22 33.375 1 86.88 168 ALA B O 1
ATOM 4260 N N . LEU B 1 169 ? 17.953 22.391 31.75 1 86.88 169 LEU B N 1
ATOM 4261 C CA . LEU B 1 169 ? 17.078 21.891 30.703 1 86.88 169 LEU B CA 1
ATOM 4262 C C . LEU B 1 169 ? 17.422 20.453 30.328 1 86.88 169 LEU B C 1
ATOM 4264 O O . LEU B 1 169 ? 18.578 20.141 30.078 1 86.88 169 LEU B O 1
ATOM 4268 N N . PRO B 1 170 ? 16.438 19.609 30.359 1 87.56 170 PRO B N 1
ATOM 4269 C CA . PRO B 1 170 ? 16.656 18.203 29.984 1 87.56 170 PRO B CA 1
ATOM 4270 C C . PRO B 1 170 ? 16.641 18 28.469 1 87.56 170 PRO B C 1
ATOM 4272 O O . PRO B 1 170 ? 15.828 17.219 27.969 1 87.56 170 PRO B O 1
ATOM 4275 N N . TYR B 1 171 ? 17.547 18.641 27.766 1 89.5 171 TYR B N 1
ATOM 4276 C CA . TYR B 1 171 ? 17.547 18.516 26.312 1 89.5 171 TYR B CA 1
ATOM 4277 C C . TYR B 1 171 ? 18.453 17.391 25.844 1 89.5 171 TYR B C 1
ATOM 4279 O O . TYR B 1 171 ? 19.422 17.062 26.531 1 89.5 171 TYR B O 1
ATOM 4287 N N . ARG B 1 172 ? 18 16.797 24.75 1 89.56 172 ARG B N 1
ATOM 4288 C CA . ARG B 1 172 ? 18.812 15.766 24.109 1 89.56 172 ARG B CA 1
ATOM 4289 C C . ARG B 1 172 ? 19.891 16.391 23.234 1 89.56 172 ARG B C 1
ATOM 4291 O O . ARG B 1 172 ? 19.75 17.516 22.781 1 89.56 172 ARG B O 1
ATOM 4298 N N . SER B 1 173 ? 21 15.68 23.094 1 85.19 173 SER B N 1
ATOM 4299 C CA . SER B 1 173 ? 22.078 16.078 22.188 1 85.19 173 SER B CA 1
ATOM 4300 C C . SER B 1 173 ? 22.688 14.875 21.484 1 85.19 173 SER B C 1
ATOM 4302 O O . SER B 1 173 ? 22.891 13.828 22.094 1 85.19 173 SER B O 1
ATOM 4304 N N . LYS B 1 174 ? 22.875 15.078 20.203 1 72.19 174 LYS B N 1
ATOM 4305 C CA . LYS B 1 174 ? 23.469 13.992 19.438 1 72.19 174 LYS B CA 1
ATOM 4306 C C . LYS B 1 174 ? 25 14.047 19.5 1 72.19 174 LYS B C 1
ATOM 4308 O O . LYS B 1 174 ? 25.672 13.062 19.188 1 72.19 174 LYS B O 1
ATOM 4313 N N . LYS B 1 175 ? 25.531 15.227 19.922 1 71.94 175 LYS B N 1
ATOM 4314 C CA . LYS B 1 175 ? 26.969 15.445 20.047 1 71.94 175 LYS B CA 1
ATOM 4315 C C . LYS B 1 175 ? 27.281 16.375 21.234 1 71.94 175 LYS B C 1
ATOM 4317 O O . LYS B 1 175 ? 26.391 17.062 21.734 1 71.94 175 LYS B O 1
ATOM 4322 N N . THR B 1 176 ? 28.453 16.188 21.766 1 67.56 176 THR B N 1
ATOM 4323 C CA . THR B 1 176 ? 28.922 17.125 22.781 1 67.56 176 THR B CA 1
ATOM 4324 C C . THR B 1 176 ? 29.062 18.531 22.203 1 67.56 176 THR B C 1
ATOM 4326 O O . THR B 1 176 ? 29.672 18.719 21.141 1 67.56 176 THR B O 1
ATOM 4329 N N . LEU B 1 177 ? 28.375 19.453 22.844 1 70.44 177 LEU B N 1
ATOM 4330 C CA . LEU B 1 177 ? 28.344 20.781 22.219 1 70.44 177 LEU B CA 1
ATOM 4331 C C . LEU B 1 177 ? 29.109 21.781 23.078 1 70.44 177 LEU B C 1
ATOM 4333 O O . LEU B 1 177 ? 29.016 21.766 24.297 1 70.44 177 LEU B O 1
ATOM 4337 N N . THR B 1 178 ? 30.062 22.359 22.391 1 68.56 178 THR B N 1
ATOM 4338 C CA . THR B 1 178 ? 30.766 23.5 22.984 1 68.56 178 THR B CA 1
ATOM 4339 C C . THR B 1 178 ? 30.281 24.812 22.375 1 68.56 178 THR B C 1
ATOM 4341 O O . THR B 1 178 ? 29.859 24.844 21.203 1 68.56 178 THR B O 1
ATOM 4344 N N . GLY B 1 179 ? 30.078 25.859 23.188 1 74.94 179 GLY B N 1
ATOM 4345 C CA . GLY B 1 179 ? 29.688 27.172 22.688 1 74.94 179 GLY B CA 1
ATOM 4346 C C . GLY B 1 179 ? 28.188 27.391 22.688 1 74.94 179 GLY B C 1
ATOM 4347 O O . GLY B 1 179 ? 27.484 26.938 23.578 1 74.94 179 GLY B O 1
ATOM 4348 N N . THR B 1 180 ? 27.734 28.203 21.609 1 82.31 180 THR B N 1
ATOM 4349 C CA . THR B 1 180 ? 26.312 28.531 21.5 1 82.31 180 THR B CA 1
ATOM 4350 C C . THR B 1 180 ? 25.516 27.312 21.031 1 82.31 180 THR B C 1
ATOM 4352 O O . THR B 1 180 ? 25.844 26.703 20 1 82.31 180 THR B O 1
ATOM 4355 N N . VAL B 1 181 ? 24.578 26.969 21.906 1 87.75 181 VAL B N 1
ATOM 4356 C CA . VAL B 1 181 ? 23.781 25.781 21.609 1 87.75 181 VAL B CA 1
ATOM 4357 C C . VAL B 1 181 ? 22.375 26.203 21.156 1 87.75 181 VAL B C 1
ATOM 4359 O O . VAL B 1 181 ? 21.703 27 21.828 1 87.75 181 VAL B O 1
ATOM 4362 N N . ARG B 1 182 ? 22.062 25.797 19.984 1 91.75 182 ARG B N 1
ATOM 4363 C CA . ARG B 1 182 ? 20.719 25.984 19.453 1 91.75 182 ARG B CA 1
ATOM 4364 C C . ARG B 1 182 ? 19.812 24.828 19.859 1 91.75 182 ARG B C 1
ATOM 4366 O O . ARG B 1 182 ? 20.094 23.672 19.547 1 91.75 182 ARG B O 1
ATOM 4373 N N . LEU B 1 183 ? 18.719 25.188 20.578 1 94.75 183 LEU B N 1
ATOM 4374 C CA . LEU B 1 183 ? 17.766 24.156 20.984 1 94.75 183 LEU B CA 1
ATOM 4375 C C . LEU B 1 183 ? 16.5 24.219 20.141 1 94.75 183 LEU B C 1
ATOM 4377 O O . LEU B 1 183 ? 15.93 25.281 19.938 1 94.75 183 LEU B O 1
ATOM 4381 N N . THR B 1 184 ? 16.125 23.141 19.578 1 95.56 184 THR B N 1
ATOM 4382 C CA . THR B 1 184 ? 14.875 22.969 18.875 1 95.56 184 THR B CA 1
ATOM 4383 C C . THR B 1 184 ? 13.883 22.172 19.703 1 95.56 184 THR B C 1
ATOM 4385 O O . THR B 1 184 ? 14.203 21.078 20.188 1 95.56 184 THR B O 1
ATOM 4388 N N . GLU B 1 185 ? 12.719 22.766 19.844 1 97.56 185 GLU B N 1
ATOM 4389 C CA . GLU B 1 185 ? 11.727 22.125 20.703 1 97.56 185 GLU B CA 1
ATOM 4390 C C . GLU B 1 185 ? 10.422 21.891 19.953 1 97.56 185 GLU B C 1
ATOM 4392 O O . GLU B 1 185 ? 9.906 22.797 19.297 1 97.56 185 GLU B O 1
ATOM 4397 N N . PHE B 1 186 ? 9.961 20.734 19.969 1 98.38 186 PHE B N 1
ATOM 4398 C CA . PHE B 1 186 ? 8.562 20.359 19.766 1 98.38 186 PHE B CA 1
ATOM 4399 C C . PHE B 1 186 ? 7.902 20.016 21.094 1 98.38 186 PHE B C 1
ATOM 4401 O O . PHE B 1 186 ? 8.055 18.906 21.609 1 98.38 186 PHE B O 1
ATOM 4408 N N . PRO B 1 187 ? 7.148 20.984 21.609 1 98.25 187 PRO B N 1
ATOM 4409 C CA . PRO B 1 187 ? 6.66 20.828 22.984 1 98.25 187 PRO B CA 1
ATOM 4410 C C . PRO B 1 187 ? 5.949 19.5 23.219 1 98.25 187 PRO B C 1
ATOM 4412 O O . PRO B 1 187 ? 5.047 19.141 22.469 1 98.25 187 PRO B O 1
ATOM 4415 N N . GLY B 1 188 ? 6.395 18.812 24.25 1 97.44 188 GLY B N 1
ATOM 4416 C CA . GLY B 1 188 ? 5.781 17.547 24.641 1 97.44 188 GLY B CA 1
ATOM 4417 C C . GLY B 1 188 ? 6.328 16.359 23.875 1 97.44 188 GLY B C 1
ATOM 4418 O O . GLY B 1 188 ? 6.09 15.211 24.25 1 97.44 188 GLY B O 1
ATOM 4419 N N . ALA B 1 189 ? 7.086 16.656 22.812 1 98.06 189 ALA B N 1
ATOM 4420 C CA . ALA B 1 189 ? 7.586 15.547 22 1 98.06 189 ALA B CA 1
ATOM 4421 C C . ALA B 1 189 ? 9.109 15.484 22.031 1 98.06 189 ALA B C 1
ATOM 4423 O O . ALA B 1 189 ? 9.688 14.398 22.156 1 98.06 189 ALA B O 1
ATOM 4424 N N . ASP B 1 190 ? 9.75 16.625 21.922 1 97.56 190 ASP B N 1
ATOM 4425 C CA . ASP B 1 190 ? 11.211 16.609 21.844 1 97.56 190 ASP B CA 1
ATOM 4426 C C . ASP B 1 190 ? 11.797 17.969 22.219 1 97.56 190 ASP B C 1
ATOM 4428 O O . ASP B 1 190 ? 11.203 19.016 21.922 1 97.56 190 ASP B O 1
ATOM 4432 N N . LEU B 1 191 ? 12.859 18.016 22.906 1 96.94 191 LEU B N 1
ATOM 4433 C CA . LEU B 1 191 ? 13.781 19.125 23.109 1 96.94 191 LEU B CA 1
ATOM 4434 C C . LEU B 1 191 ? 15.219 18.703 22.844 1 96.94 191 LEU B C 1
ATOM 4436 O O . LEU B 1 191 ? 15.773 17.875 23.578 1 96.94 191 LEU B O 1
ATOM 4440 N N . CYS B 1 192 ? 15.805 19.234 21.797 1 95.38 192 CYS B N 1
ATOM 4441 C CA . CYS B 1 192 ? 17.078 18.703 21.344 1 95.38 192 CYS B CA 1
ATOM 4442 C C . CYS B 1 192 ? 17.969 19.812 20.781 1 95.38 192 CYS B C 1
ATOM 4444 O O . CYS B 1 192 ? 17.469 20.75 20.172 1 95.38 192 CYS B O 1
ATOM 4446 N N . ALA B 1 193 ? 19.281 19.703 21.016 1 93.5 193 ALA B N 1
ATOM 4447 C CA . ALA B 1 193 ? 20.234 20.594 20.359 1 93.5 193 ALA B CA 1
ATOM 4448 C C . ALA B 1 193 ? 20.359 20.234 18.875 1 93.5 193 ALA B C 1
ATOM 4450 O O . ALA B 1 193 ? 20.719 19.109 18.531 1 93.5 193 ALA B O 1
ATOM 4451 N N . CYS B 1 194 ? 20.016 21.188 18.016 1 92.62 194 CYS B N 1
ATOM 4452 C CA . CYS B 1 194 ? 20.047 20.875 16.594 1 92.62 194 CYS B CA 1
ATOM 4453 C C . CYS B 1 194 ? 20.281 22.141 15.773 1 92.62 194 CYS B C 1
ATOM 4455 O O . CYS B 1 194 ? 19.672 23.188 16.031 1 92.62 194 CYS B O 1
ATOM 4457 N N . CYS B 1 195 ? 21.125 22 14.797 1 90.56 195 CYS B N 1
ATOM 4458 C CA . CYS B 1 195 ? 21.453 23.156 13.969 1 90.56 195 CYS B CA 1
ATOM 4459 C C . CYS B 1 195 ? 20.703 23.109 12.641 1 90.56 195 CYS B C 1
ATOM 4461 O O . CYS B 1 195 ? 20.844 24.016 11.812 1 90.56 195 CYS B O 1
ATOM 4463 N N . GLY B 1 196 ? 19.938 22.094 12.398 1 92.94 196 GLY B N 1
ATOM 4464 C CA . GLY B 1 196 ? 19.266 21.938 11.117 1 92.94 196 GLY B CA 1
ATOM 4465 C C . GLY B 1 196 ? 18.078 22.875 10.961 1 92.94 196 GLY B C 1
ATOM 4466 O O . GLY B 1 196 ? 17.734 23.609 11.883 1 92.94 196 GLY B O 1
ATOM 4467 N N . THR B 1 197 ? 17.484 22.875 9.734 1 96.31 197 THR B N 1
ATOM 4468 C CA . THR B 1 197 ? 16.25 23.625 9.477 1 96.31 197 THR B CA 1
ATOM 4469 C C . THR B 1 197 ? 15.023 22.766 9.773 1 96.31 197 THR B C 1
ATOM 4471 O O . THR B 1 197 ? 15.031 21.562 9.516 1 96.31 197 THR B O 1
ATOM 4474 N N . HIS B 1 198 ? 14.023 23.422 10.375 1 97.81 198 HIS B N 1
ATOM 4475 C CA . HIS B 1 198 ? 12.828 22.703 10.812 1 97.81 198 HIS B CA 1
ATOM 4476 C C . HIS B 1 198 ? 11.562 23.438 10.359 1 97.81 198 HIS B C 1
ATOM 4478 O O . HIS B 1 198 ? 11.594 24.625 10.07 1 97.81 198 HIS B O 1
ATOM 4484 N N . VAL B 1 199 ? 10.539 22.703 10.312 1 98.44 199 VAL B N 1
ATOM 4485 C CA . VAL B 1 199 ? 9.234 23.297 10.047 1 98.44 199 VAL B CA 1
ATOM 4486 C C . VAL B 1 199 ? 8.812 24.172 11.219 1 98.44 199 VAL B C 1
ATOM 4488 O O . VAL B 1 199 ? 9.297 23.984 12.344 1 98.44 199 VAL B O 1
ATOM 4491 N N . SER B 1 200 ? 7.859 25.062 10.984 1 97.94 200 SER B N 1
ATOM 4492 C CA . SER B 1 200 ? 7.41 25.969 12.031 1 97.94 200 SER B CA 1
ATOM 4493 C C . SER B 1 200 ? 6.348 25.328 12.914 1 97.94 200 SER B C 1
ATOM 4495 O O . SER B 1 200 ? 6.199 25.688 14.078 1 97.94 200 SER B O 1
ATOM 4497 N N . GLY B 1 201 ? 5.562 24.438 12.352 1 98.31 201 GLY B N 1
ATOM 4498 C CA . GLY B 1 201 ? 4.551 23.656 13.047 1 98.31 201 GLY B CA 1
ATOM 4499 C C . GLY B 1 201 ? 4.555 22.188 12.656 1 98.31 201 GLY B C 1
ATOM 4500 O O . GLY B 1 201 ? 4.805 21.844 11.5 1 98.31 201 GLY B O 1
ATOM 4501 N N . SER B 1 202 ? 4.234 21.375 13.648 1 98.81 202 SER B N 1
ATOM 4502 C CA . SER B 1 202 ? 4.34 19.938 13.422 1 98.81 202 SER B CA 1
ATOM 4503 C C . SER B 1 202 ? 3.439 19.5 12.273 1 98.81 202 SER B C 1
ATOM 4505 O O . SER B 1 202 ? 3.742 18.516 11.578 1 98.81 202 SER B O 1
ATOM 4507 N N . GLY B 1 203 ? 2.287 20.234 12.023 1 98.75 203 GLY B N 1
ATOM 4508 C CA . GLY B 1 203 ? 1.381 19.875 10.945 1 98.75 203 GLY B CA 1
ATOM 4509 C C . GLY B 1 203 ? 2.045 19.891 9.578 1 98.75 203 GLY B C 1
ATOM 4510 O O . GLY B 1 203 ? 1.615 19.172 8.672 1 98.75 203 GLY B O 1
ATOM 4511 N N . GLN B 1 204 ? 3.09 20.672 9.453 1 98.81 204 GLN B N 1
ATOM 4512 C CA . GLN B 1 204 ? 3.775 20.797 8.172 1 98.81 204 GLN B CA 1
ATOM 4513 C C . GLN B 1 204 ? 4.594 19.547 7.859 1 98.81 204 GLN B C 1
ATOM 4515 O O . GLN B 1 204 ? 5.035 19.359 6.723 1 98.81 204 GLN B O 1
ATOM 4520 N N . VAL B 1 205 ? 4.801 18.688 8.852 1 98.81 205 VAL B N 1
ATOM 4521 C CA . VAL B 1 205 ? 5.492 17.422 8.602 1 98.81 205 VAL B CA 1
ATOM 4522 C C . VAL B 1 205 ? 4.629 16.531 7.723 1 98.81 205 VAL B C 1
ATOM 4524 O O . VAL B 1 205 ? 5.148 15.766 6.902 1 98.81 205 VAL B O 1
ATOM 4527 N N . GLY B 1 206 ? 3.268 16.641 7.898 1 98.5 206 GLY B N 1
ATOM 4528 C CA . GLY B 1 206 ? 2.348 15.805 7.145 1 98.5 206 GLY B CA 1
ATOM 4529 C C . GLY B 1 206 ? 2.082 14.469 7.801 1 98.5 206 GLY B C 1
ATOM 4530 O O . GLY B 1 206 ? 1.1 14.305 8.523 1 98.5 206 GLY B O 1
ATOM 4531 N N . LEU B 1 207 ? 3.084 13.633 7.727 1 98.62 207 LEU B N 1
ATOM 4532 C CA . LEU B 1 207 ? 3.002 12.312 8.344 1 98.62 207 LEU B CA 1
ATOM 4533 C C . LEU B 1 207 ? 4.391 11.711 8.531 1 98.62 207 LEU B C 1
ATOM 4535 O O . LEU B 1 207 ? 5.355 12.164 7.906 1 98.62 207 LEU B O 1
ATOM 4539 N N . VAL B 1 208 ? 4.477 10.766 9.398 1 98.75 208 VAL B N 1
ATOM 4540 C CA . VAL B 1 208 ? 5.676 9.945 9.539 1 98.75 208 VAL B CA 1
ATOM 4541 C C . VAL B 1 208 ? 5.324 8.477 9.336 1 98.75 208 VAL B C 1
ATOM 4543 O O . VAL B 1 208 ? 4.227 8.039 9.695 1 98.75 208 VAL B O 1
ATOM 4546 N N . LYS B 1 209 ? 6.176 7.711 8.734 1 98.81 209 LYS B N 1
ATOM 4547 C CA . LYS B 1 209 ? 6.004 6.277 8.516 1 98.81 209 LYS B CA 1
ATOM 4548 C C . LYS B 1 209 ? 7.32 5.531 8.727 1 98.81 209 LYS B C 1
ATOM 4550 O O . LYS B 1 209 ? 8.312 5.816 8.055 1 98.81 209 LYS B O 1
ATOM 4555 N N . PHE B 1 210 ? 7.293 4.625 9.703 1 98.75 210 PHE B N 1
ATOM 4556 C CA . PHE B 1 210 ? 8.422 3.715 9.844 1 98.75 210 PHE B CA 1
ATOM 4557 C C . PHE B 1 210 ? 8.328 2.57 8.844 1 98.75 210 PHE B C 1
ATOM 4559 O O . PHE B 1 210 ? 7.254 2.01 8.633 1 98.75 210 PHE B O 1
ATOM 4566 N N . LEU B 1 211 ? 9.453 2.207 8.266 1 97.88 211 LEU B N 1
ATOM 4567 C CA . LEU B 1 211 ? 9.445 1.205 7.207 1 97.88 211 LEU B CA 1
ATOM 4568 C C . LEU B 1 211 ? 10.07 -0.101 7.688 1 97.88 211 LEU B C 1
ATOM 4570 O O . LEU B 1 211 ? 9.773 -1.171 7.152 1 97.88 211 LEU B O 1
ATOM 4574 N N . SER B 1 212 ? 10.992 -0.022 8.656 1 96.88 212 SER B N 1
ATOM 4575 C CA . SER B 1 212 ? 11.648 -1.229 9.141 1 96.88 212 SER B CA 1
ATOM 4576 C C . SER B 1 212 ? 12.242 -1.014 10.523 1 96.88 212 SER B C 1
ATOM 4578 O O . SER B 1 212 ? 12.438 0.127 10.953 1 96.88 212 SER B O 1
ATOM 4580 N N . CYS B 1 213 ? 12.438 -2.033 11.219 1 98 213 CYS B N 1
ATOM 4581 C CA . CYS B 1 213 ? 13.102 -2.141 12.508 1 98 213 CYS B CA 1
ATOM 4582 C C . CYS B 1 213 ? 14.062 -3.322 12.531 1 98 213 CYS B C 1
ATOM 4584 O O . CYS B 1 213 ? 13.641 -4.473 12.672 1 98 213 CYS B O 1
ATOM 4586 N N . GLN B 1 214 ? 15.328 -3.002 12.344 1 97.38 214 GLN B N 1
ATOM 4587 C CA . GLN B 1 214 ? 16.344 -4.051 12.258 1 97.38 214 GLN B CA 1
ATOM 4588 C C . GLN B 1 214 ? 17.141 -4.141 13.555 1 97.38 214 GLN B C 1
ATOM 4590 O O . GLN B 1 214 ? 17.531 -3.119 14.125 1 97.38 214 GLN B O 1
ATOM 4595 N N . LYS B 1 215 ? 17.406 -5.324 13.977 1 96.69 215 LYS B N 1
ATOM 4596 C CA . LYS B 1 215 ? 18.219 -5.523 15.172 1 96.69 215 LYS B CA 1
ATOM 4597 C C . LYS B 1 215 ? 19.688 -5.223 14.898 1 96.69 215 LYS B C 1
ATOM 4599 O O . LYS B 1 215 ? 20.219 -5.621 13.859 1 96.69 215 LYS B O 1
ATOM 4604 N N . LEU B 1 216 ? 20.234 -4.473 15.734 1 94.31 216 LEU B N 1
ATOM 4605 C CA . LEU B 1 216 ? 21.672 -4.242 15.758 1 94.31 216 LEU B CA 1
ATOM 4606 C C . LEU B 1 216 ? 22.312 -4.887 16.984 1 94.31 216 LEU B C 1
ATOM 4608 O O . LEU B 1 216 ? 21.594 -5.34 17.891 1 94.31 216 LEU B O 1
ATOM 4612 N N . ARG B 1 217 ? 23.719 -5.008 17.016 1 88.75 217 ARG B N 1
ATOM 4613 C CA . ARG B 1 217 ? 24.422 -5.574 18.156 1 88.75 217 ARG B CA 1
ATOM 4614 C C . ARG B 1 217 ? 23.969 -4.934 19.469 1 88.75 217 ARG B C 1
ATOM 4616 O O . ARG B 1 217 ? 23.672 -5.629 20.438 1 88.75 217 ARG B O 1
ATOM 4623 N N . GLU B 1 218 ? 23.922 -3.527 19.469 1 90 218 GLU B N 1
ATOM 4624 C CA . GLU B 1 218 ? 23.453 -2.789 20.625 1 90 218 GLU B CA 1
ATOM 4625 C C . GLU B 1 218 ? 22.188 -2.004 20.297 1 90 218 GLU B C 1
ATOM 4627 O O . GLU B 1 218 ? 22.25 -0.816 19.969 1 90 218 GLU B O 1
ATOM 4632 N N . GLY B 1 219 ? 21.047 -2.66 20.047 1 96.88 219 GLY B N 1
ATOM 4633 C CA . GLY B 1 219 ? 19.766 -1.977 19.875 1 96.88 219 GLY B CA 1
ATOM 4634 C C . GLY B 1 219 ? 19.125 -2.252 18.531 1 96.88 219 GLY B C 1
ATOM 4635 O O . GLY B 1 219 ? 19.078 -3.4 18.078 1 96.88 219 GLY B O 1
ATOM 4636 N N . VAL B 1 220 ? 18.562 -1.12 17.906 1 98.44 220 VAL B N 1
ATOM 4637 C CA . VAL B 1 220 ? 17.844 -1.33 16.656 1 98.44 220 VAL B CA 1
ATOM 4638 C C . VAL B 1 220 ? 18.156 -0.193 15.68 1 98.44 220 VAL B C 1
ATOM 4640 O O . VAL B 1 220 ? 18.547 0.898 16.094 1 98.44 220 VAL B O 1
ATOM 4643 N N . ARG B 1 221 ? 18.109 -0.458 14.438 1 98.44 221 ARG B N 1
ATOM 4644 C CA . ARG B 1 221 ? 18.094 0.532 13.359 1 98.44 221 ARG B CA 1
ATOM 4645 C C . ARG B 1 221 ? 16.688 0.651 12.766 1 98.44 221 ARG B C 1
ATOM 4647 O O . ARG B 1 221 ? 16.109 -0.342 12.312 1 98.44 221 ARG B O 1
ATOM 4654 N N . LEU B 1 222 ? 16.156 1.896 12.758 1 98.5 222 LEU B N 1
ATOM 4655 C CA . LEU B 1 222 ? 14.844 2.172 12.18 1 98.5 222 LEU B CA 1
ATOM 4656 C C . LEU B 1 222 ? 14.984 2.926 10.859 1 98.5 222 LEU B C 1
ATOM 4658 O O . LEU B 1 222 ? 15.867 3.768 10.711 1 98.5 222 LEU B O 1
ATOM 4662 N N . GLU B 1 223 ? 14.188 2.598 9.906 1 98.56 223 GLU B N 1
ATOM 4663 C CA . GLU B 1 223 ? 14.016 3.385 8.688 1 98.56 223 GLU B CA 1
ATOM 4664 C C . GLU B 1 223 ? 12.734 4.207 8.734 1 98.56 223 GLU B C 1
ATOM 4666 O O . GLU B 1 223 ? 11.672 3.693 9.094 1 98.56 223 GLU B O 1
ATOM 4671 N N . LEU B 1 224 ? 12.898 5.48 8.344 1 98.31 224 LEU B N 1
ATOM 4672 C CA . LEU B 1 224 ? 11.812 6.438 8.492 1 98.31 224 LEU B CA 1
ATOM 4673 C C . LEU B 1 224 ? 11.664 7.297 7.242 1 98.31 224 LEU B C 1
ATOM 4675 O O . LEU B 1 224 ? 12.656 7.664 6.617 1 98.31 224 LEU B O 1
ATOM 4679 N N . VAL B 1 225 ? 10.43 7.547 6.875 1 98.69 225 VAL B N 1
ATOM 4680 C CA . VAL B 1 225 ? 10.125 8.578 5.891 1 98.69 225 VAL B CA 1
ATOM 4681 C C . VAL B 1 225 ? 9.047 9.516 6.441 1 98.69 225 VAL B C 1
ATOM 4683 O O . VAL B 1 225 ? 8.234 9.102 7.273 1 98.69 225 VAL B O 1
ATOM 4686 N N . CYS B 1 226 ? 9.039 10.766 6.008 1 98.62 226 CYS B N 1
ATOM 4687 C CA . CYS B 1 226 ? 8.078 11.766 6.445 1 98.62 226 CYS B CA 1
ATOM 4688 C C . CYS B 1 226 ? 7.543 12.57 5.262 1 98.62 226 CYS B C 1
ATOM 4690 O O . CYS B 1 226 ? 8.117 12.531 4.172 1 98.62 226 CYS B O 1
ATOM 4692 N N . GLY B 1 227 ? 6.406 13.234 5.441 1 98.06 227 GLY B N 1
ATOM 4693 C CA . GLY B 1 227 ? 5.879 14.211 4.508 1 98.06 227 GLY B CA 1
ATOM 4694 C C . GLY B 1 227 ? 5.707 13.672 3.104 1 98.06 227 GLY B C 1
ATOM 4695 O O . GLY B 1 227 ? 5.109 12.609 2.91 1 98.06 227 GLY B O 1
ATOM 4696 N N . GLY B 1 228 ? 6.277 14.422 2.215 1 97.5 228 GLY B N 1
ATOM 4697 C CA . GLY B 1 228 ? 6.137 14.078 0.81 1 97.5 228 GLY B CA 1
ATOM 4698 C C . GLY B 1 228 ? 6.723 12.719 0.467 1 97.5 228 GLY B C 1
ATOM 4699 O O . GLY B 1 228 ? 6.137 11.969 -0.316 1 97.5 228 GLY B O 1
ATOM 4700 N N . ARG B 1 229 ? 7.871 12.391 1.035 1 97.44 229 ARG B N 1
ATOM 4701 C CA . ARG B 1 229 ? 8.492 11.102 0.786 1 97.44 229 ARG B CA 1
ATOM 4702 C C . ARG B 1 229 ? 7.617 9.961 1.307 1 97.44 229 ARG B C 1
ATOM 4704 O O . ARG B 1 229 ? 7.477 8.93 0.648 1 97.44 229 ARG B O 1
ATOM 4711 N N . ALA B 1 230 ? 7.098 10.172 2.49 1 98.25 230 ALA B N 1
ATOM 4712 C CA . ALA B 1 230 ? 6.207 9.164 3.064 1 98.25 230 ALA B CA 1
ATOM 4713 C C . ALA B 1 230 ? 4.969 8.969 2.193 1 98.25 230 ALA B C 1
ATOM 4715 O O . ALA B 1 230 ? 4.566 7.836 1.925 1 98.25 230 ALA B O 1
ATOM 4716 N N . MET B 1 231 ? 4.363 10.078 1.783 1 97.88 231 MET B N 1
ATOM 4717 C CA . MET B 1 231 ? 3.188 10.023 0.92 1 97.88 231 MET B CA 1
ATOM 4718 C C . MET B 1 231 ? 3.492 9.273 -0.371 1 97.88 231 MET B C 1
ATOM 4720 O O . MET B 1 231 ? 2.715 8.414 -0.794 1 97.88 231 MET B O 1
ATOM 4724 N N . ALA B 1 232 ? 4.598 9.578 -0.978 1 96.94 232 ALA B N 1
ATOM 4725 C CA . ALA B 1 232 ? 4.992 8.93 -2.227 1 96.94 232 ALA B CA 1
ATOM 4726 C C . ALA B 1 232 ? 5.191 7.434 -2.023 1 96.94 232 ALA B C 1
ATOM 4728 O O . ALA B 1 232 ? 4.742 6.625 -2.838 1 96.94 232 ALA B O 1
ATOM 4729 N N . HIS B 1 233 ? 5.883 7.121 -0.971 1 97.38 233 HIS B N 1
ATOM 4730 C CA . HIS B 1 233 ? 6.141 5.719 -0.66 1 97.38 233 HIS B CA 1
ATOM 4731 C C . HIS B 1 233 ? 4.84 4.949 -0.46 1 97.38 233 HIS B C 1
ATOM 4733 O O . HIS B 1 233 ? 4.652 3.875 -1.032 1 97.38 233 HIS B O 1
ATOM 4739 N N . LEU B 1 234 ? 3.961 5.453 0.309 1 98.06 234 LEU B N 1
ATOM 4740 C CA . LEU B 1 234 ? 2.689 4.809 0.622 1 98.06 234 LEU B CA 1
ATOM 4741 C C . LEU B 1 234 ? 1.809 4.715 -0.62 1 98.06 234 LEU B C 1
ATOM 4743 O O . LEU B 1 234 ? 1.135 3.703 -0.832 1 98.06 234 LEU B O 1
ATOM 4747 N N . CYS B 1 235 ? 1.833 5.738 -1.414 1 97.69 235 CYS B N 1
ATOM 4748 C CA . CYS B 1 235 ? 1.02 5.742 -2.625 1 97.69 235 CYS B CA 1
ATOM 4749 C C . CYS B 1 235 ? 1.501 4.684 -3.609 1 97.69 235 CYS B C 1
ATOM 4751 O O . CYS B 1 235 ? 0.693 4.047 -4.285 1 97.69 235 CYS B O 1
ATOM 4753 N N . ARG B 1 236 ? 2.824 4.531 -3.703 1 97.06 236 ARG B N 1
ATOM 4754 C CA . ARG B 1 236 ? 3.363 3.482 -4.566 1 97.06 236 ARG B CA 1
ATOM 4755 C C . ARG B 1 236 ? 2.885 2.105 -4.117 1 97.06 236 ARG B C 1
ATOM 4757 O O . ARG B 1 236 ? 2.484 1.283 -4.945 1 97.06 236 ARG B O 1
ATOM 4764 N N . SER B 1 237 ? 2.951 1.875 -2.848 1 97.88 237 SER B N 1
ATOM 4765 C CA . SER B 1 237 ? 2.465 0.613 -2.301 1 97.88 237 SER B CA 1
ATOM 4766 C C . SER B 1 237 ? 0.972 0.438 -2.557 1 97.88 237 SER B C 1
ATOM 4768 O O . SER B 1 237 ? 0.516 -0.663 -2.875 1 97.88 237 SER B O 1
ATOM 4770 N N . TRP B 1 238 ? 0.24 1.465 -2.396 1 98.25 238 TRP B N 1
ATOM 4771 C CA . TRP B 1 238 ? -1.203 1.444 -2.613 1 98.25 238 TRP B CA 1
ATOM 4772 C C . TRP B 1 238 ? -1.532 1.072 -4.055 1 98.25 238 TRP B C 1
ATOM 4774 O O . TRP B 1 238 ? -2.43 0.263 -4.305 1 98.25 238 TRP B O 1
ATOM 4784 N N . GLN B 1 239 ? -0.812 1.642 -4.934 1 97.81 239 GLN B N 1
ATOM 4785 C CA . GLN B 1 239 ? -1.041 1.361 -6.348 1 97.81 239 GLN B CA 1
ATOM 4786 C C . GLN B 1 239 ? -0.756 -0.103 -6.672 1 97.81 239 GLN B C 1
ATOM 4788 O O . GLN B 1 239 ? -1.502 -0.735 -7.422 1 97.81 239 GLN B O 1
ATOM 4793 N N . GLN B 1 240 ? 0.374 -0.598 -6.117 1 98.5 240 GLN B N 1
ATOM 4794 C CA . GLN B 1 240 ? 0.699 -2.01 -6.297 1 98.5 240 GLN B CA 1
ATOM 4795 C C . GLN B 1 240 ? -0.42 -2.902 -5.77 1 98.5 240 GLN B C 1
ATOM 4797 O O . GLN B 1 240 ? -0.889 -3.801 -6.473 1 98.5 240 GLN B O 1
ATOM 4802 N N . ASN B 1 241 ? -0.84 -2.633 -4.594 1 98.62 241 ASN B N 1
ATOM 4803 C CA . ASN B 1 241 ? -1.858 -3.451 -3.943 1 98.62 241 ASN B CA 1
ATOM 4804 C C . ASN B 1 241 ? -3.189 -3.387 -4.688 1 98.62 241 ASN B C 1
ATOM 4806 O O . ASN B 1 241 ? -3.891 -4.395 -4.801 1 98.62 241 ASN B O 1
ATOM 4810 N N . ARG B 1 242 ? -3.494 -2.215 -5.09 1 97.81 242 ARG B N 1
ATOM 4811 C CA . ARG B 1 242 ? -4.715 -2.043 -5.871 1 97.81 242 ARG B CA 1
ATOM 4812 C C . ARG B 1 242 ? -4.676 -2.893 -7.141 1 97.81 242 ARG B C 1
ATOM 4814 O O . ARG B 1 242 ? -5.648 -3.578 -7.461 1 97.81 242 ARG B O 1
ATOM 4821 N N . SER B 1 243 ? -3.586 -2.873 -7.828 1 98.12 243 SER B N 1
ATOM 4822 C CA . SER B 1 243 ? -3.402 -3.664 -9.039 1 98.12 243 SER B CA 1
ATOM 4823 C C . SER B 1 243 ? -3.529 -5.156 -8.75 1 98.12 243 SER B C 1
ATOM 4825 O O . SER B 1 243 ? -4.18 -5.887 -9.5 1 98.12 243 SER B O 1
ATOM 4827 N N . ILE B 1 244 ? -2.951 -5.566 -7.703 1 98.69 244 ILE B N 1
ATOM 4828 C CA . ILE B 1 244 ? -2.99 -6.973 -7.309 1 98.69 244 ILE B CA 1
ATOM 4829 C C . ILE B 1 244 ? -4.426 -7.375 -6.969 1 98.69 244 ILE B C 1
ATOM 4831 O O . ILE B 1 244 ? -4.887 -8.445 -7.367 1 98.69 244 ILE B O 1
ATOM 4835 N N . GLY B 1 245 ? -5.094 -6.488 -6.227 1 98.44 245 GLY B N 1
ATOM 4836 C CA . GLY B 1 245 ? -6.492 -6.75 -5.938 1 98.44 245 GLY B CA 1
ATOM 4837 C C . GLY B 1 245 ? -7.332 -6.957 -7.184 1 98.44 245 GLY B C 1
ATOM 4838 O O . GLY B 1 245 ? -8.195 -7.836 -7.219 1 98.44 245 GLY B O 1
ATOM 4839 N N . GLN B 1 246 ? -7.086 -6.219 -8.18 1 97.62 246 GLN B N 1
ATOM 4840 C CA . GLN B 1 246 ? -7.793 -6.332 -9.453 1 97.62 246 GLN B CA 1
ATOM 4841 C C . GLN B 1 246 ? -7.445 -7.637 -10.164 1 97.62 246 GLN B C 1
ATOM 4843 O O . GLN B 1 246 ? -8.328 -8.328 -10.68 1 97.62 246 GLN B O 1
ATOM 4848 N N . GLN B 1 247 ? -6.18 -7.965 -10.203 1 97.69 247 GLN B N 1
ATOM 4849 C CA . GLN B 1 247 ? -5.699 -9.172 -10.867 1 97.69 247 GLN B CA 1
ATOM 4850 C C . GLN B 1 247 ? -6.332 -10.422 -10.258 1 97.69 247 GLN B C 1
ATOM 4852 O O . GLN B 1 247 ? -6.668 -11.367 -10.969 1 97.69 247 GLN B O 1
ATOM 4857 N N . LEU B 1 248 ? -6.547 -10.375 -9.008 1 98.31 248 LEU B N 1
ATOM 4858 C CA . LEU B 1 248 ? -6.969 -11.578 -8.305 1 98.31 248 LEU B CA 1
ATOM 4859 C C . LEU B 1 248 ? -8.43 -11.477 -7.875 1 98.31 248 LEU B C 1
ATOM 4861 O O . LEU B 1 248 ? -8.969 -12.391 -7.25 1 98.31 248 LEU B O 1
ATOM 4865 N N . SER B 1 249 ? -9.086 -10.328 -8.156 1 97.62 249 SER B N 1
ATOM 4866 C CA . SER B 1 249 ? -10.484 -10.062 -7.863 1 97.62 249 SER B CA 1
ATOM 4867 C C . SER B 1 249 ? -10.773 -10.211 -6.371 1 97.62 249 SER B C 1
ATOM 4869 O O . SER B 1 249 ? -11.703 -10.922 -5.98 1 97.62 249 SER B O 1
ATOM 4871 N N . VAL B 1 250 ? -9.984 -9.617 -5.617 1 97.94 250 VAL B N 1
ATOM 4872 C CA . VAL B 1 250 ? -10.195 -9.625 -4.172 1 97.94 250 VAL B CA 1
ATOM 4873 C C . VAL B 1 250 ? -10.164 -8.188 -3.643 1 97.94 250 VAL B C 1
ATOM 4875 O O . VAL B 1 250 ? -9.727 -7.273 -4.34 1 97.94 250 VAL B O 1
ATOM 4878 N N . LYS B 1 251 ? -10.594 -7.969 -2.412 1 95.62 251 LYS B N 1
ATOM 4879 C CA . LYS B 1 251 ? -10.578 -6.668 -1.747 1 95.62 251 LYS B CA 1
ATOM 4880 C C . LYS B 1 251 ? -9.164 -6.277 -1.338 1 95.62 251 LYS B C 1
ATOM 4882 O O . LYS B 1 251 ? -8.305 -7.141 -1.153 1 95.62 251 LYS B O 1
ATOM 4887 N N . PRO B 1 252 ? -8.938 -4.996 -1.089 1 93.81 252 PRO B N 1
ATOM 4888 C CA . PRO B 1 252 ? -7.598 -4.484 -0.787 1 93.81 252 PRO B CA 1
ATOM 4889 C C . PRO B 1 252 ? -6.996 -5.113 0.469 1 93.81 252 PRO B C 1
ATOM 4891 O O . PRO B 1 252 ? -5.773 -5.242 0.575 1 93.81 252 PRO B O 1
ATOM 4894 N N . GLY B 1 253 ? -7.727 -5.492 1.345 1 96.62 253 GLY B N 1
ATOM 4895 C CA . GLY B 1 253 ? -7.227 -6.051 2.59 1 96.62 253 GLY B CA 1
ATOM 4896 C C . GLY B 1 253 ? -6.953 -7.543 2.51 1 96.62 253 GLY B C 1
ATOM 4897 O O . GLY B 1 253 ? -6.414 -8.133 3.447 1 96.62 253 GLY B O 1
ATOM 4898 N N . ASP B 1 254 ? -7.211 -8.164 1.312 1 98.12 254 ASP B N 1
ATOM 4899 C CA . ASP B 1 254 ? -7.133 -9.617 1.194 1 98.12 254 ASP B CA 1
ATOM 4900 C C . ASP B 1 254 ? -6.09 -10.023 0.16 1 98.12 254 ASP B C 1
ATOM 4902 O O . ASP B 1 254 ? -6.004 -11.203 -0.21 1 98.12 254 ASP B O 1
ATOM 4906 N N . THR B 1 255 ? -5.336 -9.078 -0.269 1 98.75 255 THR B N 1
ATOM 4907 C CA . THR B 1 255 ? -4.438 -9.344 -1.389 1 98.75 255 THR B CA 1
ATOM 4908 C C . THR B 1 255 ? -3.32 -10.289 -0.972 1 98.75 255 THR B C 1
ATOM 4910 O O . THR B 1 255 ? -2.971 -11.211 -1.715 1 98.75 255 THR B O 1
ATOM 4913 N N . SER B 1 256 ? -2.732 -10.086 0.171 1 98.69 256 SER B N 1
ATOM 4914 C CA . SER B 1 256 ? -1.647 -10.945 0.637 1 98.69 256 SER B CA 1
ATOM 4915 C C . SER B 1 256 ? -2.1 -12.398 0.749 1 98.69 256 SER B C 1
ATOM 4917 O O . SER B 1 256 ? -1.407 -13.305 0.285 1 98.69 256 SER B O 1
ATOM 4919 N N . ALA B 1 257 ? -3.242 -12.594 1.321 1 98.69 257 ALA B N 1
A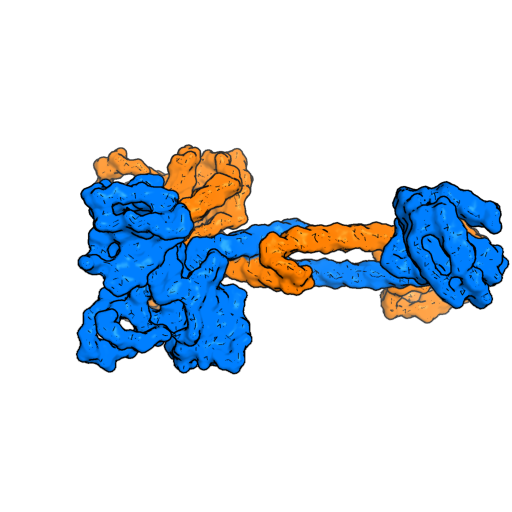TOM 4920 C CA . ALA B 1 257 ? -3.791 -13.938 1.464 1 98.69 257 ALA B CA 1
ATOM 4921 C C . ALA B 1 257 ? -4.062 -14.57 0.101 1 98.69 257 ALA B C 1
ATOM 4923 O O . ALA B 1 257 ? -3.848 -15.766 -0.089 1 98.69 257 ALA B O 1
ATOM 4924 N N . ALA B 1 258 ? -4.562 -13.797 -0.796 1 98.69 258 ALA B N 1
ATOM 4925 C CA . ALA B 1 258 ? -4.859 -14.289 -2.141 1 98.69 258 ALA B CA 1
ATOM 4926 C C . ALA B 1 258 ? -3.584 -14.719 -2.861 1 98.69 258 ALA B C 1
ATOM 4928 O O . ALA B 1 258 ? -3.574 -15.727 -3.568 1 98.69 258 ALA B O 1
ATOM 4929 N N . VAL B 1 259 ? -2.533 -13.969 -2.705 1 98.75 259 VAL B N 1
ATOM 4930 C CA . VAL B 1 259 ? -1.251 -14.297 -3.32 1 98.75 259 VAL B CA 1
ATOM 4931 C C . VAL B 1 259 ? -0.705 -15.594 -2.721 1 98.75 259 VAL B C 1
ATOM 4933 O O . VAL B 1 259 ? -0.155 -16.438 -3.436 1 98.75 259 VAL B O 1
ATOM 4936 N N . GLU B 1 260 ? -0.839 -15.695 -1.444 1 98.44 260 GLU B N 1
ATOM 4937 C CA . GLU B 1 260 ? -0.422 -16.922 -0.779 1 98.44 260 GLU B CA 1
ATOM 4938 C C . GLU B 1 260 ? -1.164 -18.141 -1.341 1 98.44 260 GLU B C 1
ATOM 4940 O O . GLU B 1 260 ? -0.562 -19.188 -1.573 1 98.44 260 GLU B O 1
ATOM 4945 N N . ARG B 1 261 ? -2.453 -17.984 -1.527 1 98.12 261 ARG B N 1
ATOM 4946 C CA . ARG B 1 261 ? -3.26 -19.062 -2.105 1 98.12 261 ARG B CA 1
ATOM 4947 C C . ARG B 1 261 ? -2.781 -19.406 -3.512 1 98.12 261 ARG B C 1
ATOM 4949 O O . ARG B 1 261 ? -2.697 -20.578 -3.871 1 98.12 261 ARG B O 1
ATOM 4956 N N . GLN B 1 262 ? -2.533 -18.422 -4.258 1 98.06 262 GLN B N 1
ATOM 4957 C CA . GLN B 1 262 ? -2.018 -18.641 -5.605 1 98.06 262 GLN B CA 1
ATOM 4958 C C . GLN B 1 262 ? -0.681 -19.375 -5.574 1 98.06 262 GLN B C 1
ATOM 4960 O O . GLN B 1 262 ? -0.423 -20.234 -6.41 1 98.06 262 GLN B O 1
ATOM 4965 N N . GLY B 1 263 ? 0.172 -18.984 -4.68 1 98.12 263 GLY B N 1
ATOM 4966 C CA . GLY B 1 263 ? 1.438 -19.672 -4.504 1 98.12 263 GLY B CA 1
ATOM 4967 C C . GLY B 1 263 ? 1.271 -21.141 -4.176 1 98.12 263 GLY B C 1
ATOM 4968 O O . GLY B 1 263 ? 1.977 -22 -4.723 1 98.12 263 GLY B O 1
ATOM 4969 N N . ARG B 1 264 ? 0.384 -21.484 -3.35 1 97.88 264 ARG B N 1
ATOM 4970 C CA . ARG B 1 264 ? 0.087 -22.875 -3.02 1 97.88 264 ARG B CA 1
ATOM 4971 C C . ARG B 1 264 ? -0.446 -23.625 -4.234 1 97.88 264 ARG B C 1
ATOM 4973 O O . ARG B 1 264 ? -0.135 -24.797 -4.43 1 97.88 264 ARG B O 1
ATOM 4980 N N . GLU B 1 265 ? -1.214 -22.938 -4.957 1 97.5 265 GLU B N 1
ATOM 4981 C CA . GLU B 1 265 ? -1.734 -23.531 -6.18 1 97.5 265 GLU B CA 1
ATOM 4982 C C . GLU B 1 265 ? -0.605 -23.891 -7.145 1 97.5 265 GLU B C 1
ATOM 4984 O O . GLU B 1 265 ? -0.625 -24.953 -7.762 1 97.5 265 GLU B O 1
ATOM 4989 N N . VAL B 1 266 ? 0.274 -23.031 -7.285 1 97.94 266 VAL B N 1
ATOM 4990 C CA . VAL B 1 266 ? 1.429 -23.281 -8.141 1 97.94 266 VAL B CA 1
ATOM 4991 C C . VAL B 1 266 ? 2.158 -24.547 -7.676 1 97.94 266 VAL B C 1
ATOM 4993 O O . VAL B 1 266 ? 2.467 -25.422 -8.477 1 97.94 266 VAL B O 1
ATOM 4996 N N . LEU B 1 267 ? 2.383 -24.609 -6.402 1 97.56 267 LEU B N 1
ATOM 4997 C CA . LEU B 1 267 ? 3.088 -25.75 -5.84 1 97.56 267 LEU B CA 1
ATOM 4998 C C . LEU B 1 267 ? 2.307 -27.031 -6.078 1 97.56 267 LEU B C 1
ATOM 5000 O O . LEU B 1 267 ? 2.889 -28.062 -6.449 1 97.56 267 LEU B O 1
ATOM 5004 N N . SER B 1 268 ? 1.05 -26.969 -5.875 1 96.56 268 SER B N 1
ATOM 5005 C CA . SER B 1 268 ? 0.19 -28.141 -6.078 1 96.56 268 SER B CA 1
ATOM 5006 C C . SER B 1 268 ? 0.198 -28.578 -7.535 1 96.56 268 SER B C 1
ATOM 5008 O O . SER B 1 268 ? 0.266 -29.781 -7.824 1 96.56 268 SER B O 1
ATOM 5010 N N . LEU B 1 269 ? 0.134 -27.641 -8.422 1 95.81 269 LEU B N 1
ATOM 5011 C CA . LEU B 1 269 ? 0.118 -27.953 -9.852 1 95.81 269 LEU B CA 1
ATOM 5012 C C . LEU B 1 269 ? 1.45 -28.547 -10.297 1 95.81 269 LEU B C 1
ATOM 5014 O O . LEU B 1 269 ? 1.481 -29.469 -11.117 1 95.81 269 LEU B O 1
ATOM 5018 N N . LYS B 1 270 ? 2.52 -28.016 -9.742 1 95.56 270 LYS B N 1
ATOM 5019 C CA . LYS B 1 270 ? 3.83 -28.578 -10.055 1 95.56 270 LYS B CA 1
ATOM 5020 C C . LYS B 1 270 ? 3.922 -30.031 -9.602 1 95.56 270 LYS B C 1
ATOM 5022 O O . LYS B 1 270 ? 4.438 -30.891 -10.328 1 95.56 270 LYS B O 1
ATOM 5027 N N . ALA B 1 271 ? 3.447 -30.297 -8.445 1 94.94 271 ALA B N 1
ATOM 5028 C CA . ALA B 1 271 ? 3.434 -31.672 -7.93 1 94.94 271 ALA B CA 1
ATOM 5029 C C . ALA B 1 271 ? 2.568 -32.562 -8.805 1 94.94 271 ALA B C 1
ATOM 5031 O O . ALA B 1 271 ? 2.938 -33.719 -9.086 1 94.94 271 ALA B O 1
ATOM 5032 N N . ARG B 1 272 ? 1.48 -32.062 -9.148 1 94.19 272 ARG B N 1
ATOM 5033 C CA . ARG B 1 272 ? 0.58 -32.844 -10.008 1 94.19 272 ARG B CA 1
ATOM 5034 C C . ARG B 1 272 ? 1.229 -33.125 -11.352 1 94.19 272 ARG B C 1
ATOM 5036 O O . ARG B 1 272 ? 1.146 -34.281 -11.844 1 94.19 272 ARG B O 1
ATOM 5043 N N . CYS B 1 273 ? 1.817 -32.188 -11.969 1 93.88 273 CYS B N 1
ATOM 5044 C CA . CYS B 1 273 ? 2.527 -32.375 -13.227 1 93.88 273 CYS B CA 1
ATOM 5045 C C . CYS B 1 273 ? 3.582 -33.469 -13.086 1 93.88 273 CYS B C 1
ATOM 5047 O O . CYS B 1 273 ? 3.688 -34.344 -13.938 1 93.88 273 CYS B O 1
ATOM 5049 N N . ALA B 1 274 ? 4.316 -33.344 -11.992 1 93.5 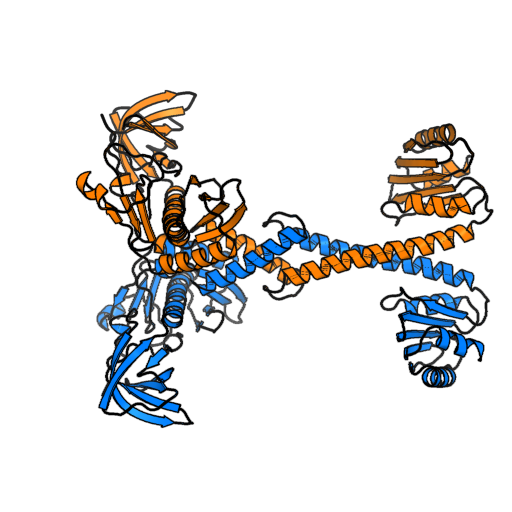274 ALA B N 1
ATOM 5050 C CA . ALA B 1 274 ? 5.355 -34.344 -11.742 1 93.5 274 ALA B CA 1
ATOM 5051 C C . ALA B 1 274 ? 4.758 -35.75 -11.633 1 93.5 274 ALA B C 1
ATOM 5053 O O . ALA B 1 274 ? 5.301 -36.719 -12.188 1 93.5 274 ALA B O 1
ATOM 5054 N N . GLY B 1 275 ? 3.678 -35.875 -10.914 1 93 275 GLY B N 1
ATOM 5055 C CA . GLY B 1 275 ? 3.002 -37.156 -10.789 1 93 275 GLY B CA 1
ATOM 5056 C C . GLY B 1 275 ? 2.498 -37.688 -12.109 1 93 275 GLY B C 1
ATOM 5057 O O . GLY B 1 275 ? 2.662 -38.875 -12.406 1 93 275 GLY B O 1
ATOM 5058 N N . LEU B 1 276 ? 1.902 -36.875 -12.914 1 93.75 276 LEU B N 1
ATOM 5059 C CA . LEU B 1 276 ? 1.399 -37.25 -14.227 1 93.75 276 LEU B CA 1
ATOM 5060 C C . LEU B 1 276 ? 2.541 -37.688 -15.133 1 93.75 276 LEU B C 1
ATOM 5062 O O . LEU B 1 276 ? 2.42 -38.688 -15.844 1 93.75 276 LEU B O 1
ATOM 5066 N N . GLU B 1 277 ? 3.607 -36.938 -15.078 1 94.06 277 GLU B N 1
ATOM 5067 C CA . GLU B 1 277 ? 4.773 -37.312 -15.883 1 94.06 277 GLU B CA 1
ATOM 5068 C C . GLU B 1 277 ? 5.312 -38.688 -15.492 1 94.06 277 GLU B C 1
ATOM 5070 O O . GLU B 1 277 ? 5.629 -39.5 -16.359 1 94.06 277 GLU B O 1
ATOM 5075 N N . GLU B 1 278 ? 5.438 -38.875 -14.234 1 94 278 GLU B N 1
ATOM 5076 C CA . GLU B 1 278 ? 5.953 -40.156 -13.758 1 94 278 GLU B CA 1
ATOM 5077 C C . GLU B 1 278 ? 5.113 -41.312 -14.281 1 94 278 GLU B C 1
ATOM 5079 O O . GLU B 1 278 ? 5.656 -42.312 -14.766 1 94 278 GLU B O 1
ATOM 5084 N N . GLU B 1 279 ? 3.855 -41.219 -14.148 1 93.88 279 GLU B N 1
ATOM 5085 C CA . GLU B 1 279 ? 2.959 -42.281 -14.633 1 93.88 279 GLU B CA 1
ATOM 5086 C C . GLU B 1 279 ? 3.055 -42.406 -16.156 1 93.88 279 GLU B C 1
ATOM 5088 O O . GLU B 1 279 ? 3.096 -43.531 -16.672 1 93.88 279 GLU 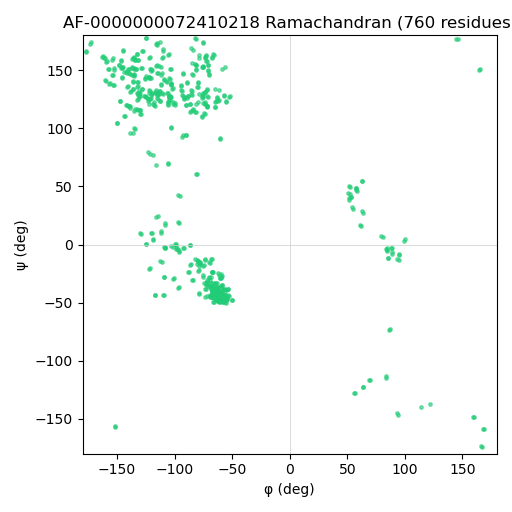B O 1
ATOM 5093 N N . LEU B 1 280 ? 3.098 -41.312 -16.781 1 94.94 280 LEU B N 1
ATOM 5094 C CA . LEU B 1 280 ? 3.195 -41.312 -18.25 1 94.94 280 LEU B CA 1
ATOM 5095 C C . LEU B 1 280 ? 4.484 -41.969 -18.703 1 94.94 280 LEU B C 1
ATOM 5097 O O . LEU B 1 280 ? 4.461 -42.812 -19.594 1 94.94 280 LEU B O 1
ATOM 5101 N N . PHE B 1 281 ? 5.59 -41.625 -18.062 1 95.56 281 PHE B N 1
ATOM 5102 C CA . PHE B 1 281 ? 6.887 -42.188 -18.438 1 95.56 281 PHE B CA 1
ATOM 5103 C C . PHE B 1 281 ? 6.926 -43.688 -18.203 1 95.56 281 PHE B C 1
ATOM 5105 O O . PHE B 1 281 ? 7.484 -44.438 -19 1 95.56 281 PHE B O 1
ATOM 5112 N N . ARG B 1 282 ? 6.312 -44.094 -17.156 1 94 282 ARG B N 1
ATOM 5113 C CA . ARG B 1 282 ? 6.246 -45.531 -16.859 1 94 282 ARG B CA 1
ATOM 5114 C C . ARG B 1 282 ? 5.492 -46.281 -17.938 1 94 282 ARG B C 1
ATOM 5116 O O . ARG B 1 282 ? 5.938 -47.312 -18.391 1 94 282 ARG B O 1
ATOM 5123 N N . LEU B 1 283 ? 4.387 -45.719 -18.359 1 93.12 283 LEU B N 1
ATOM 5124 C CA . LEU B 1 283 ? 3.574 -46.344 -19.391 1 93.12 283 LEU B CA 1
ATOM 5125 C C . LEU B 1 283 ? 4.305 -46.344 -20.734 1 93.12 283 LEU B C 1
ATOM 5127 O O . LEU B 1 283 ? 4.262 -47.344 -21.453 1 93.12 283 LEU B O 1
ATOM 5131 N N . LEU B 1 284 ? 4.969 -45.312 -20.984 1 93.5 284 LEU B N 1
ATOM 5132 C CA . LEU B 1 284 ? 5.738 -45.219 -22.219 1 93.5 284 LEU B CA 1
ATOM 5133 C C . LEU B 1 284 ? 6.883 -46.25 -22.219 1 93.5 284 LEU B C 1
ATOM 5135 O O . LEU B 1 284 ? 7.133 -46.906 -23.219 1 93.5 284 LEU B O 1
ATOM 5139 N N . ALA B 1 285 ? 7.492 -46.344 -21.109 1 95.38 285 ALA B N 1
ATOM 5140 C CA . ALA B 1 285 ? 8.594 -47.281 -20.984 1 95.38 285 ALA B CA 1
ATOM 5141 C C . ALA B 1 285 ? 8.148 -48.688 -21.297 1 95.38 285 ALA B C 1
ATOM 5143 O O . ALA B 1 285 ? 8.859 -49.438 -21.984 1 95.38 285 ALA B O 1
ATOM 5144 N N . GLU B 1 286 ? 6.988 -49.031 -20.875 1 92.75 286 GLU B N 1
ATOM 5145 C CA . GLU B 1 286 ? 6.469 -50.375 -21.109 1 92.75 286 GLU B CA 1
ATOM 5146 C C . GLU B 1 286 ? 6.148 -50.594 -22.578 1 92.75 286 GLU B C 1
ATOM 5148 O O . GLU B 1 286 ? 6.277 -51.719 -23.078 1 92.75 286 GLU B O 1
ATOM 5153 N N . GLN B 1 287 ? 5.812 -49.625 -23.281 1 91.88 287 GLN B N 1
ATOM 5154 C CA . GLN B 1 287 ? 5.516 -49.719 -24.703 1 91.88 287 GLN B CA 1
ATOM 5155 C C . GLN B 1 287 ? 6.77 -50.062 -25.5 1 91.88 287 GLN B C 1
ATOM 5157 O O . GLN B 1 287 ? 6.68 -50.625 -26.578 1 91.88 287 GLN B O 1
ATOM 5162 N N . TYR B 1 288 ? 7.906 -49.75 -24.938 1 94.69 288 TYR B N 1
ATOM 5163 C CA . TYR B 1 288 ? 9.148 -49.969 -25.656 1 94.69 288 TYR B CA 1
ATOM 5164 C C . TYR B 1 288 ? 9.93 -51.125 -25.062 1 94.69 288 TYR B C 1
ATOM 5166 O O . TYR B 1 288 ? 11.141 -51.25 -25.297 1 94.69 288 TYR B O 1
ATOM 5174 N N . ARG B 1 289 ? 9.258 -51.906 -24.328 1 95 289 ARG B N 1
ATOM 5175 C CA . ARG B 1 289 ? 9.93 -53.062 -23.75 1 95 289 ARG B CA 1
ATOM 5176 C C . ARG B 1 289 ? 10.57 -53.906 -24.828 1 95 289 ARG B C 1
ATOM 5178 O O . ARG B 1 289 ? 9.898 -54.344 -25.766 1 95 289 ARG B O 1
ATOM 5185 N N . ASP B 1 290 ? 11.758 -54.125 -24.75 1 96.75 290 ASP B N 1
ATOM 5186 C CA . ASP B 1 290 ? 12.578 -55 -25.594 1 96.75 290 ASP B CA 1
ATOM 5187 C C . ASP B 1 290 ? 12.578 -54.5 -27.047 1 96.75 290 ASP B C 1
ATOM 5189 O O . ASP B 1 290 ? 12.695 -55.281 -27.984 1 96.75 290 ASP B O 1
ATOM 5193 N N . ALA B 1 291 ? 12.422 -53.281 -27.25 1 95.19 291 ALA B N 1
ATOM 5194 C CA . ALA B 1 291 ? 12.367 -52.719 -28.578 1 95.19 291 ALA B CA 1
ATOM 5195 C C . ALA B 1 291 ? 13.766 -52.5 -29.141 1 95.19 291 ALA B C 1
ATOM 5197 O O . ALA B 1 291 ? 13.93 -52.281 -30.344 1 95.19 291 ALA B O 1
ATOM 5198 N N . GLY B 1 292 ? 14.758 -52.594 -28.281 1 94.81 292 GLY B N 1
ATOM 5199 C CA . GLY B 1 292 ? 16.125 -52.344 -28.719 1 94.81 292 GLY B CA 1
ATOM 5200 C C . GLY B 1 292 ? 16.484 -50.875 -28.734 1 94.81 292 GLY B C 1
ATOM 5201 O O . GLY B 1 292 ? 16.406 -50.188 -27.703 1 94.81 292 GLY B O 1
ATOM 5202 N N . GLU B 1 293 ? 16.719 -50.25 -29.891 1 94.88 293 GLU B N 1
ATOM 5203 C CA . GLU B 1 293 ? 17.047 -48.844 -30.031 1 94.88 293 GLU B CA 1
ATOM 5204 C C . GLU B 1 293 ? 15.781 -48 -30.094 1 94.88 293 GLU B C 1
ATOM 5206 O O . GLU B 1 293 ? 14.875 -48.281 -30.875 1 94.88 293 GLU B O 1
ATOM 5211 N N . VAL B 1 294 ? 15.797 -46.969 -29.234 1 97.12 294 VAL B N 1
ATOM 5212 C CA . VAL B 1 294 ? 14.602 -46.125 -29.172 1 97.12 294 VAL B CA 1
ATOM 5213 C C . VAL B 1 294 ? 14.992 -44.656 -29.266 1 97.12 294 VAL B C 1
ATOM 5215 O O . VAL B 1 294 ? 15.938 -44.219 -28.625 1 97.12 294 VAL B O 1
ATOM 5218 N N . LEU B 1 295 ? 14.328 -43.938 -30.109 1 97.75 295 LEU B N 1
ATOM 5219 C CA . LEU B 1 295 ? 14.438 -42.5 -30.219 1 97.75 295 LEU B CA 1
ATOM 5220 C C . LEU B 1 295 ? 13.102 -41.812 -29.938 1 97.75 295 LEU B C 1
ATOM 5222 O O . LEU B 1 295 ? 12.094 -42.125 -30.578 1 97.75 295 LEU B O 1
ATOM 5226 N N . LEU B 1 296 ? 13.078 -40.969 -28.953 1 96.62 296 LEU B N 1
ATOM 5227 C CA . LEU B 1 296 ? 11.867 -40.188 -28.656 1 96.62 296 LEU B CA 1
ATOM 5228 C C . LEU B 1 296 ? 12.133 -38.688 -28.766 1 96.62 296 LEU B C 1
ATOM 5230 O O . LEU B 1 296 ? 13.102 -38.188 -28.188 1 96.62 296 LEU B O 1
ATOM 5234 N N . VAL B 1 297 ? 11.273 -38 -29.484 1 95.81 297 VAL B N 1
ATOM 5235 C CA . VAL B 1 297 ? 11.328 -36.531 -29.594 1 95.81 297 VAL B CA 1
ATOM 5236 C C . VAL B 1 297 ? 10.055 -35.938 -29.031 1 95.81 297 VAL B C 1
ATOM 5238 O O . VAL B 1 297 ? 8.953 -36.219 -29.484 1 95.81 297 VAL B O 1
ATOM 5241 N N . ARG B 1 298 ? 10.289 -35.125 -28.031 1 93.94 298 ARG B N 1
ATOM 5242 C CA . ARG B 1 298 ? 9.164 -34.531 -27.312 1 93.94 298 ARG B CA 1
ATOM 5243 C C . ARG B 1 298 ? 9.242 -33 -27.344 1 93.94 298 ARG B C 1
ATOM 5245 O O . ARG B 1 298 ? 10.32 -32.438 -27.562 1 93.94 298 ARG B O 1
ATOM 5252 N N . HIS B 1 299 ? 8.047 -32.312 -27.078 1 89.5 299 HIS B N 1
ATOM 5253 C CA . HIS B 1 299 ? 7.988 -30.859 -27.141 1 89.5 299 HIS B CA 1
ATOM 5254 C C . HIS B 1 299 ? 7.473 -30.281 -25.828 1 89.5 299 HIS B C 1
ATOM 5256 O O . HIS B 1 299 ? 7.469 -29.062 -25.641 1 89.5 299 HIS B O 1
ATOM 5262 N N . ASP B 1 300 ? 7.18 -31.062 -24.875 1 82.88 300 ASP B N 1
ATOM 5263 C CA . ASP B 1 300 ? 6.426 -30.562 -23.734 1 82.88 300 ASP B CA 1
ATOM 5264 C C . ASP B 1 300 ? 7.109 -30.938 -22.422 1 82.88 300 ASP B C 1
ATOM 5266 O O . ASP B 1 300 ? 6.512 -30.828 -21.344 1 82.88 300 ASP B O 1
ATOM 5270 N N . LEU B 1 301 ? 8.336 -31.438 -22.594 1 89 301 LEU B N 1
ATOM 5271 C CA . LEU B 1 301 ? 8.992 -31.844 -21.344 1 89 301 LEU B CA 1
ATOM 5272 C C . LEU B 1 301 ? 9.695 -30.656 -20.703 1 89 301 LEU B C 1
ATOM 5274 O O . LEU B 1 301 ? 10.258 -29.797 -21.391 1 89 301 LEU B O 1
ATOM 5278 N N . ALA B 1 302 ? 9.461 -30.516 -19.438 1 80.5 302 ALA B N 1
ATOM 5279 C CA . ALA B 1 302 ? 10.086 -29.422 -18.703 1 80.5 302 ALA B CA 1
ATOM 5280 C C . ALA B 1 302 ? 11.086 -29.953 -17.688 1 80.5 302 ALA B C 1
ATOM 5282 O O . ALA B 1 302 ? 11.031 -31.125 -17.297 1 80.5 302 ALA B O 1
ATOM 5283 N N . GLY B 1 303 ? 12.07 -29.094 -17.391 1 81.44 303 GLY B N 1
ATOM 5284 C CA . GLY B 1 303 ? 13.023 -29.422 -16.328 1 81.44 303 GLY B CA 1
ATOM 5285 C C . GLY B 1 303 ? 13.852 -30.656 -16.656 1 81.44 303 GLY B C 1
ATOM 5286 O O . GLY B 1 303 ? 14.461 -30.75 -17.719 1 81.44 303 GLY B O 1
ATOM 5287 N N . ASP B 1 304 ? 13.766 -31.609 -15.766 1 91 304 ASP B N 1
ATOM 5288 C CA . ASP B 1 304 ? 14.555 -32.812 -15.938 1 91 304 ASP B CA 1
ATOM 5289 C C . ASP B 1 304 ? 13.727 -33.938 -16.594 1 91 304 ASP B C 1
ATOM 5291 O O . ASP B 1 304 ? 14.062 -35.125 -16.5 1 91 304 ASP B O 1
ATOM 5295 N N . GLY B 1 305 ? 12.672 -33.469 -17.219 1 93.69 305 GLY B N 1
ATOM 5296 C CA . GLY B 1 305 ? 11.766 -34.438 -17.859 1 93.69 305 GLY B CA 1
ATOM 5297 C C . GLY B 1 305 ? 12.43 -35.281 -18.922 1 93.69 305 GLY B C 1
ATOM 5298 O O . GLY B 1 305 ? 12.156 -36.469 -19.047 1 93.69 305 GLY B O 1
ATOM 5299 N N . THR B 1 306 ? 13.352 -34.656 -19.656 1 95.69 306 THR B N 1
ATOM 5300 C CA . THR B 1 306 ? 14.07 -35.344 -20.719 1 95.69 306 THR B CA 1
ATOM 5301 C C . THR B 1 306 ? 14.883 -36.531 -20.156 1 95.69 306 THR B C 1
ATOM 5303 O O . THR B 1 306 ? 14.805 -37.625 -20.672 1 95.69 306 THR B O 1
ATOM 5306 N N . ARG B 1 307 ? 15.555 -36.25 -19.188 1 95.38 307 ARG B N 1
ATOM 5307 C CA . ARG B 1 307 ? 16.375 -37.25 -18.547 1 95.38 307 ARG B CA 1
ATOM 5308 C C . ARG B 1 307 ? 15.516 -38.344 -17.906 1 95.38 307 ARG B C 1
ATOM 5310 O O . ARG B 1 307 ? 15.805 -39.531 -18.031 1 95.38 307 ARG B O 1
ATOM 5317 N N . ARG B 1 308 ? 14.5 -37.906 -17.25 1 96.12 308 ARG B N 1
ATOM 5318 C CA . ARG B 1 308 ? 13.633 -38.844 -16.547 1 96.12 308 ARG B CA 1
ATOM 5319 C C . ARG B 1 308 ? 12.945 -39.781 -17.516 1 96.12 308 ARG B C 1
ATOM 5321 O O . ARG B 1 308 ? 12.828 -41 -17.25 1 96.12 308 ARG B O 1
ATOM 5328 N N . LEU B 1 309 ? 12.516 -39.25 -18.594 1 97.25 309 LEU B N 1
ATOM 5329 C CA . LEU B 1 309 ? 11.898 -40.094 -19.609 1 97.25 309 LEU B CA 1
ATOM 5330 C C . LEU B 1 309 ? 12.914 -41.062 -20.188 1 97.25 309 LEU B C 1
ATOM 5332 O O . LEU B 1 309 ? 12.617 -42.25 -20.359 1 97.25 309 LEU B O 1
ATOM 5336 N N . CYS B 1 310 ? 14.047 -40.594 -20.484 1 97.19 310 CYS B N 1
ATOM 5337 C CA . CYS B 1 310 ? 15.109 -41.438 -21.031 1 97.19 310 CYS B CA 1
ATOM 5338 C C . CYS B 1 310 ? 15.445 -42.594 -20.062 1 97.19 310 CYS B C 1
ATOM 5340 O O . CYS B 1 310 ? 15.609 -43.719 -20.484 1 97.19 310 CYS B O 1
ATOM 5342 N N . ASP B 1 311 ? 15.516 -42.188 -18.859 1 96.69 311 ASP B N 1
ATOM 5343 C CA . ASP B 1 311 ? 15.82 -43.188 -17.812 1 96.69 311 ASP B CA 1
ATOM 5344 C C . ASP B 1 311 ? 14.742 -44.25 -17.75 1 96.69 311 ASP B C 1
ATOM 5346 O O . ASP B 1 311 ? 15.055 -45.438 -17.688 1 96.69 311 ASP B O 1
ATOM 5350 N N . ALA B 1 312 ? 13.555 -43.875 -17.75 1 96.88 312 ALA B N 1
ATOM 5351 C CA . ALA B 1 312 ? 12.438 -44.812 -17.672 1 96.88 312 ALA B CA 1
ATOM 5352 C C . ALA B 1 312 ? 12.461 -45.781 -18.859 1 96.88 312 ALA B C 1
ATOM 5354 O O . ALA B 1 312 ? 12.352 -47 -18.688 1 96.88 312 ALA B O 1
ATOM 5355 N N . VAL B 1 313 ? 12.664 -45.312 -20.062 1 97.38 313 VAL B N 1
ATOM 5356 C CA . VAL B 1 313 ? 12.602 -46.094 -21.281 1 97.38 313 VAL B CA 1
ATOM 5357 C C . VAL B 1 313 ? 13.836 -47 -21.375 1 97.38 313 VAL B C 1
ATOM 5359 O O . VAL B 1 313 ? 13.742 -48.156 -21.797 1 97.38 313 VAL B O 1
ATOM 5362 N N . SER B 1 314 ? 14.938 -46.531 -20.906 1 96.44 314 SER B N 1
ATOM 5363 C CA . SER B 1 314 ? 16.188 -47.281 -21 1 96.44 314 SER B CA 1
ATOM 5364 C C . SER B 1 314 ? 16.141 -48.531 -20.141 1 96.44 314 SER B C 1
ATOM 5366 O O . SER B 1 314 ? 16.828 -49.531 -20.422 1 96.44 314 SER B O 1
ATOM 5368 N N . ARG B 1 315 ? 15.336 -48.531 -19.172 1 95.06 315 ARG B N 1
ATOM 5369 C CA . ARG B 1 315 ? 15.25 -49.656 -18.25 1 95.06 315 ARG B CA 1
ATOM 5370 C C . ARG B 1 315 ? 14.516 -50.844 -18.891 1 95.06 315 ARG B C 1
ATOM 5372 O O . ARG B 1 315 ? 14.656 -51.969 -18.453 1 95.06 315 ARG B O 1
ATOM 5379 N N . THR B 1 316 ? 13.781 -50.531 -19.953 1 95.5 316 THR B N 1
ATOM 5380 C CA . THR B 1 316 ? 12.938 -51.594 -20.484 1 95.5 316 THR B CA 1
ATOM 5381 C C . THR B 1 316 ? 13.281 -51.875 -21.953 1 95.5 316 THR B C 1
ATOM 5383 O O . THR B 1 316 ? 13.047 -52.969 -22.453 1 95.5 316 THR B O 1
ATOM 5386 N N . CYS B 1 317 ? 13.891 -51.031 -22.688 1 95.94 317 CYS B N 1
ATOM 5387 C CA . CYS B 1 317 ? 13.984 -51.125 -24.141 1 95.94 317 CYS B CA 1
ATOM 5388 C C . CYS B 1 317 ? 15.07 -52.125 -24.547 1 95.94 317 CYS B C 1
ATOM 5390 O O . CYS B 1 317 ? 15.055 -52.625 -25.672 1 95.94 317 CYS B O 1
ATOM 5392 N N . GLY B 1 318 ? 15.977 -52.375 -23.734 1 94.56 318 GLY B N 1
ATOM 5393 C CA . GLY B 1 318 ? 16.984 -53.406 -24 1 94.56 318 GLY B CA 1
ATOM 5394 C C . GLY B 1 318 ? 18.094 -52.906 -24.906 1 94.56 318 GLY B C 1
ATOM 5395 O O . GLY B 1 318 ? 18.906 -53.688 -25.391 1 94.56 318 GLY B O 1
ATOM 5396 N N . GLY B 1 319 ? 18.125 -51.625 -25.234 1 94.75 319 GLY B N 1
ATOM 5397 C CA . GLY B 1 319 ? 19.141 -51.031 -26.062 1 94.75 319 GLY B CA 1
ATOM 5398 C C . GLY B 1 319 ? 19.359 -49.562 -25.75 1 94.75 319 GLY B C 1
ATOM 5399 O O . GLY B 1 319 ? 19.156 -49.125 -24.609 1 94.75 319 GLY B O 1
ATOM 5400 N N . ARG B 1 320 ? 19.875 -48.781 -26.719 1 95.69 320 ARG B N 1
ATOM 5401 C CA . ARG B 1 320 ? 20.109 -47.344 -26.547 1 95.69 320 ARG B CA 1
ATOM 5402 C C . ARG B 1 320 ? 18.812 -46.531 -26.609 1 95.69 320 ARG B C 1
ATOM 5404 O O . ARG B 1 320 ? 17.984 -46.75 -27.484 1 95.69 320 ARG B O 1
ATOM 5411 N N . CYS B 1 321 ? 18.688 -45.75 -25.641 1 97.56 321 CYS B N 1
ATOM 5412 C CA . CYS B 1 321 ? 17.547 -44.844 -25.625 1 97.56 321 CYS B CA 1
ATOM 5413 C C . CYS B 1 321 ? 18 -43.406 -25.734 1 97.56 321 CYS B C 1
ATOM 5415 O O . CYS B 1 321 ? 18.875 -42.969 -24.969 1 97.56 321 CYS B O 1
ATOM 5417 N N . ALA B 1 322 ? 17.484 -42.688 -26.688 1 97.81 322 ALA B N 1
ATOM 5418 C CA . ALA B 1 322 ? 17.734 -41.25 -26.844 1 97.81 322 ALA B CA 1
ATOM 5419 C C . ALA B 1 322 ? 16.438 -40.469 -26.781 1 97.81 322 ALA B C 1
ATOM 5421 O O . ALA B 1 322 ? 15.484 -40.75 -27.516 1 97.81 322 ALA B O 1
ATOM 5422 N N . VAL B 1 323 ? 16.422 -39.5 -25.891 1 97.81 323 VAL B N 1
ATOM 5423 C CA . VAL B 1 323 ? 15.25 -38.656 -25.781 1 97.81 323 VAL B CA 1
ATOM 5424 C C . VAL B 1 323 ? 15.664 -37.188 -26.047 1 97.81 323 VAL B C 1
ATOM 5426 O O . VAL B 1 323 ? 16.656 -36.719 -25.484 1 97.81 323 VAL B O 1
ATOM 5429 N N . PHE B 1 324 ? 14.922 -36.594 -26.953 1 97.38 324 PHE B N 1
ATOM 5430 C CA . PHE B 1 324 ? 15.102 -35.156 -27.25 1 97.38 324 PHE B CA 1
ATOM 5431 C C . PHE B 1 324 ? 13.844 -34.375 -26.891 1 97.38 324 PHE B C 1
ATOM 5433 O O . PHE B 1 324 ? 12.727 -34.812 -27.172 1 97.38 324 PHE B O 1
ATOM 5440 N N . SER B 1 325 ? 14.047 -33.312 -26.219 1 96.31 325 SER B N 1
ATOM 5441 C CA . SER B 1 325 ? 12.906 -32.438 -25.922 1 96.31 325 SER B CA 1
ATOM 5442 C C . SER B 1 325 ? 13.219 -30.984 -26.25 1 96.31 325 SER B C 1
ATOM 5444 O O . SER B 1 325 ? 14.258 -30.453 -25.844 1 96.31 325 SER B O 1
ATOM 5446 N N . GLY B 1 326 ? 12.352 -30.312 -27.016 1 93.5 326 GLY B N 1
ATOM 5447 C CA . GLY B 1 326 ? 12.539 -28.938 -27.422 1 93.5 326 GLY B CA 1
ATOM 5448 C C . GLY B 1 326 ? 11.578 -28.516 -28.531 1 93.5 326 GLY B C 1
ATOM 5449 O O . GLY B 1 326 ? 10.57 -29.172 -28.766 1 93.5 326 GLY B O 1
ATOM 5450 N N . GLU B 1 327 ? 11.789 -27.359 -28.984 1 90.88 327 GLU B N 1
ATOM 5451 C CA . GLU B 1 327 ? 10.984 -26.812 -30.078 1 90.88 327 GLU B CA 1
ATOM 5452 C C . GLU B 1 327 ? 11.852 -26.047 -31.078 1 90.88 327 GLU B C 1
ATOM 5454 O O . GLU B 1 327 ? 12.883 -25.5 -30.719 1 90.88 327 GLU B O 1
ATOM 5459 N N . GLY B 1 328 ? 11.406 -26.141 -32.281 1 92.12 328 GLY B N 1
ATOM 5460 C CA . GLY B 1 328 ? 12.141 -25.469 -33.344 1 92.12 328 GLY B CA 1
ATOM 5461 C C . GLY B 1 328 ? 13.492 -26.094 -33.625 1 92.12 328 GLY B C 1
ATOM 5462 O O . GLY B 1 328 ? 13.578 -27.25 -34 1 92.12 328 GLY B O 1
ATOM 5463 N N . GLU B 1 329 ? 14.586 -25.188 -33.344 1 94.31 329 GLU B N 1
ATOM 5464 C CA . GLU B 1 329 ? 15.93 -25.656 -33.625 1 94.31 329 GLU B CA 1
ATOM 5465 C C . GLU B 1 329 ? 16.766 -25.812 -32.375 1 94.31 329 GLU B C 1
ATOM 5467 O O . GLU B 1 329 ? 18 -25.734 -32.406 1 94.31 329 GLU B O 1
ATOM 5472 N N . GLN B 1 330 ? 16.078 -26 -31.344 1 96 330 GLN B N 1
ATOM 5473 C CA . GLN B 1 330 ? 16.766 -26.156 -30.062 1 96 330 GLN B CA 1
ATOM 5474 C C . GLN B 1 330 ? 16.188 -27.312 -29.25 1 96 330 GLN B C 1
ATOM 5476 O O . GLN B 1 330 ? 15.016 -27.25 -28.844 1 96 330 GLN B O 1
ATOM 5481 N N . TYR B 1 331 ? 17.031 -28.359 -29.031 1 97.06 331 TYR B N 1
ATOM 5482 C CA . TYR B 1 331 ? 16.562 -29.516 -28.266 1 97.06 331 TYR B CA 1
ATOM 5483 C C . TYR B 1 331 ? 17.578 -29.891 -27.188 1 97.06 331 TYR B C 1
ATOM 5485 O O . TYR B 1 331 ? 18.797 -29.859 -27.422 1 97.06 331 TYR B O 1
ATOM 5493 N N . GLN B 1 332 ? 17.078 -30.172 -26.031 1 97.31 332 GLN B N 1
ATOM 5494 C CA . GLN B 1 332 ? 17.859 -30.875 -25.016 1 97.31 332 GLN B CA 1
ATOM 5495 C C . GLN B 1 332 ? 17.781 -32.375 -25.219 1 97.31 332 GLN B C 1
ATOM 5497 O O . GLN B 1 332 ? 16.766 -32.906 -25.688 1 97.31 332 GLN B O 1
ATOM 5502 N N . TYR B 1 333 ? 18.938 -33.094 -24.875 1 97.38 333 TYR B N 1
ATOM 5503 C CA . TYR B 1 333 ? 18.875 -34.531 -25.078 1 97.38 333 TYR B CA 1
ATOM 5504 C C . TYR B 1 333 ? 19.453 -35.281 -23.875 1 97.38 333 TYR B C 1
ATOM 5506 O O . TYR B 1 333 ? 20.234 -34.719 -23.109 1 97.38 333 TYR B O 1
ATOM 5514 N N . ALA B 1 334 ? 18.953 -36.406 -23.703 1 97.88 334 ALA B N 1
ATOM 5515 C CA . ALA B 1 334 ? 19.531 -37.438 -22.844 1 97.88 334 ALA B CA 1
ATOM 5516 C C . ALA B 1 334 ? 19.672 -38.75 -23.594 1 97.88 334 ALA B C 1
ATOM 5518 O O . ALA B 1 334 ? 18.797 -39.125 -24.375 1 97.88 334 ALA B O 1
ATOM 5519 N N . VAL B 1 335 ? 20.828 -39.406 -23.484 1 97.5 335 VAL B N 1
ATOM 5520 C CA . VAL B 1 335 ? 21.094 -40.719 -24.094 1 97.5 335 VAL B CA 1
ATOM 5521 C C . VAL B 1 335 ? 21.578 -41.688 -23.031 1 97.5 335 VAL B C 1
ATOM 5523 O O . VAL B 1 335 ? 22.484 -41.375 -22.25 1 97.5 335 VAL B O 1
ATOM 5526 N N . ILE B 1 336 ? 20.906 -42.781 -23.031 1 97.5 336 ILE B N 1
ATOM 5527 C CA . ILE B 1 336 ? 21.328 -43.812 -22.078 1 97.5 336 ILE B CA 1
ATOM 5528 C C . ILE B 1 336 ? 21.484 -45.156 -22.797 1 97.5 336 ILE B C 1
ATOM 5530 O O . ILE B 1 336 ? 20.625 -45.562 -23.578 1 97.5 336 ILE B O 1
ATOM 5534 N N . HIS B 1 337 ? 22.594 -45.781 -22.641 1 95.44 337 HIS B N 1
ATOM 5535 C CA . HIS B 1 337 ? 22.906 -47.156 -23.062 1 95.44 337 HIS B CA 1
ATOM 5536 C C . HIS B 1 337 ? 23.703 -47.875 -21.984 1 95.44 337 HIS B C 1
ATOM 5538 O O . HIS B 1 337 ? 24.938 -47.844 -22 1 95.44 337 HIS B O 1
ATOM 5544 N N . PRO B 1 338 ? 22.938 -48.594 -21.219 1 89.88 338 PRO B N 1
ATOM 5545 C CA . PRO B 1 338 ? 23.641 -49.219 -20.094 1 89.88 338 PRO B CA 1
ATOM 5546 C C . PRO B 1 338 ? 24.797 -50.094 -20.516 1 89.88 338 PRO B C 1
ATOM 5548 O O . PRO B 1 338 ? 24.641 -50.969 -21.406 1 89.88 338 PRO B O 1
ATOM 5551 N N . GLY B 1 339 ? 25.922 -49.906 -19.984 1 87.44 339 GLY B N 1
ATOM 5552 C CA . GLY B 1 339 ? 27.094 -50.75 -20.188 1 87.44 339 GLY B CA 1
ATOM 5553 C C . GLY B 1 339 ? 27.875 -50.406 -21.422 1 87.44 339 GLY B C 1
ATOM 5554 O O . GLY B 1 339 ? 28.922 -50.969 -21.703 1 87.44 339 GLY B O 1
ATOM 5555 N N . ALA B 1 340 ? 27.391 -49.469 -22.172 1 90.31 340 ALA B N 1
ATOM 5556 C CA . ALA B 1 340 ? 28.062 -49.125 -23.406 1 90.31 340 ALA B CA 1
ATOM 5557 C C . ALA B 1 340 ? 28.844 -47.812 -23.234 1 90.31 340 ALA B C 1
ATOM 5559 O O . ALA B 1 340 ? 28.531 -47 -22.375 1 90.31 340 ALA B O 1
ATOM 5560 N N . ASP B 1 341 ? 29.922 -47.688 -23.984 1 90.44 341 ASP B N 1
ATOM 5561 C CA . ASP B 1 341 ? 30.641 -46.438 -24.062 1 90.44 341 ASP B CA 1
ATOM 5562 C C . ASP B 1 341 ? 30.016 -45.5 -25.094 1 90.44 341 ASP B C 1
ATOM 5564 O O . ASP B 1 341 ? 30.031 -45.812 -26.297 1 90.44 341 ASP B O 1
ATOM 5568 N N . LEU B 1 342 ? 29.484 -44.344 -24.578 1 92.25 342 LEU B N 1
ATOM 5569 C CA . LEU B 1 342 ? 28.703 -43.469 -25.453 1 92.25 342 LEU B CA 1
ATOM 5570 C C . LEU B 1 342 ? 29.562 -42.312 -25.953 1 92.25 342 LEU B C 1
ATOM 5572 O O . LEU B 1 342 ? 29.094 -41.5 -26.75 1 92.25 342 LEU B O 1
ATOM 5576 N N . ARG B 1 343 ? 30.844 -42.094 -25.625 1 89.75 343 ARG B N 1
ATOM 5577 C CA . ARG B 1 343 ? 31.688 -40.938 -25.891 1 89.75 343 ARG B CA 1
ATOM 5578 C C . ARG B 1 343 ? 31.812 -40.656 -27.391 1 89.75 343 ARG B C 1
ATOM 5580 O O . ARG B 1 343 ? 31.609 -39.531 -27.828 1 89.75 343 ARG B O 1
ATOM 5587 N N . GLU B 1 344 ? 32.062 -41.781 -28.047 1 91.25 344 GLU B N 1
ATOM 5588 C CA . GLU B 1 344 ? 32.25 -41.625 -29.484 1 91.25 344 GLU B CA 1
ATOM 5589 C C . GLU B 1 344 ? 30.922 -41.312 -30.188 1 91.25 344 GLU B C 1
ATOM 5591 O O . GLU B 1 344 ? 30.859 -40.469 -31.078 1 91.25 344 GLU B O 1
ATOM 5596 N N . PHE B 1 345 ? 29.938 -42 -29.828 1 93.38 345 PHE B N 1
ATOM 5597 C CA . PHE B 1 345 ? 28.609 -41.781 -30.406 1 93.38 345 PHE B CA 1
ATOM 5598 C C . PHE B 1 345 ? 28.141 -40.375 -30.172 1 93.38 345 PHE B C 1
ATOM 5600 O O . PHE B 1 345 ? 27.656 -39.719 -31.094 1 93.38 345 PHE B O 1
ATOM 5607 N N . VAL B 1 346 ? 28.266 -39.875 -29.031 1 95.5 346 VAL B N 1
ATOM 5608 C CA . VAL B 1 346 ? 27.797 -38.562 -28.641 1 95.5 346 VAL B CA 1
ATOM 5609 C C . VAL B 1 346 ? 28.594 -37.469 -29.359 1 95.5 346 VAL B C 1
ATOM 5611 O O . VAL B 1 346 ? 28.047 -36.438 -29.766 1 95.5 346 VAL B O 1
ATOM 5614 N N . LYS B 1 347 ? 29.906 -37.781 -29.453 1 94.81 347 LYS B N 1
ATOM 5615 C CA . LYS B 1 347 ? 30.75 -36.844 -30.203 1 94.81 347 LYS B CA 1
ATOM 5616 C C . LYS B 1 347 ? 30.281 -36.719 -31.641 1 94.81 347 LYS B C 1
ATOM 5618 O O . LYS B 1 347 ? 30.141 -35.594 -32.156 1 94.81 347 LYS B O 1
ATOM 5623 N N . HIS B 1 348 ? 30.078 -37.844 -32.188 1 96 348 HIS B N 1
ATOM 5624 C CA . HIS B 1 348 ? 29.594 -37.844 -33.562 1 96 348 HIS B CA 1
ATOM 5625 C C . HIS B 1 348 ? 28.234 -37.156 -33.688 1 96 348 HIS B C 1
ATOM 5627 O O . HIS B 1 348 ? 27.984 -36.406 -34.625 1 96 348 HIS B O 1
ATOM 5633 N N . MET B 1 349 ? 27.359 -37.438 -32.75 1 96.19 349 MET B N 1
ATOM 5634 C CA . MET B 1 349 ? 26.016 -36.844 -32.75 1 96.19 349 MET B CA 1
ATOM 5635 C C . MET B 1 349 ? 26.094 -35.344 -32.594 1 96.19 349 MET B C 1
ATOM 5637 O O . MET B 1 349 ? 25.422 -34.594 -33.344 1 96.19 349 MET B O 1
ATOM 5641 N N . ASN B 1 350 ? 26.891 -34.812 -31.734 1 97.19 350 ASN B N 1
ATOM 5642 C CA . ASN B 1 350 ? 27.031 -33.406 -31.5 1 97.19 350 ASN B CA 1
ATOM 5643 C C . ASN B 1 350 ? 27.609 -32.688 -32.719 1 97.19 350 ASN B C 1
ATOM 5645 O O . ASN B 1 350 ? 27.203 -31.562 -33.031 1 97.19 350 ASN B O 1
ATOM 5649 N N . ASP B 1 351 ? 28.5 -33.375 -33.281 1 96.88 351 ASP B N 1
ATOM 5650 C CA . ASP B 1 351 ? 29.078 -32.812 -34.5 1 96.88 351 ASP B CA 1
ATOM 5651 C C . ASP B 1 351 ? 28.031 -32.688 -35.625 1 96.88 351 ASP B C 1
ATOM 5653 O O . ASP B 1 351 ? 27.969 -31.672 -36.312 1 96.88 351 ASP B O 1
ATOM 5657 N N . ALA B 1 352 ? 27.266 -33.719 -35.75 1 96.94 352 ALA B N 1
ATOM 5658 C CA . ALA B 1 352 ? 26.266 -33.781 -36.812 1 96.94 352 ALA B CA 1
ATOM 5659 C C . ALA B 1 352 ? 25.109 -32.812 -36.531 1 96.94 352 ALA B C 1
ATOM 5661 O O . ALA B 1 352 ? 24.516 -32.25 -37.469 1 96.94 352 ALA B O 1
ATOM 5662 N N . LEU B 1 353 ? 24.766 -32.656 -35.281 1 97.81 353 LEU B N 1
ATOM 5663 C CA . LEU B 1 353 ? 23.547 -31.922 -34.938 1 97.81 353 LEU B CA 1
ATOM 5664 C C . LEU B 1 353 ? 23.906 -30.594 -34.25 1 97.81 353 LEU B C 1
ATOM 5666 O O . LEU B 1 353 ? 23.047 -29.969 -33.625 1 97.81 353 LEU B O 1
ATOM 5670 N N . HIS B 1 354 ? 25.125 -30.281 -34.312 1 97.69 354 HIS B N 1
ATOM 5671 C CA . HIS B 1 354 ? 25.609 -29.016 -33.75 1 97.69 354 HIS B CA 1
ATOM 5672 C C . HIS B 1 354 ? 25.281 -28.922 -32.281 1 97.69 354 HIS B C 1
ATOM 5674 O O . HIS B 1 354 ? 24.703 -27.938 -31.828 1 97.69 354 HIS B O 1
ATOM 5680 N N . GLY B 1 355 ? 25.562 -29.938 -31.688 1 97.38 355 GLY B N 1
ATOM 5681 C CA . GLY B 1 355 ? 25.188 -30 -30.281 1 97.38 355 GLY B CA 1
ATOM 5682 C C . GLY B 1 355 ? 26.375 -29.828 -29.359 1 97.38 355 GLY B C 1
ATOM 5683 O O . GLY B 1 355 ? 27.516 -29.672 -29.812 1 97.38 355 GLY B O 1
ATOM 5684 N N . ARG B 1 356 ? 26.047 -29.531 -28.062 1 94 356 ARG B N 1
ATOM 5685 C CA . ARG B 1 356 ? 27 -29.5 -26.953 1 94 356 ARG B CA 1
ATOM 5686 C C . ARG B 1 356 ? 26.547 -30.406 -25.812 1 94 356 ARG B C 1
ATOM 5688 O O . ARG B 1 356 ? 25.344 -30.594 -25.609 1 94 356 ARG B O 1
ATOM 5695 N N . GLY B 1 357 ? 27.422 -31.047 -25.203 1 95.38 357 GLY B N 1
ATOM 5696 C CA . GLY B 1 357 ? 27.125 -31.953 -24.109 1 95.38 357 GLY B CA 1
ATOM 5697 C C . GLY B 1 357 ? 28.047 -33.156 -24.062 1 95.38 357 GLY B C 1
ATOM 5698 O O . GLY B 1 357 ? 29 -33.25 -24.844 1 95.38 357 GLY B O 1
ATOM 5699 N N . GLY B 1 358 ? 27.875 -33.938 -23.109 1 92.56 358 GLY B N 1
ATOM 5700 C CA . GLY B 1 358 ? 28.719 -35.125 -22.906 1 92.56 358 GLY B CA 1
ATOM 5701 C C . GLY B 1 358 ? 28.234 -36.031 -21.797 1 92.56 358 GLY B C 1
ATOM 5702 O O . GLY B 1 358 ? 27.156 -35.781 -21.219 1 92.56 358 GLY B O 1
ATOM 5703 N N . GLY B 1 359 ? 28.875 -37.156 -21.656 1 86.75 359 GLY B N 1
ATOM 5704 C CA . GLY B 1 359 ? 28.547 -38.125 -20.625 1 86.75 359 GLY B CA 1
ATOM 5705 C C . GLY B 1 359 ? 29.469 -39.312 -20.609 1 86.75 359 GLY B C 1
ATOM 5706 O O . GLY B 1 359 ? 30.359 -39.438 -21.453 1 86.75 359 GLY B O 1
ATOM 5707 N N . ARG B 1 360 ? 29.453 -40.094 -19.562 1 78.19 360 ARG B N 1
ATOM 5708 C CA . ARG B 1 360 ? 30.281 -41.281 -19.375 1 78.19 360 ARG B CA 1
ATOM 5709 C C . ARG B 1 360 ? 29.438 -42.438 -18.906 1 78.19 360 ARG B C 1
ATOM 5711 O O . ARG B 1 360 ? 28.297 -42.281 -18.484 1 78.19 360 ARG B O 1
ATOM 5718 N N . SER B 1 361 ? 30.016 -43.594 -19.031 1 84.31 361 SER B N 1
ATOM 5719 C CA . SER B 1 361 ? 29.531 -44.812 -18.422 1 84.31 361 SER B CA 1
ATOM 5720 C C . SER B 1 361 ? 28.062 -45.062 -18.734 1 84.31 361 SER B C 1
ATOM 5722 O O . SER B 1 361 ? 27.266 -45.344 -17.844 1 84.31 361 SER B O 1
ATOM 5724 N N . GLY B 1 362 ? 27.625 -44.781 -20 1 92.12 362 GLY B N 1
ATOM 5725 C CA . GLY B 1 362 ? 26.328 -45.219 -20.5 1 92.12 362 GLY B CA 1
ATOM 5726 C C . GLY B 1 362 ? 25.281 -44.094 -20.438 1 92.12 362 GLY B C 1
ATOM 5727 O O . GLY B 1 362 ? 24.109 -44.344 -20.703 1 92.12 362 GLY B O 1
ATOM 5728 N N . PHE B 1 363 ? 25.672 -42.938 -20.031 1 95.56 363 PHE B N 1
ATOM 5729 C CA . PHE B 1 363 ? 24.75 -41.844 -19.953 1 95.56 363 PHE B CA 1
ATOM 5730 C C . PHE B 1 363 ? 25.375 -40.562 -20.516 1 95.56 363 PHE B C 1
ATOM 5732 O O . PHE B 1 363 ? 26.547 -40.281 -20.281 1 95.56 363 PHE B O 1
ATOM 5739 N N . ALA B 1 364 ? 24.609 -39.812 -21.375 1 96.69 364 ALA B N 1
ATOM 5740 C CA . ALA B 1 364 ? 25.031 -38.531 -21.906 1 96.69 364 ALA B CA 1
ATOM 5741 C C . ALA B 1 364 ? 23.859 -37.562 -21.984 1 96.69 364 ALA B C 1
ATOM 5743 O O . ALA B 1 364 ? 22.703 -37.969 -22.141 1 96.69 364 ALA B O 1
ATOM 5744 N N . GLN B 1 365 ? 24.125 -36.312 -21.812 1 97.19 365 GLN B N 1
ATOM 5745 C CA . GLN B 1 365 ? 23.094 -35.312 -21.922 1 97.19 365 GLN B CA 1
ATOM 5746 C C . GLN B 1 365 ? 23.656 -34 -22.5 1 97.19 365 GLN B C 1
ATOM 5748 O O . GLN B 1 365 ? 24.875 -33.812 -22.5 1 97.19 365 GLN B O 1
ATOM 5753 N N . GLY B 1 366 ? 22.844 -33.188 -23.047 1 96.69 366 GLY B N 1
ATOM 5754 C CA . GLY B 1 366 ? 23.25 -31.938 -23.656 1 96.69 366 GLY B CA 1
ATOM 5755 C C . GLY B 1 366 ? 22.156 -31.281 -24.469 1 96.69 366 GLY B C 1
ATOM 5756 O O . GLY B 1 366 ? 20.969 -31.453 -24.172 1 96.69 366 GLY B O 1
ATOM 5757 N N . SER B 1 367 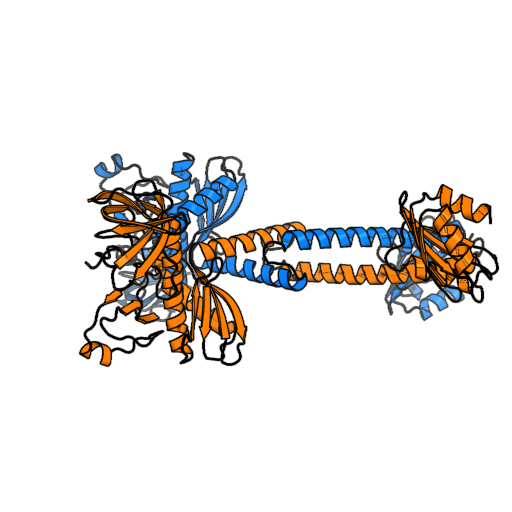? 22.578 -30.406 -25.375 1 97.56 367 SER B N 1
ATOM 5758 C CA . SER B 1 367 ? 21.656 -29.688 -26.25 1 97.56 367 SER B CA 1
ATOM 5759 C C . SER B 1 367 ? 22.156 -29.672 -27.688 1 97.56 367 SER B C 1
ATOM 5761 O O . SER B 1 367 ? 23.359 -29.766 -27.922 1 97.56 367 SER B O 1
ATOM 5763 N N . VAL B 1 368 ? 21.25 -29.734 -28.562 1 97.62 368 VAL B N 1
ATOM 5764 C CA . VAL B 1 368 ? 21.609 -29.672 -29.969 1 97.62 368 VAL B CA 1
ATOM 5765 C C . VAL B 1 368 ? 20.922 -28.484 -30.625 1 97.62 368 VAL B C 1
ATOM 5767 O O . VAL B 1 368 ? 19.859 -28.047 -30.172 1 97.62 368 VAL B O 1
ATOM 5770 N N . ALA B 1 369 ? 21.516 -27.891 -31.672 1 97.5 369 ALA B N 1
ATOM 5771 C CA . ALA B 1 369 ? 20.938 -26.844 -32.531 1 97.5 369 ALA B CA 1
ATOM 5772 C C . ALA B 1 369 ? 20.547 -27.391 -33.875 1 97.5 369 ALA B C 1
ATOM 5774 O O . ALA B 1 369 ? 21.203 -27.125 -34.875 1 97.5 369 ALA B O 1
ATOM 5775 N N . ALA B 1 370 ? 19.547 -28.188 -33.875 1 96.5 370 ALA B N 1
ATOM 5776 C CA . ALA B 1 370 ? 19.031 -28.859 -35.094 1 96.5 370 ALA B CA 1
ATOM 5777 C C . ALA B 1 370 ? 17.531 -29.062 -35 1 96.5 370 ALA B C 1
ATOM 5779 O O . ALA B 1 370 ? 16.953 -29.031 -33.906 1 96.5 370 ALA B O 1
ATOM 5780 N N . ASP B 1 371 ? 16.875 -29.141 -36.125 1 96.5 371 ASP B N 1
ATOM 5781 C CA . ASP B 1 371 ? 15.438 -29.391 -36.094 1 96.5 371 ASP B CA 1
ATOM 5782 C C . ASP B 1 371 ? 15.133 -30.875 -35.969 1 96.5 371 ASP B C 1
ATOM 5784 O O . ASP B 1 371 ? 16.047 -31.703 -36 1 96.5 371 ASP B O 1
ATOM 5788 N N . GLU B 1 372 ? 13.922 -31.125 -35.688 1 96.5 372 GLU B N 1
ATOM 5789 C CA . GLU B 1 372 ? 13.5 -32.5 -35.438 1 96.5 372 GLU B CA 1
ATOM 5790 C C . GLU B 1 372 ? 13.844 -33.406 -36.625 1 96.5 372 GLU B C 1
ATOM 5792 O O . GLU B 1 372 ? 14.227 -34.562 -36.406 1 96.5 372 GLU B O 1
ATOM 5797 N N . ALA B 1 373 ? 13.719 -32.969 -37.812 1 96.38 373 ALA B N 1
ATOM 5798 C CA . ALA B 1 373 ? 14.016 -33.75 -39 1 96.38 373 ALA B CA 1
ATOM 5799 C C . ALA B 1 373 ? 15.477 -34.188 -39.031 1 96.38 373 ALA B C 1
ATOM 5801 O O . ALA B 1 373 ? 15.781 -35.344 -39.375 1 96.38 373 ALA B O 1
ATOM 5802 N N . ALA B 1 374 ? 16.297 -33.25 -38.688 1 96.75 374 ALA B N 1
ATOM 5803 C CA . ALA B 1 374 ? 17.734 -33.562 -38.625 1 96.75 374 ALA B CA 1
ATOM 5804 C C . ALA B 1 374 ? 18.031 -34.594 -37.562 1 96.75 374 ALA B C 1
ATOM 5806 O O . ALA B 1 374 ? 18.875 -35.469 -37.75 1 96.75 374 ALA B O 1
ATOM 5807 N N . ILE B 1 375 ? 17.422 -34.5 -36.438 1 97.56 375 ILE B N 1
ATOM 5808 C CA . ILE B 1 375 ? 17.609 -35.438 -35.344 1 97.56 375 ILE B CA 1
ATOM 5809 C C . ILE B 1 375 ? 17.203 -36.844 -35.781 1 97.56 375 ILE B C 1
ATOM 5811 O O . ILE B 1 375 ? 17.984 -37.781 -35.625 1 97.56 375 ILE B O 1
ATOM 5815 N N . ARG B 1 376 ? 16.047 -36.906 -36.344 1 96.88 376 ARG B N 1
ATOM 5816 C CA . ARG B 1 376 ? 15.555 -38.219 -36.812 1 96.88 376 ARG B CA 1
ATOM 5817 C C . ARG B 1 376 ? 16.438 -38.781 -37.906 1 96.88 376 ARG B C 1
ATOM 5819 O O . ARG B 1 376 ? 16.656 -40 -37.969 1 96.88 376 ARG B O 1
ATOM 5826 N N . ALA B 1 377 ? 16.953 -37.969 -38.812 1 96.31 377 ALA B N 1
ATOM 5827 C CA . ALA B 1 377 ? 17.828 -38.406 -39.906 1 96.31 377 ALA B CA 1
ATOM 5828 C C . ALA B 1 377 ? 19.125 -39 -39.344 1 96.31 377 ALA B C 1
ATOM 5830 O O . ALA B 1 377 ? 19.625 -40 -39.875 1 96.31 377 ALA B O 1
ATOM 5831 N N . PHE B 1 378 ? 19.641 -38.406 -38.375 1 96.81 378 PHE B N 1
ATOM 5832 C CA . PHE B 1 378 ? 20.875 -38.906 -37.781 1 96.81 378 PHE B CA 1
ATOM 5833 C C . PHE B 1 378 ? 20.703 -40.312 -37.219 1 96.81 378 PHE B C 1
ATOM 5835 O O . PHE B 1 378 ? 21.531 -41.188 -37.469 1 96.81 378 PHE B O 1
ATOM 5842 N N . PHE B 1 379 ? 19.594 -40.531 -36.531 1 95.56 379 PHE B N 1
ATOM 5843 C CA . PHE B 1 379 ? 19.391 -41.812 -35.844 1 95.56 379 PHE B CA 1
ATOM 5844 C C . PHE B 1 379 ? 18.953 -42.875 -36.844 1 95.56 379 PHE B C 1
ATOM 5846 O O . PHE B 1 379 ? 19.078 -44.062 -36.562 1 95.56 379 PHE B O 1
ATOM 5853 N N . ARG B 1 380 ? 18.453 -42.469 -38.031 1 92.25 380 ARG B N 1
ATOM 5854 C CA . ARG B 1 380 ? 18.156 -43.438 -39.062 1 92.25 380 ARG B CA 1
ATOM 5855 C C . ARG B 1 380 ? 19.438 -43.938 -39.719 1 92.25 380 ARG B C 1
ATOM 5857 O O . ARG B 1 380 ? 19.484 -45.062 -40.219 1 92.25 380 ARG B O 1
ATOM 5864 N N . GLY B 1 381 ? 20.484 -43.125 -39.688 1 86.81 381 GLY B N 1
ATOM 5865 C CA . GLY B 1 381 ? 21.75 -43.438 -40.375 1 86.81 381 GLY B CA 1
ATOM 5866 C C . GLY B 1 381 ? 22.734 -44.156 -39.469 1 86.81 381 GLY B C 1
ATOM 5867 O O . GLY B 1 381 ? 23.781 -44.625 -39.938 1 86.81 381 GLY B O 1
ATOM 5868 N N . VAL B 1 382 ? 22.453 -44.344 -38.375 1 80.31 382 VAL B N 1
ATOM 5869 C CA . VAL B 1 382 ? 23.391 -45 -37.469 1 80.31 382 VAL B CA 1
ATOM 5870 C C . VAL B 1 382 ? 22.812 -46.344 -37.031 1 80.31 382 VAL B C 1
ATOM 5872 O O . VAL B 1 382 ? 21.609 -46.469 -36.844 1 80.31 382 VAL B O 1
#

InterPro domains:
  IPR009000 Translation protein, beta-barrel domain superfamily [SSF50447] (1-86)
  IPR012947 Threonyl/alanyl tRNA synthetase, SAD [PF07973] (181-221)
  IPR012947 Threonyl/alanyl tRNA synthetase, SAD [SM00863] (181-223)
  IPR018163 Threonyl/alanyl tRNA synthetase, class II-like, putative editing domain superfamily [SSF55186] (87-227)
  IPR018164 Alanyl-tRNA synthetase, class IIc, N-terminal [PF01411] (21-90)
  IPR018165 Alanyl-tRNA synthetase, class IIc, core domain [PS50860] (1-236)
  IPR051335 Alanyl-tRNA Editing Enzymes [PTHR43462] (3-223)

Foldseek 3Di:
DAAAEVCVVPVQDFKDKWAWADWDDDPQWIKTWTNYDPWDADWPQFATWWWDKQRWTFDHWHDDPRTIITTTNDTDDHGDMIMTGTPNVSSLQSQLQVQLCQQLQLQVCVVFVWDFQDWHDDPQWIKTFIQAADDPVNSVVSQVVLFVLLQVWAFKDKDWDDPVVVVVDPAAENDDDDDTFIWIDRPPGHIYGTDGRHDGTSPSSVGKDWDDWADDPRYTMIIMGTDPSVVVVVVVVVVVLVVQCVVQVHDSVCSVVSVVVVVVVVVVVVVVVVVVLLVVLLVVLVVQACVAEEEEEEEDDDDCSQVVSQVNNQVGNNYKYKYWYHDDQKTKIKIFGAQDACAVVVVVVCVQQVWDWADGRGIIITMGRGHPVSNVVVVVVD/DAAAEVCVVPVQDFKDKWAWADWDDDPQWIKTWTNYDNWDADWPQFATWWWDKQRWTFDHWHDDPRTIITTTNDTDDHGDMIMTGTPNVSSLQSQLQVQLCQQLQLQVCVVFVWDFQDWHDDPQWIKTFIQAADDPVNSVVSQVVSFVLLQVWAFKDKDWDDPVVVVVDPAAENDDDDDTFIWIDRPPGHIYGTDGRHDGTSPSSVGKDWDDWADDPRYTMIIMGTDPSVVVVVVVVVVVLVVQCVVQVHDSVCSVVSVVVVVVVVVVVVVVVVVVLLVVLLVVLVVQACVAEEEEEEEPADDCSQVSSQVNNQVGNNYKYKYWYHDDQKTKIKIFGAQDACAVVVVVVCVQQVWDWADGRGIIITMGRGDPVSNVVVVVVD

Organism: NCBI:txid2714355

Solvent-accessible surface area (backbone atoms only — not comparable to full-atom values): 38728 Å² total; per-residue (Å²): 126,68,32,42,60,41,34,78,77,36,65,79,55,47,63,49,72,30,40,26,70,40,59,42,81,52,94,85,29,17,41,33,30,39,53,35,42,53,70,42,42,50,39,82,48,40,72,43,36,39,32,35,44,62,86,27,47,29,76,36,31,41,68,56,95,57,31,49,36,33,36,19,70,47,86,64,64,64,73,38,76,35,52,34,36,50,39,52,70,59,48,50,50,48,14,16,37,48,40,40,48,44,40,46,47,31,45,49,26,65,77,63,73,38,48,70,77,40,68,42,62,51,96,84,43,29,39,37,28,31,61,38,86,69,57,62,72,59,52,51,52,48,41,54,51,43,38,54,49,21,32,68,40,46,55,47,45,75,48,70,61,50,78,76,54,47,74,77,49,91,56,45,65,81,60,92,80,77,82,90,49,40,34,39,28,36,81,97,33,25,42,31,51,46,78,53,59,56,50,64,29,35,6,36,20,30,42,60,42,76,77,49,71,40,82,46,99,67,19,24,39,34,33,36,33,18,22,69,60,30,52,51,54,34,49,52,21,32,52,31,29,50,49,38,9,61,76,68,71,45,55,65,90,43,36,37,60,50,51,51,52,52,52,52,47,42,54,51,42,52,52,48,38,52,52,48,46,53,54,38,32,52,55,52,12,59,76,33,48,66,59,29,72,43,81,45,80,42,70,79,62,57,90,64,38,37,47,52,41,23,52,43,30,34,75,34,10,74,31,43,19,36,19,34,26,39,59,74,50,41,28,39,36,17,35,32,26,84,89,37,82,45,55,65,58,51,49,54,47,23,64,75,32,55,30,54,69,57,50,58,86,12,37,32,39,38,36,30,57,37,36,68,67,56,54,54,50,52,61,71,72,98,127,68,33,43,61,42,34,79,77,37,64,80,56,48,62,50,72,30,39,28,71,39,61,43,80,53,94,87,29,18,42,32,30,38,54,38,41,54,69,42,42,49,40,82,49,39,73,45,35,40,33,33,46,64,86,26,48,29,75,36,30,41,68,56,94,58,29,48,37,33,36,19,68,49,87,62,63,64,72,37,78,35,52,34,38,51,38,52,71,60,49,50,49,48,15,15,37,48,40,40,48,44,39,46,48,29,44,48,26,68,76,62,73,39,48,70,78,40,66,42,62,51,97,84,43,28,40,38,27,31,62,37,87,70,55,62,70,58,51,50,52,49,40,53,52,42,39,53,50,19,32,66,40,45,55,46,45,74,48,71,62,50,77,77,54,47,73,76,48,92,56,44,63,82,62,91,81,79,83,88,49,41,34,38,27,36,82,97,33,25,42,29,53,46,77,55,58,55,51,64,30,35,7,36,20,27,42,58,43,75,78,48,72,40,82,46,99,67,19,25,38,34,33,37,33,19,23,71,59,28,52,51,54,33,48,51,20,31,52,32,30,50,50,40,8,62,75,67,70,45,55,66,89,44,36,38,61,49,50,52,51,50,52,49,48,42,54,50,43,52,51,49,41,52,52,49,47,52,55,37,32,52,55,53,12,60,74,34,49,67,59,30,70,44,80,45,80,42,69,80,64,56,90,65,38,37,49,52,40,22,53,42,29,34,75,34,10,73,32,42,18,36,20,32,27,39,60,74,49,42,26,39,36,17,34,32,26,84,88,37,81,44,56,65,58,50,50,52,47,22,66,75,34,55,30,52,69,57,50,60,86,12,37,31,38,37,38,30,56,38,37,67,67,57,54,54,51,52,61,69,72,98

Sequence (764 aa):
METTKLYYEDAYLREFDAAVLSCQEEQGRYLVVLDRTAFYPEGGGQPADHGVLGGVAVTDVQERDGVVCHTCAGPLAVGSTVHGAIDWQRRFDHMQLHSGEHIVSGMLCAAFHCDNVGFHMGTDVVTIDYNADIRWEQVLEVERQANRYIWEDHPCRVTFPSPAEREALPYRSKKTLTGTVRLTEFPGADLCACCGTHVSGSGQVGLVKFLSCQKLREGVRLELVCGGRAMAHLCRSWQQNRSIGQQLSVKPGDTSAAVERQGREVLSLKARCAGLEEELFRLLAEQYRDAGEVLLVRHDLAGDGTRRLCDAVSRTCGGRCAVFSGEGEQYQYAVIHPGADLREFVKHMNDALHGRGGGRSGFAQGSVAADEAAIRAFFRGVMETTKLYYEDAYLREFDAAVLSCQEEQGRYLVVLDRTAFYPEGGGQPADHGVLGGVAVTDVQERDGVVCHTCAGPLAVGSTVHGAIDWQRRFDHMQLHSGEHIVSGMLCAAFHCDNVGFHMGTDVVTIDYNADIRWEQVLEVERQANRYIWEDHPCRVTFPSPAEREALPYRSKKTLTGTVRLTEFPGADLCACCGTHVSGSGQVGLVKFLSCQKLREGVRLELVCGGRAMAHLCRSWQQNRSIGQQLSVKPGDTSAAVERQGREVLSLKARCAGLEEELFRLLAEQYRDAGEVLLVRHDLAGDGTRRLCDAVSRTCGGRCAVFSGEGEQYQYAVIHPGADLREFVKHMNDALHGRGGGRSGFAQGSVAADEAAIRAFFRGV

pLDDT: mean 95.19, std 5.0, range [66.75, 98.88]